Protein AF-A0A0Z8Y0H9-F1 (afdb_monomer_lite)

Sequence (652 aa):
MADGKAVEAKTYAQQTAEGFKTRLESLETYKDGESTRASQYFTASRAETAKQLSAERAAIATNYVAKSTYDENVRGTTLKLNEIKSTADTAKQNLATYQNTVDRKLEELTSSTQTLDGKINTASAKVDTVAGQIRTEIGTVEAKIPTEVGGRNYILKSQAEISSTGRWVSKPFNLSSDLLSNLSKIKTVTISCDVEGTNVSALNSRKRYGLACSVEINGVVKYWEVWQTQDTTKKRISQTFTVPEGKVITKFHSPTLWIQAAGDIKVSNPKIEFGRVPTDHTLAPEDLATVTALHSVRDTVDSHTRTIGAVGTAGSILDNVSKVTQTAAGLVQEVSGTNGLKTQVSQLAGSYAIQNLTSSGTVLNQLNLNKDGSVKIDGKLVQITGTTYIQDGVITSAKIAGLDAGKVTTGYLASARIKANSIDGSKIAFDEAFFNGLTANQAYLKKLFAKDAFITSVQAVAVSAKQIAGGIAKALNGGMDVNFDESKINFYTNVAAIRRIYTGHPTQFIKFETEGNYSRTIIGSNRNGGEVFNSATFAGIVVENTNNINTEDNVRIYGDNTLLRHAQGDVGWNINSVTQRIVPANINAESEIWSKHFVAPDKNSKPIRLDTAVAALWDIWNHIIYNNFEFNEALRTHIKARRDNWKFELNL

Foldseek 3Di:
DVPVVVVVVVVVVVVVVVVVVVVVVVVVVVVVCVVVVVVVVVVVVVVVVVVVVVVVVVVVVVVVVVVVVVVVVVVVVVVVVVVVVVVVVVVVVVVVVVVVVVVVVVVVVVVVVVVVVVVVVVVVVVVVVVVVVVVVVVVVVVVVDDPDDWPAFQWAPQQDKDKDQADKDKDWTDGHVVCVVCQQVAFKKKKKWKKAFDPWAADPNDQWWFKWKWWAKPNRIDIDTWIDRDGDHIDMTMDMDGRPPPITTPDIGTMMTIDRTHGTMMIGQIGMTGDDDDDDHDHHPVNPDDDDDDDDDPPPDVPPDDPDDDDDDPPDDPVVVVVCVQQQQWDWDWDADPQQWIWTWTDHDQKTKTFIAHNVRHTAWMWICDNVRDTDGGHPDDDDDDDDDDDPDDDPDDDDPDDPCVPDDDDDDDVVPQPPPNQDPVNDDPDPVVVVVVCVPVVVVCVVVVPVVVVVVVVPDDDPDPDDQADWDADPVRQWICGNPVRDTDGNDQWDWDWDDDPPAWIFIFTWHDDDFWTKTWGWTFRVNDPDCPDPRTFTWIWIDGPDPPDDTDIDGDDQWDDPAPDPAQQAWIQGPVVRDIDRSDPPDDDDDDDPWDWDADPVGDTDTVLVVQLVVLVVVLVCCVPPDPDDPVVNVVSVVSNVVSDDDPPD

Organism: Streptococcus suis (NCBI:txid1307)

Structure (mmCIF, N/CA/C/O backbone):
data_AF-A0A0Z8Y0H9-F1
#
_entry.id   AF-A0A0Z8Y0H9-F1
#
loop_
_atom_site.group_PDB
_atom_site.id
_atom_site.type_symbol
_atom_site.label_atom_id
_atom_site.label_alt_id
_atom_site.label_comp_id
_atom_site.label_asym_id
_atom_site.label_entity_id
_atom_site.label_seq_id
_atom_site.pdbx_PDB_ins_code
_atom_site.Cartn_x
_atom_site.Cartn_y
_atom_site.Cartn_z
_atom_site.occupancy
_atom_site.B_iso_or_equiv
_atom_site.auth_seq_id
_atom_site.auth_comp_id
_atom_site.auth_asym_id
_atom_site.auth_atom_id
_atom_site.pdbx_PDB_model_num
ATOM 1 N N . MET A 1 1 ? 123.386 19.764 -49.057 1.00 54.25 1 MET A N 1
ATOM 2 C CA . MET A 1 1 ? 122.481 19.631 -47.887 1.00 54.25 1 MET A CA 1
ATOM 3 C C . MET A 1 1 ? 121.361 20.680 -47.838 1.00 54.25 1 MET A C 1
ATOM 5 O O . MET A 1 1 ? 120.382 20.431 -47.150 1.00 54.25 1 MET A O 1
ATOM 9 N N . ALA A 1 2 ? 121.451 21.815 -48.550 1.00 55.22 2 ALA A N 1
ATOM 10 C CA . ALA A 1 2 ? 120.406 22.851 -48.543 1.00 55.22 2 ALA A CA 1
ATOM 11 C C . ALA A 1 2 ? 119.174 22.535 -49.427 1.00 55.22 2 ALA A C 1
ATOM 13 O O . ALA A 1 2 ? 118.075 22.973 -49.107 1.00 55.22 2 ALA A O 1
ATOM 14 N N . ASP A 1 3 ? 119.336 21.731 -50.484 1.00 58.84 3 ASP A N 1
ATOM 15 C CA . ASP A 1 3 ? 118.301 21.509 -51.512 1.00 58.84 3 ASP A CA 1
ATOM 16 C C . ASP A 1 3 ? 117.177 20.539 -51.070 1.00 58.84 3 ASP A C 1
ATOM 18 O O . ASP A 1 3 ? 115.995 20.786 -51.294 1.00 58.84 3 ASP A O 1
ATOM 22 N N . GLY A 1 4 ? 117.512 19.479 -50.319 1.00 66.31 4 GLY A N 1
ATOM 23 C CA . GLY A 1 4 ? 116.526 18.505 -49.814 1.00 66.31 4 GLY A CA 1
ATOM 24 C C . GLY A 1 4 ? 115.556 19.075 -48.769 1.00 66.31 4 GLY A C 1
ATOM 25 O O . GLY A 1 4 ? 114.365 18.780 -48.805 1.00 66.31 4 GLY A O 1
ATOM 26 N N . LYS A 1 5 ? 116.031 19.974 -47.893 1.00 70.06 5 LYS A N 1
ATOM 27 C CA . LYS A 1 5 ? 115.184 20.645 -46.888 1.00 70.06 5 LYS A CA 1
ATOM 28 C C . LYS A 1 5 ? 114.185 21.622 -47.515 1.00 70.06 5 LYS A C 1
ATOM 30 O O . LYS A 1 5 ? 113.091 21.797 -46.988 1.00 70.06 5 LYS A O 1
ATOM 35 N N . ALA A 1 6 ? 114.541 22.249 -48.638 1.00 70.12 6 ALA A N 1
ATOM 36 C CA . ALA A 1 6 ? 113.642 23.141 -49.368 1.00 70.12 6 ALA A CA 1
ATOM 37 C C . ALA A 1 6 ? 112.507 22.365 -50.063 1.00 70.12 6 ALA A C 1
ATOM 39 O O . ALA A 1 6 ? 111.360 22.813 -50.054 1.00 70.12 6 ALA A O 1
ATOM 40 N N . VAL A 1 7 ? 112.801 21.178 -50.606 1.00 76.75 7 VAL A N 1
ATOM 41 C CA . VAL A 1 7 ? 111.797 20.281 -51.206 1.00 76.75 7 VAL A CA 1
ATOM 42 C C . VAL A 1 7 ? 110.850 19.702 -50.148 1.00 76.75 7 VAL A C 1
ATOM 44 O O . VAL A 1 7 ? 109.637 19.694 -50.361 1.00 76.75 7 VAL A O 1
ATOM 47 N N . GLU A 1 8 ? 111.361 19.289 -48.985 1.00 79.12 8 GLU A N 1
ATOM 48 C CA . GLU A 1 8 ? 110.530 18.834 -47.858 1.00 79.12 8 GLU A CA 1
ATOM 49 C C . GLU A 1 8 ? 109.643 19.956 -47.304 1.00 79.12 8 GLU A C 1
ATOM 51 O O . GLU A 1 8 ? 108.444 19.752 -47.122 1.00 79.12 8 GLU A O 1
ATOM 56 N N . ALA A 1 9 ? 110.184 21.166 -47.114 1.00 79.88 9 ALA A N 1
ATOM 57 C CA . ALA A 1 9 ? 109.403 22.322 -46.672 1.00 79.88 9 ALA A CA 1
ATOM 58 C C . ALA A 1 9 ? 108.304 22.700 -47.681 1.00 79.88 9 ALA A C 1
ATOM 60 O O . ALA A 1 9 ? 107.175 22.989 -47.284 1.00 79.88 9 ALA A O 1
ATOM 61 N N . LYS A 1 10 ? 108.600 22.640 -48.988 1.00 83.19 10 LYS A N 1
ATOM 62 C CA . LYS A 1 10 ? 107.613 22.850 -50.058 1.00 83.19 10 LYS A CA 1
ATOM 63 C C . LYS A 1 10 ? 106.522 21.777 -50.038 1.00 83.19 10 LYS A C 1
ATOM 65 O O . LYS A 1 10 ? 105.349 22.113 -50.161 1.00 83.19 10 LYS A O 1
ATOM 70 N N . THR A 1 11 ? 106.894 20.516 -49.836 1.00 84.12 11 THR A N 1
ATOM 71 C CA . THR A 1 11 ? 105.952 19.388 -49.775 1.00 84.12 11 THR A CA 1
ATOM 72 C C . THR A 1 11 ? 105.052 19.475 -48.540 1.00 84.12 11 THR A C 1
ATOM 74 O O . THR A 1 11 ? 103.839 19.340 -48.663 1.00 84.12 11 THR A O 1
ATOM 77 N N . TYR A 1 12 ? 105.605 19.783 -47.362 1.00 85.38 12 TYR A N 1
ATOM 78 C CA . TYR A 1 12 ? 104.831 19.994 -46.134 1.00 85.38 12 TYR A CA 1
ATOM 79 C C . TYR A 1 12 ? 103.889 21.201 -46.251 1.00 85.38 12 TYR A C 1
ATOM 81 O O . TYR A 1 12 ? 102.727 21.126 -45.848 1.00 85.38 12 TYR A O 1
ATOM 89 N N . ALA A 1 13 ? 104.352 22.300 -46.858 1.00 84.69 13 ALA A N 1
ATOM 90 C CA . ALA A 1 13 ? 103.514 23.463 -47.138 1.00 84.69 13 ALA A CA 1
ATOM 91 C C . ALA A 1 13 ? 102.373 23.129 -48.115 1.00 84.69 13 ALA A C 1
ATOM 93 O O . ALA A 1 13 ? 101.245 23.554 -47.888 1.00 84.69 13 ALA A O 1
ATOM 94 N N . GLN A 1 14 ? 102.631 22.327 -49.154 1.00 87.75 14 GLN A N 1
ATOM 95 C CA . GLN A 1 14 ? 101.605 21.848 -50.089 1.00 87.75 14 GLN A CA 1
ATOM 96 C C . GLN A 1 14 ? 100.597 20.906 -49.416 1.00 87.75 14 GLN A C 1
ATOM 98 O O . GLN A 1 14 ? 99.398 21.086 -49.590 1.00 87.75 14 GLN A O 1
ATOM 103 N N . GLN A 1 15 ? 101.051 19.955 -48.595 1.00 88.06 15 GLN A N 1
ATOM 104 C CA . GLN A 1 15 ? 100.168 19.071 -47.821 1.00 88.06 15 GLN A CA 1
ATOM 105 C C . GLN A 1 15 ? 99.307 19.852 -46.820 1.00 88.06 15 GLN A C 1
ATOM 107 O O . GLN A 1 15 ? 98.117 19.582 -46.680 1.00 88.06 15 GLN A O 1
ATOM 112 N N . THR A 1 16 ? 99.886 20.855 -46.156 1.00 88.25 16 THR A N 1
ATOM 113 C CA . THR A 1 16 ? 99.157 21.746 -45.243 1.00 88.25 16 THR A CA 1
ATOM 114 C C . THR A 1 16 ? 98.138 22.599 -46.004 1.00 88.25 16 THR A C 1
ATOM 116 O O . THR A 1 16 ? 97.001 22.734 -45.557 1.00 88.25 16 THR A O 1
ATOM 119 N N . ALA A 1 17 ? 98.508 23.132 -47.174 1.00 86.62 17 ALA A N 1
ATOM 120 C CA . ALA A 1 17 ? 97.606 23.890 -48.038 1.00 86.62 17 ALA A CA 1
ATOM 121 C C . ALA A 1 17 ? 96.440 23.033 -48.554 1.00 86.62 17 ALA A C 1
ATOM 123 O O . ALA A 1 17 ? 95.300 23.490 -48.515 1.00 86.62 17 ALA A O 1
ATOM 124 N N . GLU A 1 18 ? 96.684 21.782 -48.952 1.00 90.06 18 GLU A N 1
ATOM 125 C CA . GLU A 1 18 ? 95.606 20.869 -49.350 1.00 90.06 18 GLU A CA 1
ATOM 126 C C . GLU A 1 18 ? 94.732 20.426 -48.172 1.00 90.06 18 GLU A C 1
ATOM 128 O O . GLU A 1 18 ? 93.512 20.307 -48.306 1.00 90.06 18 GLU A O 1
ATOM 133 N N . GLY A 1 19 ? 95.318 20.268 -46.982 1.00 90.75 19 GLY A N 1
ATOM 134 C CA . GLY A 1 19 ? 94.559 20.070 -45.748 1.00 90.75 19 GLY A CA 1
ATOM 135 C C . GLY A 1 19 ? 93.630 21.252 -45.446 1.00 90.75 19 GLY A C 1
ATOM 136 O O . GLY A 1 19 ? 92.467 21.049 -45.087 1.00 90.75 19 GLY A O 1
ATOM 137 N N . PHE A 1 20 ? 94.105 22.489 -45.640 1.00 92.81 20 PHE A N 1
ATOM 138 C CA . PHE A 1 20 ? 93.275 23.688 -45.505 1.00 92.81 20 PHE A CA 1
ATOM 139 C C . PHE A 1 20 ? 92.185 23.767 -46.570 1.00 92.81 20 PHE A C 1
ATOM 141 O O . PHE A 1 20 ? 91.045 24.061 -46.219 1.00 92.81 20 PHE A O 1
ATOM 148 N N . LYS A 1 21 ? 92.498 23.457 -47.831 1.00 92.81 21 LYS A N 1
ATOM 149 C CA . LYS A 1 21 ? 91.517 23.426 -48.920 1.00 92.81 21 LYS A CA 1
ATOM 150 C C . LYS A 1 21 ? 90.398 22.423 -48.640 1.00 92.81 21 LYS A C 1
ATOM 152 O O . LYS A 1 21 ? 89.236 22.804 -48.642 1.00 92.81 21 LYS A O 1
ATOM 157 N N . THR A 1 22 ? 90.747 21.191 -48.269 1.00 93.06 22 THR A N 1
ATOM 158 C CA . THR A 1 22 ? 89.775 20.137 -47.924 1.00 93.06 22 THR A CA 1
ATOM 159 C C . THR A 1 22 ? 88.858 20.571 -46.775 1.00 93.06 22 THR A C 1
ATOM 161 O O . THR A 1 22 ? 87.646 20.351 -46.789 1.00 93.06 22 THR A O 1
ATOM 164 N N . ARG A 1 23 ? 89.423 21.215 -45.745 1.00 93.31 23 ARG A N 1
ATOM 165 C CA . ARG A 1 23 ? 88.641 21.684 -44.595 1.00 93.31 23 ARG A CA 1
ATOM 166 C C . ARG A 1 23 ? 87.754 22.874 -44.955 1.00 93.31 23 ARG A C 1
ATOM 168 O O . ARG A 1 23 ? 86.629 22.938 -44.462 1.00 93.31 23 ARG A O 1
ATOM 175 N N . LEU A 1 24 ? 88.222 23.767 -45.823 1.00 93.50 24 LEU A N 1
ATOM 176 C CA . LEU A 1 24 ? 87.430 24.873 -46.352 1.00 93.50 24 LEU A CA 1
ATOM 177 C C . LEU A 1 24 ? 86.257 24.356 -47.198 1.00 93.50 24 LEU A C 1
ATOM 179 O O . LEU A 1 24 ? 85.126 24.735 -46.920 1.00 93.50 24 LEU A O 1
ATOM 183 N N . GLU A 1 25 ? 86.492 23.400 -48.101 1.00 93.56 25 GLU A N 1
ATOM 184 C CA . GLU A 1 25 ? 85.446 22.736 -48.897 1.00 93.56 25 GLU A CA 1
ATOM 185 C C . GLU A 1 25 ? 84.394 22.058 -47.997 1.00 93.56 25 GLU A C 1
ATOM 187 O O . GLU A 1 25 ? 83.190 22.155 -48.246 1.00 93.56 25 GLU A O 1
ATOM 192 N N . SER A 1 26 ? 84.817 21.428 -46.891 1.00 93.38 26 SER A N 1
ATOM 193 C CA . SER A 1 26 ? 83.896 20.840 -45.904 1.00 93.38 26 SER A CA 1
ATOM 194 C C . SER A 1 26 ? 83.041 21.891 -45.181 1.00 93.38 26 SER A C 1
ATOM 196 O O . SER A 1 26 ? 81.858 21.659 -44.924 1.00 93.38 26 SER A O 1
ATOM 198 N N . LEU A 1 27 ? 83.619 23.059 -44.876 1.00 91.06 27 LEU A N 1
ATOM 199 C CA . LEU A 1 27 ? 82.922 24.169 -44.225 1.00 91.06 27 LEU A CA 1
ATOM 200 C C . LEU A 1 27 ? 81.957 24.864 -45.184 1.00 91.06 27 LEU A C 1
ATOM 202 O O . LEU A 1 27 ? 80.850 25.203 -44.773 1.00 91.06 27 LEU A O 1
ATOM 206 N N . GLU A 1 28 ? 82.346 25.046 -46.444 1.00 91.38 28 GLU A N 1
ATOM 207 C CA . GLU A 1 28 ? 81.483 25.573 -47.502 1.00 91.38 28 GLU A CA 1
ATOM 208 C C . GLU A 1 28 ? 80.310 24.626 -47.752 1.00 91.38 28 GLU A C 1
ATOM 210 O O . GLU A 1 28 ? 79.166 25.056 -47.669 1.00 91.38 28 GLU A O 1
ATOM 215 N N . THR A 1 29 ? 80.562 23.318 -47.871 1.00 91.38 29 THR A N 1
ATOM 216 C CA . THR A 1 29 ? 79.503 22.299 -47.981 1.00 91.38 29 THR A CA 1
ATOM 217 C C . THR A 1 29 ? 78.548 22.336 -46.781 1.00 91.38 29 THR A C 1
ATOM 219 O O . THR A 1 29 ? 77.326 22.278 -46.937 1.00 91.38 29 THR A O 1
ATOM 222 N N . TYR A 1 30 ? 79.081 22.463 -45.559 1.00 90.62 30 TYR A N 1
ATOM 223 C CA . TYR A 1 30 ? 78.265 22.596 -44.352 1.00 90.62 30 TYR A CA 1
ATOM 224 C C . TYR A 1 30 ? 77.442 23.891 -44.363 1.00 90.62 30 TYR A C 1
ATOM 226 O O . TYR A 1 30 ? 76.263 23.854 -44.016 1.00 90.62 30 TYR A O 1
ATOM 234 N N . LYS A 1 31 ? 78.036 25.027 -44.741 1.00 92.19 31 LYS A N 1
ATOM 235 C CA . LYS A 1 31 ? 77.378 26.339 -44.814 1.00 92.19 31 LYS A CA 1
ATOM 236 C C . LYS A 1 31 ? 76.287 26.359 -45.885 1.00 92.19 31 LYS A C 1
ATOM 238 O O . LYS A 1 31 ? 75.188 26.832 -45.612 1.00 92.19 31 LYS A O 1
ATOM 243 N N . ASP A 1 32 ? 76.556 25.816 -47.064 1.00 91.50 32 ASP A N 1
ATOM 244 C CA . ASP A 1 32 ? 75.611 25.784 -48.182 1.00 91.50 32 ASP A CA 1
ATOM 245 C C . ASP A 1 32 ? 74.407 24.880 -47.868 1.00 91.50 32 ASP A C 1
ATOM 247 O O . ASP A 1 32 ? 73.273 25.184 -48.242 1.00 91.50 32 ASP A O 1
ATOM 251 N N . GLY A 1 33 ? 74.614 23.825 -47.071 1.00 93.06 33 GLY A N 1
ATOM 252 C CA . GLY A 1 33 ? 73.539 22.991 -46.526 1.00 93.06 33 GLY A CA 1
ATOM 253 C C . GLY A 1 33 ? 72.702 23.638 -45.409 1.00 93.06 33 GLY A C 1
ATOM 254 O O . GLY A 1 33 ? 71.657 23.091 -45.046 1.00 93.06 33 GLY A O 1
ATOM 255 N N . GLU A 1 34 ? 73.111 24.783 -44.849 1.00 92.75 34 GLU A N 1
ATOM 256 C CA . GLU A 1 34 ? 72.456 25.384 -43.676 1.00 92.75 34 GLU A CA 1
ATOM 257 C C . GLU A 1 34 ? 71.021 25.828 -43.959 1.00 92.75 34 GLU A C 1
ATOM 259 O O . GLU A 1 34 ? 70.132 25.568 -43.151 1.00 92.75 34 GLU A O 1
ATOM 264 N N . SER A 1 35 ? 70.759 26.412 -45.131 1.00 91.50 35 SER A N 1
ATOM 265 C CA . SER A 1 35 ? 69.400 26.826 -45.513 1.00 91.50 35 SER A CA 1
ATOM 266 C C . SER A 1 35 ? 68.435 25.635 -45.558 1.00 91.50 35 SER A C 1
ATOM 268 O O . SER A 1 35 ? 67.285 25.736 -45.124 1.00 91.50 35 SER A O 1
ATOM 270 N N . THR A 1 36 ? 68.916 24.477 -46.018 1.00 92.88 36 THR A N 1
ATOM 271 C CA . THR A 1 36 ? 68.141 23.231 -46.056 1.00 92.88 36 THR A CA 1
ATOM 272 C C . THR A 1 36 ? 67.863 22.706 -44.649 1.00 92.88 36 THR A C 1
ATOM 274 O O . THR A 1 36 ? 66.716 22.380 -44.344 1.00 92.88 36 THR A O 1
ATOM 277 N N . ARG A 1 37 ? 68.870 22.673 -43.761 1.00 94.00 37 ARG A N 1
ATOM 278 C CA . ARG A 1 37 ? 68.685 22.248 -42.359 1.00 94.00 37 ARG A CA 1
ATOM 279 C C . ARG A 1 37 ? 67.740 23.174 -41.600 1.00 94.00 37 ARG A C 1
ATOM 281 O O . ARG A 1 37 ? 66.827 22.697 -40.933 1.00 94.00 37 ARG A O 1
ATOM 288 N N . ALA A 1 38 ? 67.914 24.488 -41.737 1.00 92.12 38 ALA A N 1
ATOM 289 C CA . ALA A 1 38 ? 67.039 25.482 -41.125 1.00 92.12 38 ALA A CA 1
ATOM 290 C C . ALA A 1 38 ? 65.584 25.319 -41.602 1.00 92.12 38 ALA A C 1
ATOM 292 O O . ALA A 1 38 ? 64.661 25.325 -40.786 1.00 92.12 38 ALA A O 1
ATOM 293 N N . SER A 1 39 ? 65.375 25.082 -42.903 1.00 93.62 39 SER A N 1
ATOM 294 C CA . SER A 1 39 ? 64.051 24.796 -43.472 1.00 93.62 39 SER A CA 1
ATOM 295 C C . SER A 1 39 ? 63.440 23.498 -42.925 1.00 93.62 39 SER A C 1
ATOM 297 O O . SER A 1 39 ? 62.257 23.465 -42.573 1.00 93.62 39 SER A O 1
ATOM 299 N N . GLN A 1 40 ? 64.242 22.438 -42.774 1.00 92.81 40 GLN A N 1
ATOM 300 C CA . GLN A 1 40 ? 63.807 21.178 -42.162 1.00 92.81 40 GLN A CA 1
ATOM 301 C C . GLN A 1 40 ? 63.412 21.364 -40.692 1.00 92.81 40 GLN A C 1
ATOM 303 O O . GLN A 1 40 ? 62.341 20.901 -40.301 1.00 92.81 40 GLN A O 1
ATOM 308 N N . TYR A 1 41 ? 64.204 22.091 -39.895 1.00 92.75 41 TYR A N 1
ATOM 309 C CA . TYR A 1 41 ? 63.860 22.402 -38.504 1.00 92.75 41 TYR A CA 1
ATOM 310 C C . TYR A 1 41 ? 62.583 23.235 -38.397 1.00 92.75 41 TYR A C 1
ATOM 312 O O . TYR A 1 41 ? 61.720 22.927 -37.578 1.00 92.75 41 TYR A O 1
ATOM 320 N N . PHE A 1 42 ? 62.420 24.253 -39.246 1.00 93.56 42 PHE A N 1
ATOM 321 C CA . PHE A 1 42 ? 61.213 25.078 -39.251 1.00 93.56 42 PHE A CA 1
ATOM 322 C C . PHE A 1 42 ? 59.974 24.271 -39.660 1.00 93.56 42 PHE A C 1
ATOM 324 O O . PHE A 1 42 ? 58.912 24.398 -39.053 1.00 93.56 42 PHE A O 1
ATOM 331 N N . THR A 1 43 ? 60.114 23.388 -40.650 1.00 93.81 43 THR A N 1
ATOM 332 C CA . THR A 1 43 ? 59.039 22.489 -41.088 1.00 93.81 43 THR A CA 1
ATOM 333 C C . THR A 1 43 ? 58.671 21.488 -39.995 1.00 93.81 43 THR A C 1
ATOM 335 O O . THR A 1 43 ? 57.489 21.323 -39.700 1.00 93.81 43 THR A O 1
ATOM 338 N N . ALA A 1 44 ? 59.662 20.870 -39.345 1.00 92.12 44 ALA A N 1
ATOM 339 C CA . ALA A 1 44 ? 59.448 19.953 -38.228 1.00 92.12 44 ALA A CA 1
ATOM 340 C C . ALA A 1 44 ? 58.789 20.658 -37.032 1.00 92.12 44 ALA A C 1
ATOM 342 O O . ALA A 1 44 ? 57.829 20.137 -36.470 1.00 92.12 44 ALA A O 1
ATOM 343 N N . SER A 1 45 ? 59.237 21.872 -36.694 1.00 93.69 45 SER A N 1
ATOM 344 C CA . SER A 1 45 ? 58.632 22.696 -35.644 1.00 93.69 45 SER A CA 1
ATOM 345 C C . SER A 1 45 ? 57.175 23.032 -35.966 1.00 93.69 45 SER A C 1
ATOM 347 O O . SER A 1 45 ? 56.305 22.795 -35.134 1.00 93.69 45 SER A O 1
ATOM 349 N N . ARG A 1 46 ? 56.869 23.481 -37.193 1.00 94.88 46 ARG A N 1
ATOM 350 C CA . ARG A 1 46 ? 55.485 23.734 -37.629 1.00 94.88 46 ARG A CA 1
ATOM 351 C C . ARG A 1 46 ? 54.613 22.483 -37.574 1.00 94.88 46 ARG A C 1
ATOM 353 O O . ARG A 1 46 ? 53.460 22.577 -37.156 1.00 94.88 46 ARG A O 1
ATOM 360 N N . ALA A 1 47 ? 55.139 21.339 -38.006 1.00 94.25 47 ALA A N 1
ATOM 361 C CA . ALA A 1 47 ? 54.416 20.073 -37.981 1.00 94.25 47 ALA A CA 1
ATOM 362 C C . ALA A 1 47 ? 54.113 19.629 -36.541 1.00 94.25 47 ALA A C 1
ATOM 364 O O . ALA A 1 47 ? 52.977 19.261 -36.245 1.00 94.25 47 ALA A O 1
ATOM 365 N N . GLU A 1 48 ? 55.085 19.730 -35.632 1.00 94.12 48 GLU A N 1
ATOM 366 C CA . GLU A 1 48 ? 54.896 19.387 -34.222 1.00 94.12 48 GLU A CA 1
ATOM 367 C C . GLU A 1 48 ? 53.941 20.367 -33.521 1.00 94.12 48 GLU A C 1
ATOM 369 O O . GLU A 1 48 ? 53.028 19.930 -32.826 1.00 94.12 48 GLU A O 1
ATOM 374 N N . THR A 1 49 ? 54.044 21.677 -33.775 1.00 94.00 49 THR A N 1
ATOM 375 C CA . THR A 1 49 ? 53.075 22.665 -33.270 1.00 94.00 49 THR A CA 1
ATOM 376 C C . THR A 1 49 ? 51.662 22.387 -33.785 1.00 94.00 49 THR A C 1
ATOM 378 O O . THR A 1 49 ? 50.708 22.441 -33.012 1.00 94.00 49 THR A O 1
ATOM 381 N N . ALA A 1 50 ? 51.494 22.048 -35.068 1.00 93.75 50 ALA A N 1
ATOM 382 C CA . ALA A 1 50 ? 50.186 21.700 -35.624 1.00 93.75 50 ALA A CA 1
ATOM 383 C C . ALA A 1 50 ? 49.612 20.419 -34.994 1.00 93.75 50 ALA A C 1
ATOM 385 O O . ALA A 1 50 ? 48.411 20.349 -34.714 1.00 93.75 50 ALA A O 1
ATOM 386 N N . LYS A 1 51 ? 50.463 19.422 -34.726 1.00 95.88 51 LYS A N 1
ATOM 387 C CA . LYS A 1 51 ? 50.089 18.183 -34.034 1.00 95.88 51 LYS A CA 1
ATOM 388 C C . LYS A 1 51 ? 49.665 18.450 -32.588 1.00 95.88 51 LYS A C 1
ATOM 390 O O . LYS A 1 51 ? 48.605 17.978 -32.183 1.00 95.88 51 LYS A O 1
ATOM 395 N N . GLN A 1 52 ? 50.437 19.239 -31.839 1.00 95.75 52 GLN A N 1
ATOM 396 C CA . GLN A 1 52 ? 50.109 19.629 -30.463 1.00 95.75 52 GLN A CA 1
ATOM 397 C C . GLN A 1 52 ? 48.810 20.435 -30.403 1.00 95.75 52 GLN A C 1
ATOM 399 O O . GLN A 1 52 ? 47.926 20.103 -29.621 1.00 95.75 52 GLN A O 1
ATOM 404 N N . LEU A 1 53 ? 48.633 21.409 -31.300 1.00 94.88 53 LEU A N 1
ATOM 405 C CA . LEU A 1 53 ? 47.400 22.191 -31.391 1.00 94.88 53 LEU A CA 1
ATOM 406 C C . LEU A 1 53 ? 46.185 21.313 -31.727 1.00 94.88 53 LEU A C 1
ATOM 408 O O . LEU A 1 53 ? 45.095 21.530 -31.201 1.00 94.88 53 LEU A O 1
ATOM 412 N N . SER A 1 54 ? 46.356 20.315 -32.595 1.00 94.94 54 SER A N 1
ATOM 413 C CA . SER A 1 54 ? 45.289 19.362 -32.924 1.00 94.94 54 SER A CA 1
ATOM 414 C C . SER A 1 54 ? 44.931 18.481 -31.724 1.00 94.94 54 SER A C 1
ATOM 416 O O . SER A 1 54 ? 43.749 18.275 -31.450 1.00 94.94 54 SER A O 1
ATOM 418 N N . ALA A 1 55 ? 45.934 18.011 -30.975 1.00 94.94 55 ALA A N 1
ATOM 419 C CA . ALA A 1 55 ? 45.730 17.247 -29.746 1.00 94.94 55 ALA A CA 1
ATOM 420 C C . ALA A 1 55 ? 45.022 18.081 -28.665 1.00 94.94 55 ALA A C 1
ATOM 422 O O . ALA A 1 55 ? 44.081 17.603 -28.033 1.00 94.94 55 ALA A O 1
ATOM 423 N N . GLU A 1 56 ? 45.411 19.346 -28.497 1.00 95.19 56 GLU A N 1
ATOM 424 C CA . GLU A 1 56 ? 44.790 20.259 -27.539 1.00 95.19 56 GLU A CA 1
ATOM 425 C C . GLU A 1 56 ? 43.340 20.583 -27.923 1.00 95.19 56 GLU A C 1
ATOM 427 O O . GLU A 1 56 ? 42.445 20.508 -27.081 1.00 95.19 56 GLU A O 1
ATOM 432 N N . ARG A 1 57 ? 43.059 20.830 -29.211 1.00 95.44 57 ARG A N 1
ATOM 433 C CA . ARG A 1 57 ? 41.682 20.992 -29.714 1.00 95.44 57 ARG A CA 1
ATOM 434 C C . ARG A 1 57 ? 40.824 19.754 -29.448 1.00 95.44 57 ARG A C 1
ATOM 436 O O . ARG A 1 57 ? 39.679 19.901 -29.024 1.00 95.44 57 ARG A O 1
ATOM 443 N N . ALA A 1 58 ? 41.364 18.554 -29.660 1.00 92.81 58 ALA A N 1
ATOM 444 C CA . ALA A 1 58 ? 40.659 17.305 -29.375 1.00 92.81 58 ALA A CA 1
ATOM 445 C C . ALA A 1 58 ? 40.376 17.127 -27.871 1.00 92.81 58 ALA A C 1
ATOM 447 O O . ALA A 1 58 ? 39.268 16.737 -27.491 1.00 92.81 58 ALA A O 1
ATOM 448 N N . ALA A 1 59 ? 41.338 17.468 -27.007 1.00 93.75 59 ALA A N 1
ATOM 449 C CA . ALA A 1 59 ? 41.167 17.433 -25.556 1.00 93.75 59 ALA A CA 1
ATOM 450 C C . ALA A 1 59 ? 40.114 18.447 -25.074 1.00 93.75 59 ALA A C 1
ATOM 452 O O . ALA A 1 59 ? 39.222 18.091 -24.304 1.00 93.75 59 ALA A O 1
ATOM 453 N N . ILE A 1 60 ? 40.158 19.688 -25.574 1.00 93.38 60 ILE A N 1
ATOM 454 C CA . ILE A 1 60 ? 39.169 20.731 -25.263 1.00 93.38 60 ILE A CA 1
ATOM 455 C C . ILE A 1 60 ? 37.769 20.300 -25.710 1.00 93.38 60 ILE A C 1
ATOM 457 O O . ILE A 1 60 ? 36.824 20.413 -24.929 1.00 93.38 60 ILE A O 1
ATOM 461 N N . ALA A 1 61 ? 37.626 19.768 -26.928 1.00 93.25 61 ALA A N 1
ATOM 462 C CA . ALA A 1 61 ? 36.345 19.277 -27.430 1.00 93.25 61 ALA A CA 1
ATOM 463 C C . ALA A 1 61 ? 35.791 18.141 -26.554 1.00 93.25 61 ALA A C 1
ATOM 465 O O . ALA A 1 61 ? 34.623 18.171 -26.170 1.00 93.25 61 ALA A O 1
ATOM 466 N N . THR A 1 62 ? 36.643 17.188 -26.164 1.00 93.50 62 THR A N 1
ATOM 467 C CA . THR A 1 62 ? 36.271 16.080 -25.267 1.00 93.50 62 THR A CA 1
ATOM 468 C C . THR A 1 62 ? 35.795 16.599 -23.909 1.00 93.50 62 THR A C 1
ATOM 470 O O . THR A 1 62 ? 34.730 16.209 -23.431 1.00 93.50 62 THR A O 1
ATOM 473 N N . ASN A 1 63 ? 36.537 17.533 -23.309 1.00 93.00 63 ASN A N 1
ATOM 474 C CA . ASN A 1 63 ? 36.180 18.136 -22.025 1.00 93.00 63 ASN A CA 1
ATOM 475 C C . ASN A 1 63 ? 34.876 18.939 -22.103 1.00 93.00 63 ASN A C 1
ATOM 477 O O . ASN A 1 63 ? 34.065 18.891 -21.178 1.00 93.00 63 ASN A O 1
ATOM 481 N N . TYR A 1 64 ? 34.643 19.652 -23.207 1.00 93.75 64 TYR A N 1
ATOM 482 C CA . TYR A 1 64 ? 33.404 20.394 -23.426 1.00 93.75 64 TYR A CA 1
ATOM 483 C C . TYR A 1 64 ? 32.193 19.457 -23.528 1.00 93.75 64 TYR A C 1
ATOM 485 O O . TYR A 1 64 ? 31.185 19.684 -22.859 1.00 93.75 64 TYR A O 1
ATOM 493 N N . VAL A 1 65 ? 32.309 18.363 -24.290 1.00 93.56 65 VAL A N 1
ATOM 494 C CA . VAL A 1 65 ? 31.264 17.328 -24.386 1.00 93.56 65 VAL A CA 1
ATOM 495 C C . VAL A 1 65 ? 31.004 16.681 -23.023 1.00 93.56 65 VAL A C 1
ATOM 497 O O . VAL A 1 65 ? 29.845 16.515 -22.634 1.00 93.56 65 VAL A O 1
ATOM 500 N N . ALA A 1 66 ? 32.056 16.376 -22.256 1.00 93.38 66 ALA A N 1
ATOM 501 C CA . ALA A 1 66 ? 31.927 15.822 -20.910 1.00 93.38 66 ALA A CA 1
ATOM 502 C C . ALA A 1 66 ? 31.185 16.780 -19.962 1.00 93.38 66 ALA A C 1
ATOM 504 O O . ALA A 1 66 ? 30.254 16.362 -19.272 1.00 93.38 66 ALA A O 1
ATOM 505 N N . LYS A 1 67 ? 31.533 18.075 -19.973 1.00 93.94 67 LYS A N 1
ATOM 506 C CA . LYS A 1 67 ? 30.834 19.101 -19.187 1.00 93.94 67 LYS A CA 1
ATOM 507 C C . LYS A 1 67 ? 29.369 19.235 -19.609 1.00 93.94 67 LYS A C 1
ATOM 509 O O . LYS A 1 67 ? 28.499 19.247 -18.747 1.00 93.94 67 LYS A O 1
ATOM 514 N N . SER A 1 68 ? 29.088 19.290 -20.911 1.00 91.88 68 SER A N 1
ATOM 515 C CA . SER A 1 68 ? 27.714 19.368 -21.426 1.00 91.88 68 SER A CA 1
ATOM 516 C C . SER A 1 68 ? 26.877 18.162 -20.992 1.00 91.88 68 SER A C 1
ATOM 518 O O . SER A 1 68 ? 25.726 18.318 -20.594 1.00 91.88 68 SER A O 1
ATOM 520 N N . THR A 1 69 ? 27.463 16.964 -21.027 1.00 92.44 69 THR A N 1
ATOM 521 C CA . THR A 1 69 ? 26.811 15.729 -20.567 1.00 92.44 69 THR A CA 1
ATOM 522 C C . THR A 1 69 ? 26.533 15.780 -19.064 1.00 92.44 69 THR A C 1
ATOM 524 O O . THR A 1 69 ? 25.458 15.387 -18.616 1.00 92.44 69 THR A O 1
ATOM 527 N N . TYR A 1 70 ? 27.480 16.289 -18.271 1.00 94.25 70 TYR A N 1
ATOM 528 C CA . TYR A 1 70 ? 27.294 16.490 -16.836 1.00 94.25 70 TYR A CA 1
ATOM 529 C C . TYR A 1 70 ? 26.163 17.484 -16.535 1.00 94.25 70 TYR A C 1
ATOM 531 O O . TYR A 1 70 ? 25.285 17.170 -15.733 1.00 94.25 70 TYR A O 1
ATOM 539 N N . ASP A 1 71 ? 26.142 18.638 -17.205 1.00 91.88 71 ASP A N 1
ATOM 540 C CA . ASP A 1 71 ? 25.108 19.662 -17.021 1.00 91.88 71 ASP A CA 1
ATOM 541 C C . ASP A 1 71 ? 23.709 19.110 -17.371 1.00 91.88 71 ASP A C 1
ATOM 543 O O . ASP A 1 71 ? 22.758 19.300 -16.606 1.00 91.88 71 ASP A O 1
ATOM 547 N N . GLU A 1 72 ? 23.584 18.341 -18.460 1.00 93.94 72 GLU A N 1
ATOM 548 C CA . GLU A 1 72 ? 22.318 17.695 -18.838 1.00 93.94 72 GLU A CA 1
ATOM 549 C C . GLU A 1 72 ? 21.898 16.619 -17.822 1.00 93.94 72 GLU A C 1
ATOM 551 O O . GLU A 1 72 ? 20.734 16.561 -17.421 1.00 93.94 72 GLU A O 1
ATOM 556 N N . ASN A 1 73 ? 22.842 15.816 -17.319 1.00 94.12 73 ASN A N 1
ATOM 557 C CA . ASN A 1 73 ? 22.575 14.822 -16.275 1.00 94.12 73 ASN A CA 1
ATOM 558 C C . ASN A 1 73 ? 22.104 15.470 -14.964 1.00 94.12 73 ASN A C 1
ATOM 560 O O . ASN A 1 73 ? 21.178 14.967 -14.319 1.00 94.12 73 ASN A O 1
ATOM 564 N N . VAL A 1 74 ? 22.709 16.593 -14.564 1.00 93.00 74 VAL A N 1
ATOM 565 C CA . VAL A 1 74 ? 22.289 17.367 -13.386 1.00 93.00 74 VAL A CA 1
ATOM 566 C C . VAL A 1 74 ? 20.891 17.944 -13.598 1.00 93.00 74 VAL A C 1
ATOM 568 O O . VAL A 1 74 ? 20.049 17.854 -12.698 1.00 93.00 74 VAL A O 1
ATOM 571 N N . ARG A 1 75 ? 20.596 18.472 -14.793 1.00 94.12 75 ARG A N 1
ATOM 572 C CA . ARG A 1 75 ? 19.262 18.976 -15.146 1.00 94.12 75 ARG A CA 1
ATOM 573 C C . ARG A 1 75 ? 18.212 17.866 -15.095 1.00 94.12 75 ARG A C 1
ATOM 575 O O . ARG A 1 75 ? 17.190 18.027 -14.429 1.00 94.12 75 ARG A O 1
ATOM 582 N N . GLY A 1 76 ? 18.494 16.714 -15.702 1.00 95.38 76 GLY A N 1
ATOM 583 C CA . GLY A 1 76 ? 17.627 15.535 -15.661 1.00 95.38 76 GLY A CA 1
ATOM 584 C C . GLY A 1 76 ? 17.406 15.007 -14.239 1.00 95.38 76 GLY A C 1
ATOM 585 O O . GLY A 1 76 ? 16.286 14.660 -13.868 1.00 95.38 76 GLY A O 1
ATOM 586 N N . THR A 1 77 ? 18.448 15.010 -13.405 1.00 95.56 77 THR A N 1
ATOM 587 C CA . THR A 1 77 ? 18.352 14.643 -11.982 1.00 95.56 77 THR A CA 1
ATOM 588 C C . THR A 1 77 ? 17.475 15.623 -11.207 1.00 95.56 77 THR A C 1
ATOM 590 O O . THR A 1 77 ? 16.631 15.198 -10.422 1.00 95.56 77 THR A O 1
ATOM 593 N N . THR A 1 78 ? 17.623 16.924 -11.459 1.00 96.19 78 THR A N 1
ATOM 594 C CA . THR A 1 78 ? 16.824 17.979 -10.819 1.00 96.19 78 THR A CA 1
ATOM 595 C C . THR A 1 78 ? 15.341 17.846 -11.166 1.00 96.19 78 THR A C 1
ATOM 597 O O . THR A 1 78 ? 14.495 17.925 -10.278 1.00 96.19 78 THR A O 1
ATOM 600 N N . LEU A 1 79 ? 15.016 17.576 -12.435 1.00 95.06 79 LEU A N 1
ATOM 601 C CA . LEU A 1 79 ? 13.638 17.329 -12.873 1.00 95.06 79 LEU A CA 1
ATOM 602 C C . LEU A 1 79 ? 13.032 16.110 -12.163 1.00 95.06 79 LEU A C 1
ATOM 604 O O . LEU A 1 79 ? 11.968 16.230 -11.559 1.00 95.06 79 LEU A O 1
ATOM 608 N N . LYS A 1 80 ? 13.752 14.981 -12.126 1.00 96.88 80 LYS A N 1
ATOM 609 C CA . LYS A 1 80 ? 13.315 13.775 -11.399 1.00 96.88 80 LYS A CA 1
ATOM 610 C C . LYS A 1 80 ? 13.117 14.039 -9.904 1.00 96.88 80 LYS A C 1
ATOM 612 O O . LYS A 1 80 ? 12.150 13.562 -9.319 1.00 96.88 80 LYS A O 1
ATOM 617 N N . LEU A 1 81 ? 14.001 14.816 -9.275 1.00 97.25 81 LEU A N 1
ATOM 618 C CA . LEU A 1 81 ? 13.854 15.208 -7.869 1.00 97.25 81 LEU A CA 1
ATOM 619 C C . LEU A 1 81 ? 12.597 16.056 -7.637 1.00 97.25 81 LEU A C 1
ATOM 621 O O . LEU A 1 81 ? 11.899 15.845 -6.646 1.00 97.25 81 LEU A O 1
ATOM 625 N N . ASN A 1 82 ? 12.278 16.973 -8.551 1.00 94.25 82 ASN A N 1
ATOM 626 C CA . ASN A 1 82 ? 11.066 17.787 -8.475 1.00 94.25 82 ASN A CA 1
ATOM 627 C C . ASN A 1 82 ? 9.789 16.947 -8.650 1.00 94.25 82 ASN A C 1
ATOM 629 O O . ASN A 1 82 ? 8.825 17.148 -7.911 1.00 94.25 82 ASN A O 1
ATOM 633 N N . GLU A 1 83 ? 9.787 15.971 -9.561 1.00 95.75 83 GLU A N 1
ATOM 634 C CA . GLU A 1 83 ? 8.677 15.018 -9.728 1.00 95.75 83 GLU A CA 1
ATOM 635 C C . GLU A 1 83 ? 8.472 14.151 -8.478 1.00 95.75 83 GLU A C 1
ATOM 637 O O . GLU A 1 83 ? 7.347 13.998 -7.990 1.00 95.75 83 GLU A O 1
ATOM 642 N N . ILE A 1 84 ? 9.566 13.635 -7.906 1.00 96.38 84 ILE A N 1
ATOM 643 C CA . ILE A 1 84 ? 9.540 12.885 -6.643 1.00 96.38 84 ILE A CA 1
ATOM 644 C C . ILE A 1 84 ? 8.979 13.762 -5.524 1.00 96.38 84 ILE A C 1
ATOM 646 O O . ILE A 1 84 ? 8.125 13.309 -4.763 1.00 96.38 84 ILE A O 1
ATOM 650 N N . LYS A 1 85 ? 9.413 15.024 -5.435 1.00 97.06 85 LYS A N 1
ATOM 651 C CA . LYS A 1 85 ? 8.903 15.973 -4.444 1.00 97.06 85 LYS A CA 1
ATOM 652 C C . LYS A 1 85 ? 7.398 16.197 -4.608 1.00 97.06 85 LYS A C 1
ATOM 654 O O . LYS A 1 85 ? 6.673 16.108 -3.624 1.00 97.06 85 LYS A O 1
ATOM 659 N N . SER A 1 86 ? 6.921 16.435 -5.829 1.00 93.81 86 SER A N 1
ATOM 660 C CA . SER A 1 86 ? 5.490 16.617 -6.114 1.00 93.81 86 SER A CA 1
ATOM 661 C C . SER A 1 86 ? 4.664 15.385 -5.720 1.00 93.81 86 SER A C 1
ATOM 663 O O . SER A 1 86 ? 3.617 15.498 -5.073 1.00 93.81 86 SER A O 1
ATOM 665 N N . THR A 1 87 ? 5.180 14.193 -6.021 1.00 96.56 87 THR A N 1
ATOM 666 C CA . THR A 1 87 ? 4.561 12.922 -5.624 1.00 96.56 87 THR A CA 1
ATOM 667 C C . THR A 1 87 ? 4.533 12.765 -4.101 1.00 96.56 87 THR A C 1
ATOM 669 O O . THR A 1 87 ? 3.511 12.375 -3.536 1.00 96.56 87 THR A O 1
ATOM 672 N N . ALA A 1 88 ? 5.626 13.107 -3.413 1.00 94.38 88 ALA A N 1
ATOM 673 C CA . ALA A 1 88 ? 5.720 13.056 -1.957 1.00 94.38 88 ALA A CA 1
ATOM 674 C C . ALA A 1 88 ? 4.763 14.048 -1.275 1.00 94.38 88 ALA A C 1
ATOM 676 O O . ALA A 1 88 ? 4.102 13.688 -0.299 1.00 94.38 88 ALA A O 1
ATOM 677 N N . ASP A 1 89 ? 4.638 15.264 -1.809 1.00 95.56 89 ASP A N 1
ATOM 678 C CA . ASP A 1 89 ? 3.697 16.275 -1.318 1.00 95.56 89 ASP A CA 1
ATOM 679 C C . ASP A 1 89 ? 2.244 15.793 -1.473 1.00 95.56 89 ASP A C 1
ATOM 681 O O . ASP A 1 89 ? 1.453 15.885 -0.531 1.00 95.56 89 ASP A O 1
ATOM 685 N N . THR A 1 90 ? 1.913 15.179 -2.613 1.00 95.50 90 THR A N 1
ATOM 686 C CA . THR A 1 90 ? 0.594 14.569 -2.858 1.00 95.50 90 THR A CA 1
ATOM 687 C C . THR A 1 90 ? 0.319 13.421 -1.883 1.00 95.50 90 THR A C 1
ATOM 689 O O . THR A 1 90 ? -0.747 13.349 -1.270 1.00 95.50 90 THR A O 1
ATOM 692 N N . ALA A 1 91 ? 1.295 12.534 -1.670 1.00 95.31 91 ALA A N 1
ATOM 693 C CA . ALA A 1 91 ? 1.167 11.432 -0.720 1.00 95.31 91 ALA A CA 1
ATOM 694 C C . ALA A 1 91 ? 0.954 11.933 0.718 1.00 95.31 91 ALA A C 1
ATOM 696 O O . ALA A 1 91 ? 0.134 11.378 1.451 1.00 95.31 91 ALA A O 1
ATOM 697 N N . LYS A 1 92 ? 1.640 13.013 1.112 1.00 96.94 92 LYS A N 1
ATOM 698 C CA . LYS A 1 92 ? 1.470 13.659 2.418 1.00 96.94 92 LYS A CA 1
ATOM 699 C C . LYS A 1 92 ? 0.058 14.228 2.594 1.00 96.94 92 LYS A C 1
ATOM 701 O O . LYS A 1 92 ? -0.527 14.055 3.662 1.00 96.94 92 LYS A O 1
ATOM 706 N N . GLN A 1 93 ? -0.508 14.858 1.562 1.00 95.69 93 GLN A N 1
ATOM 707 C CA . GLN A 1 93 ? -1.893 15.351 1.587 1.00 95.69 93 GLN A CA 1
ATOM 708 C C . GLN A 1 93 ? -2.914 14.210 1.688 1.00 95.69 93 GLN A C 1
ATOM 710 O O . GLN A 1 93 ? -3.846 14.277 2.495 1.00 95.69 93 GLN A O 1
ATOM 715 N N . ASN A 1 94 ? -2.711 13.132 0.928 1.00 96.44 94 ASN A N 1
ATOM 716 C CA . ASN A 1 94 ? -3.565 11.948 1.002 1.00 96.44 94 ASN A CA 1
ATOM 717 C C . ASN A 1 94 ? -3.521 11.324 2.402 1.00 96.44 94 ASN A C 1
ATOM 719 O O . ASN A 1 94 ? -4.565 11.000 2.963 1.00 96.44 94 ASN A O 1
ATOM 723 N N . LEU A 1 95 ? -2.332 11.213 3.003 1.00 97.38 95 LEU A N 1
ATOM 724 C CA . LEU A 1 95 ? -2.173 10.682 4.357 1.00 97.38 95 LEU A CA 1
ATOM 725 C C . LEU A 1 95 ? -2.877 11.554 5.406 1.00 97.38 95 LEU A C 1
ATOM 727 O O . LEU A 1 95 ? -3.559 11.017 6.273 1.00 97.38 95 LEU A O 1
ATOM 731 N N . ALA A 1 96 ? -2.775 12.882 5.300 1.00 95.25 96 ALA A N 1
ATOM 732 C CA . ALA A 1 96 ? -3.500 13.799 6.180 1.00 95.25 96 ALA A CA 1
ATOM 733 C C . ALA A 1 96 ? -5.026 13.641 6.045 1.00 95.25 96 ALA A C 1
ATOM 735 O O . ALA A 1 96 ? -5.747 13.642 7.039 1.00 95.25 96 ALA A O 1
ATOM 736 N N . THR A 1 97 ? -5.519 13.431 4.823 1.00 96.81 97 THR A N 1
ATOM 737 C CA . THR A 1 97 ? -6.946 13.178 4.562 1.00 96.81 97 THR A CA 1
ATOM 738 C C . THR A 1 97 ? -7.411 11.858 5.185 1.00 96.81 97 THR A C 1
ATOM 740 O O . THR A 1 97 ? -8.480 11.802 5.803 1.00 96.81 97 THR A O 1
ATOM 743 N N . TYR A 1 98 ? -6.602 10.800 5.072 1.00 96.62 98 TYR A N 1
ATOM 744 C CA . TYR A 1 98 ? -6.878 9.521 5.727 1.00 96.62 98 TYR A CA 1
ATOM 745 C C . TYR A 1 98 ? -6.887 9.653 7.250 1.00 96.62 98 TYR A C 1
ATOM 747 O O . TYR A 1 98 ? -7.820 9.161 7.880 1.00 96.62 98 TYR A O 1
ATOM 755 N N . GLN A 1 99 ? -5.911 10.359 7.827 1.00 96.56 99 GLN A N 1
ATOM 756 C CA . GLN A 1 99 ? -5.840 10.605 9.267 1.00 96.56 99 GLN A CA 1
ATOM 757 C C . GLN A 1 99 ? -7.107 11.309 9.771 1.00 96.56 99 GLN A C 1
ATOM 759 O O . GLN A 1 99 ? -7.792 10.775 10.637 1.00 96.56 99 GLN A O 1
ATOM 764 N N . ASN A 1 100 ? -7.506 12.416 9.134 1.00 96.25 100 ASN A N 1
ATOM 765 C CA . ASN A 1 100 ? -8.728 13.146 9.491 1.00 96.25 100 ASN A CA 1
ATOM 766 C C . ASN A 1 100 ? -9.988 12.266 9.407 1.00 96.25 100 ASN A C 1
ATOM 768 O O . ASN A 1 100 ? -10.916 12.398 10.205 1.00 96.25 100 ASN A O 1
ATOM 772 N N . THR A 1 101 ? -10.041 11.358 8.428 1.00 97.44 101 THR A N 1
ATOM 773 C CA . THR A 1 101 ? -11.165 10.423 8.277 1.00 97.44 101 THR A CA 1
ATOM 774 C C . THR A 1 101 ? -11.210 9.410 9.417 1.00 97.44 101 THR A C 1
ATOM 776 O O . THR A 1 101 ? -12.292 9.130 9.935 1.00 97.44 101 THR A O 1
ATOM 779 N N . VAL A 1 102 ? -10.053 8.865 9.800 1.00 96.19 102 VAL A N 1
ATOM 780 C CA . VAL A 1 102 ? -9.922 7.924 10.918 1.00 96.19 102 VAL A CA 1
ATOM 781 C C . VAL A 1 102 ? -10.281 8.602 12.238 1.00 96.19 102 VAL A C 1
ATOM 783 O O . VAL A 1 102 ? -11.070 8.040 12.993 1.00 96.19 102 VAL A O 1
ATOM 786 N N . ASP A 1 103 ? -9.796 9.818 12.477 1.00 97.50 103 ASP A N 1
ATOM 787 C CA . ASP A 1 103 ? -10.062 10.563 13.712 1.00 97.50 103 ASP A CA 1
ATOM 788 C C . ASP A 1 103 ? -11.560 10.867 13.866 1.00 97.50 103 ASP A C 1
ATOM 790 O O . ASP A 1 103 ? -12.155 10.559 14.899 1.00 97.50 103 ASP A O 1
ATOM 794 N N . ARG A 1 104 ? -12.226 11.326 12.795 1.00 97.31 104 ARG A N 1
ATOM 795 C CA . ARG A 1 104 ? -13.688 11.513 12.792 1.00 97.31 104 ARG A CA 1
ATOM 796 C C . ARG A 1 104 ? -14.435 10.206 13.071 1.00 97.31 104 ARG A C 1
ATOM 798 O O . ARG A 1 104 ? -15.422 10.190 13.801 1.00 97.31 104 ARG A O 1
ATOM 805 N N . LYS A 1 105 ? -13.988 9.093 12.480 1.00 97.44 105 LYS A N 1
ATOM 806 C CA . LYS A 1 105 ? -14.594 7.774 12.721 1.00 97.44 105 LYS A CA 1
ATOM 807 C C . LYS A 1 105 ? -14.409 7.316 14.168 1.00 97.44 105 LYS A C 1
ATOM 809 O O . LYS A 1 105 ? -15.318 6.698 14.722 1.00 97.44 105 LYS A O 1
ATOM 814 N N . LEU A 1 106 ? -13.273 7.635 14.783 1.00 97.50 106 LEU A N 1
ATOM 815 C CA . LEU A 1 106 ? -13.000 7.348 16.186 1.00 97.50 106 LEU A CA 1
ATOM 816 C C . LEU A 1 106 ? -13.890 8.183 17.121 1.00 97.50 106 LEU A C 1
ATOM 818 O O . LEU A 1 106 ? -14.428 7.640 18.087 1.00 97.50 106 LEU A O 1
ATOM 822 N N . GLU A 1 107 ? -14.111 9.463 16.817 1.00 97.00 107 GLU A N 1
ATOM 823 C CA . GLU A 1 107 ? -15.050 10.327 17.549 1.00 97.00 107 GLU A CA 1
ATOM 824 C C . GLU A 1 107 ? -16.501 9.824 17.451 1.00 97.00 107 GLU A C 1
ATOM 826 O O . GLU A 1 107 ? -17.204 9.741 18.465 1.00 97.00 107 GLU A O 1
ATOM 831 N N . GLU A 1 108 ? -16.943 9.421 16.252 1.00 97.31 108 GLU A N 1
ATOM 832 C CA . GLU A 1 108 ? -18.267 8.819 16.023 1.00 97.31 108 GLU A CA 1
ATOM 833 C C . GLU A 1 108 ? -18.461 7.538 16.847 1.00 97.31 108 GLU A C 1
ATOM 835 O O . GLU A 1 108 ? -19.507 7.345 17.482 1.00 97.31 108 GLU A O 1
ATOM 840 N N . LEU A 1 109 ? -17.449 6.664 16.864 1.00 97.69 109 LEU A N 1
ATOM 841 C CA . LEU A 1 109 ? -17.486 5.420 17.630 1.00 97.69 109 LEU A CA 1
ATOM 842 C C . LEU A 1 109 ? -17.515 5.701 19.136 1.00 97.69 109 LEU A C 1
ATOM 844 O O . LEU A 1 109 ? -18.325 5.119 19.851 1.00 97.69 109 LEU A O 1
ATOM 848 N N . THR A 1 110 ? -16.689 6.639 19.603 1.00 97.31 110 THR A N 1
ATOM 849 C CA . THR A 1 110 ? -16.635 7.050 21.014 1.00 97.31 110 THR A CA 1
ATOM 850 C C . THR A 1 110 ? -17.990 7.580 21.487 1.00 97.31 110 THR A C 1
ATOM 852 O O . THR A 1 110 ? -18.494 7.158 22.528 1.00 97.31 110 THR A O 1
ATOM 855 N N . SER A 1 111 ? -18.629 8.436 20.685 1.00 96.75 111 SER A N 1
ATOM 856 C CA . SER A 1 111 ? -19.959 8.992 20.977 1.00 96.75 111 SER A CA 1
ATOM 857 C C . SER A 1 111 ? -21.048 7.912 21.003 1.00 96.75 111 SER A C 1
ATOM 859 O O . SER A 1 111 ? -21.943 7.921 21.856 1.00 96.75 111 SER A O 1
ATOM 861 N N . SER A 1 112 ? -20.961 6.944 20.086 1.00 97.25 112 SER A N 1
ATOM 862 C CA . SER A 1 112 ? -21.882 5.804 20.035 1.00 97.25 112 SER A CA 1
ATOM 863 C C . SER A 1 112 ? -21.754 4.922 21.279 1.00 97.25 112 SER A C 1
ATOM 865 O O . SER A 1 112 ? -22.772 4.558 21.867 1.00 97.25 112 SER A O 1
ATOM 867 N N . THR A 1 113 ? -20.527 4.641 21.726 1.00 96.88 113 THR A N 1
ATOM 868 C CA . THR A 1 113 ? -20.254 3.878 22.955 1.00 96.88 113 THR A CA 1
ATOM 869 C C . THR A 1 113 ? -20.814 4.581 24.189 1.00 96.88 113 THR A C 1
ATOM 871 O O . THR A 1 113 ? -21.562 3.963 24.939 1.00 96.88 113 THR A O 1
ATOM 874 N N . GLN A 1 114 ? -20.567 5.885 24.356 1.00 95.38 114 GLN A N 1
ATOM 875 C CA . GLN A 1 114 ? -21.126 6.660 25.477 1.00 95.38 114 GLN A CA 1
ATOM 876 C C . GLN A 1 114 ? -22.661 6.632 25.498 1.00 95.38 114 GLN A C 1
ATOM 878 O O . GLN A 1 114 ? -23.286 6.507 26.553 1.00 95.38 114 GLN A O 1
ATOM 883 N N . THR A 1 115 ? -23.284 6.710 24.319 1.00 96.62 115 THR A N 1
ATOM 884 C CA . THR A 1 115 ? -24.743 6.609 24.189 1.00 96.62 115 THR A CA 1
ATOM 885 C C . THR A 1 115 ? -25.247 5.221 24.591 1.00 96.62 115 THR A C 1
ATOM 887 O O . THR A 1 115 ? -26.282 5.111 25.255 1.00 96.62 115 THR A O 1
ATOM 890 N N . LEU A 1 116 ? -24.542 4.157 24.193 1.00 96.88 116 LEU A N 1
ATOM 891 C CA . LEU A 1 116 ? -24.869 2.791 24.598 1.00 96.88 116 LEU A CA 1
ATOM 892 C C . LEU A 1 116 ? -24.733 2.606 26.109 1.00 96.88 116 LEU A C 1
ATOM 894 O O . LEU A 1 116 ? -25.668 2.093 26.717 1.00 96.88 116 LEU A O 1
ATOM 898 N N . ASP A 1 117 ? -23.644 3.078 26.713 1.00 96.56 117 ASP A N 1
ATOM 899 C CA . ASP A 1 117 ? -23.433 3.005 28.162 1.00 96.56 117 ASP A CA 1
ATOM 900 C C . ASP A 1 117 ? -24.569 3.702 28.921 1.00 96.56 117 ASP A C 1
ATOM 902 O O . ASP A 1 117 ? -25.143 3.137 29.852 1.00 96.56 117 ASP A O 1
ATOM 906 N N . GLY A 1 118 ? -24.988 4.891 28.473 1.00 96.12 118 GLY A N 1
ATOM 907 C CA . GLY A 1 118 ? -26.140 5.593 29.047 1.00 96.12 118 GLY A CA 1
ATOM 908 C C . GLY A 1 118 ? -27.446 4.792 28.954 1.00 96.12 118 GLY A C 1
ATOM 909 O O . GLY A 1 118 ? -28.209 4.712 29.925 1.00 96.12 118 GLY A O 1
ATOM 910 N N . LYS A 1 119 ? -27.702 4.148 27.806 1.00 97.25 119 LYS A N 1
ATOM 911 C CA . LYS A 1 119 ? -28.870 3.270 27.620 1.00 97.25 119 LYS A CA 1
ATOM 912 C C . LYS A 1 119 ? -28.798 2.022 28.502 1.00 97.25 119 LYS A C 1
ATOM 914 O O . LYS A 1 119 ? -29.815 1.660 29.090 1.00 97.25 119 LYS A O 1
ATOM 919 N N . ILE A 1 120 ? -27.627 1.396 28.618 1.00 97.44 120 ILE A N 1
ATOM 920 C CA . ILE A 1 120 ? -27.392 0.211 29.456 1.00 97.44 120 ILE A CA 1
ATOM 921 C C . ILE A 1 120 ? -27.612 0.556 30.927 1.00 97.44 120 ILE A C 1
ATOM 923 O O . ILE A 1 120 ? -28.380 -0.129 31.597 1.00 97.44 120 ILE A O 1
ATOM 927 N N . ASN A 1 121 ? -27.042 1.661 31.409 1.00 96.75 121 ASN A N 1
ATOM 928 C CA . ASN A 1 121 ? -27.232 2.121 32.785 1.00 96.75 121 ASN A CA 1
ATOM 929 C C . ASN A 1 121 ? -28.709 2.409 33.085 1.00 96.75 121 ASN A C 1
ATOM 931 O O . ASN A 1 121 ? -29.231 2.005 34.123 1.00 96.75 121 ASN A O 1
ATOM 935 N N . THR A 1 122 ? -29.417 3.037 32.141 1.00 96.19 122 THR A N 1
ATOM 936 C CA . THR A 1 122 ? -30.864 3.278 32.259 1.00 96.19 122 THR A CA 1
ATOM 937 C C . THR A 1 122 ? -31.658 1.970 32.308 1.00 96.19 122 THR A C 1
ATOM 939 O O . THR A 1 122 ? -32.590 1.837 33.102 1.00 96.19 122 THR A O 1
ATOM 942 N N . ALA A 1 123 ? -31.316 0.999 31.458 1.00 96.44 123 ALA A N 1
ATOM 943 C CA . ALA A 1 123 ? -31.963 -0.308 31.443 1.00 96.44 123 ALA A CA 1
ATOM 944 C C . ALA A 1 123 ? -31.699 -1.080 32.744 1.00 96.44 123 ALA A C 1
ATOM 946 O O . ALA A 1 123 ? -32.645 -1.609 33.324 1.00 96.44 123 ALA A O 1
ATOM 947 N N . SER A 1 124 ? -30.458 -1.070 33.240 1.00 97.00 124 SER A N 1
ATOM 948 C CA . SER A 1 124 ? -30.078 -1.679 34.520 1.00 97.00 124 SER A CA 1
ATOM 949 C C . SER A 1 124 ? -30.895 -1.092 35.670 1.00 97.00 124 SER A C 1
ATOM 951 O O . SER A 1 124 ? -31.534 -1.835 36.407 1.00 97.00 124 SER A O 1
ATOM 953 N N . ALA A 1 125 ? -30.991 0.239 35.756 1.00 94.44 125 ALA A N 1
ATOM 954 C CA . ALA A 1 125 ? -31.781 0.907 36.790 1.00 94.44 125 ALA A CA 1
ATOM 955 C C . ALA A 1 125 ? -33.276 0.538 36.730 1.00 94.44 125 ALA A C 1
ATOM 957 O O . ALA A 1 125 ? -33.923 0.359 37.766 1.00 94.44 125 ALA A O 1
ATOM 958 N N . LYS A 1 126 ? -33.844 0.389 35.522 1.00 96.44 126 LYS A N 1
ATOM 959 C CA . LYS A 1 126 ? -35.227 -0.088 35.347 1.00 96.44 126 LYS A CA 1
ATOM 960 C C . LYS A 1 126 ? -35.395 -1.533 35.809 1.00 96.44 126 LYS A C 1
ATOM 962 O O . LYS A 1 126 ? -36.383 -1.825 36.475 1.00 96.44 126 LYS A O 1
ATOM 967 N N . VAL A 1 127 ? -34.450 -2.416 35.485 1.00 96.50 127 VAL A N 1
ATOM 968 C CA . VAL A 1 127 ? -34.459 -3.814 35.945 1.00 96.50 127 VAL A CA 1
ATOM 969 C C . VAL A 1 127 ? -34.400 -3.879 37.470 1.00 96.50 127 VAL A C 1
ATOM 971 O O . VAL A 1 127 ? -35.227 -4.563 38.067 1.00 96.50 127 VAL A O 1
ATOM 974 N N . ASP A 1 128 ? -33.509 -3.118 38.107 1.00 95.81 128 ASP A N 1
ATOM 975 C CA . ASP A 1 128 ? -33.405 -3.063 39.570 1.00 95.81 128 ASP A CA 1
ATOM 976 C C . ASP A 1 128 ? -34.694 -2.548 40.219 1.00 95.81 128 ASP A C 1
ATOM 978 O O . ASP A 1 128 ? -35.155 -3.097 41.223 1.00 95.81 128 ASP A O 1
ATOM 982 N N . THR A 1 129 ? -35.312 -1.531 39.610 1.00 95.62 129 THR A N 1
ATOM 983 C CA . THR A 1 129 ? -36.602 -0.980 40.050 1.00 95.62 129 THR A CA 1
ATOM 984 C C . THR A 1 129 ? -37.701 -2.039 39.984 1.00 95.62 129 THR A C 1
ATOM 986 O O . THR A 1 129 ? -38.390 -2.266 40.978 1.00 95.62 129 THR A O 1
ATOM 989 N N . VAL A 1 130 ? -37.838 -2.727 38.847 1.00 95.69 130 VAL A N 1
ATOM 990 C CA . VAL A 1 130 ? -38.831 -3.796 38.661 1.00 95.69 130 VAL A CA 1
ATOM 991 C C . VAL A 1 130 ? -38.570 -4.955 39.623 1.00 95.69 130 VAL A C 1
ATOM 993 O O . VAL A 1 130 ? -39.497 -5.445 40.260 1.00 95.69 130 VAL A O 1
ATOM 996 N N . ALA A 1 131 ? -37.312 -5.362 39.804 1.00 93.06 131 ALA A N 1
ATOM 997 C CA . ALA A 1 131 ? -36.947 -6.392 40.771 1.00 93.06 131 ALA A CA 1
ATOM 998 C C . ALA A 1 131 ? -37.307 -5.979 42.210 1.00 93.06 131 ALA A C 1
ATOM 1000 O O . ALA A 1 131 ? -37.754 -6.809 43.002 1.00 93.06 131 ALA A O 1
ATOM 1001 N N . GLY A 1 132 ? -37.142 -4.696 42.550 1.00 94.88 132 GLY A N 1
ATOM 1002 C CA . GLY A 1 132 ? -37.606 -4.117 43.809 1.00 94.88 132 GLY A CA 1
ATOM 1003 C C . GLY A 1 132 ? -39.123 -4.208 43.973 1.00 94.88 132 GLY A C 1
ATOM 1004 O O . GLY A 1 132 ? -39.586 -4.701 44.999 1.00 94.88 132 GLY A O 1
ATOM 1005 N N . GLN A 1 133 ? -39.883 -3.809 42.950 1.00 95.62 133 GLN A N 1
ATOM 1006 C CA . GLN A 1 133 ? -41.348 -3.889 42.941 1.00 95.62 133 GLN A CA 1
ATOM 1007 C C . GLN A 1 133 ? -41.843 -5.328 43.123 1.00 95.62 133 GLN A C 1
ATOM 1009 O O . GLN A 1 133 ? -42.664 -5.577 44.002 1.00 95.62 133 GLN A O 1
ATOM 1014 N N . ILE A 1 134 ? -41.281 -6.285 42.375 1.00 94.56 134 ILE A N 1
ATOM 1015 C CA . ILE A 1 134 ? -41.617 -7.712 42.490 1.00 94.56 134 ILE A CA 1
ATOM 1016 C C . ILE A 1 134 ? -41.378 -8.217 43.918 1.00 94.56 134 ILE A C 1
ATOM 1018 O O . ILE A 1 134 ? -42.243 -8.884 44.482 1.00 94.56 134 ILE A O 1
ATOM 1022 N N . ARG A 1 135 ? -40.237 -7.879 44.540 1.00 94.25 135 ARG A N 1
ATOM 1023 C CA . ARG A 1 135 ? -39.958 -8.261 45.937 1.00 94.25 135 ARG A CA 1
ATOM 1024 C C . ARG A 1 135 ? -41.019 -7.723 46.900 1.00 94.25 135 ARG A C 1
ATOM 1026 O O . ARG A 1 135 ? -41.469 -8.455 47.779 1.00 94.25 135 ARG A O 1
ATOM 1033 N N . THR A 1 136 ? -41.436 -6.469 46.734 1.00 93.25 136 THR A N 1
ATOM 1034 C CA . THR A 1 136 ? -42.482 -5.851 47.562 1.00 93.25 136 THR A CA 1
ATOM 1035 C C . THR A 1 136 ? -43.849 -6.509 47.359 1.00 93.25 136 THR A C 1
ATOM 1037 O O . THR A 1 136 ? -44.558 -6.777 48.333 1.00 93.25 136 THR A O 1
ATOM 1040 N N . GLU A 1 137 ? -44.228 -6.791 46.114 1.00 93.50 137 GLU A N 1
ATOM 1041 C CA . GLU A 1 137 ? -45.491 -7.461 45.797 1.00 93.50 137 GLU A CA 1
ATOM 1042 C C . GLU A 1 137 ? -45.537 -8.882 46.363 1.00 93.50 137 GLU A C 1
ATOM 1044 O O . GLU A 1 137 ? -46.524 -9.239 47.006 1.00 93.50 137 GLU A O 1
ATOM 1049 N N . ILE A 1 138 ? -44.457 -9.660 46.217 1.00 92.19 138 ILE A N 1
ATOM 1050 C CA . ILE A 1 138 ? -44.341 -11.004 46.805 1.00 92.19 138 ILE A CA 1
ATOM 1051 C C . ILE A 1 138 ? -44.530 -10.942 48.321 1.00 92.19 138 ILE A C 1
ATOM 1053 O O . ILE A 1 138 ? -45.381 -11.658 48.840 1.00 92.19 138 ILE A O 1
ATOM 1057 N N . GLY A 1 139 ? -43.832 -10.043 49.023 1.00 89.88 139 GLY A N 1
ATOM 1058 C CA . GLY A 1 139 ? -43.997 -9.903 50.476 1.00 89.88 139 GLY A CA 1
ATOM 1059 C C . GLY A 1 139 ? -45.429 -9.529 50.886 1.00 89.88 139 GLY A C 1
ATOM 1060 O O . GLY A 1 139 ? -45.947 -10.001 51.898 1.00 89.88 139 GLY A O 1
ATOM 1061 N N . THR A 1 140 ? -46.120 -8.733 50.063 1.00 90.19 140 THR A N 1
ATOM 1062 C CA . THR A 1 140 ? -47.536 -8.390 50.278 1.00 90.19 140 THR A CA 1
ATOM 1063 C C . THR A 1 140 ? -48.455 -9.599 50.083 1.00 90.19 140 THR A C 1
ATOM 1065 O O . THR A 1 140 ? -49.459 -9.733 50.785 1.00 90.19 140 THR A O 1
ATOM 1068 N N . VAL A 1 141 ? -48.144 -10.474 49.124 1.00 88.69 141 VAL A N 1
ATOM 1069 C CA . VAL A 1 141 ? -48.885 -11.717 48.882 1.00 88.69 141 VAL A CA 1
ATOM 1070 C C . VAL A 1 141 ? -48.624 -12.730 49.992 1.00 88.69 141 VAL A C 1
ATOM 1072 O O . VAL A 1 141 ? -49.588 -13.277 50.519 1.00 88.69 141 VAL A O 1
ATOM 1075 N N . GLU A 1 142 ? -47.369 -12.933 50.400 1.00 85.75 142 GLU A N 1
ATOM 1076 C CA . GLU A 1 142 ? -46.998 -13.808 51.521 1.00 85.75 142 GLU A CA 1
ATOM 1077 C C . GLU A 1 142 ? -47.764 -13.434 52.794 1.00 85.75 142 GLU A C 1
ATOM 1079 O O . GLU A 1 142 ? -48.346 -14.302 53.442 1.00 85.75 142 GLU A O 1
ATOM 1084 N N . ALA A 1 143 ? -47.879 -12.137 53.096 1.00 76.06 143 ALA A N 1
ATOM 1085 C CA . ALA A 1 143 ? -48.646 -11.644 54.240 1.00 76.06 143 ALA A CA 1
ATOM 1086 C C . ALA A 1 143 ? -50.157 -11.960 54.176 1.00 76.06 143 ALA A C 1
ATOM 1088 O O . ALA A 1 143 ? -50.838 -11.920 55.201 1.00 76.06 143 ALA A O 1
ATOM 1089 N N . LYS A 1 144 ? -50.707 -12.257 52.990 1.00 82.38 144 LYS A N 1
ATOM 1090 C CA . LYS A 1 144 ? -52.119 -12.631 52.798 1.00 82.38 144 LYS A CA 1
ATOM 1091 C C . LYS A 1 144 ? -52.366 -14.139 52.897 1.00 82.38 144 LYS A C 1
ATOM 1093 O O . LYS A 1 144 ? -53.529 -14.542 52.930 1.00 82.38 144 LYS A O 1
ATOM 1098 N N . ILE A 1 145 ? -51.323 -14.969 52.937 1.00 78.44 145 ILE A N 1
ATOM 1099 C CA . ILE A 1 145 ? -51.455 -16.424 53.073 1.00 78.44 145 ILE A CA 1
ATOM 1100 C C . ILE A 1 145 ? -51.763 -16.752 54.548 1.00 78.44 145 ILE A C 1
ATOM 1102 O O . ILE A 1 145 ? -50.974 -16.391 55.421 1.00 78.44 145 ILE A O 1
ATOM 1106 N N . PRO A 1 146 ? -52.888 -17.422 54.875 1.00 68.19 146 PRO A N 1
ATOM 1107 C CA . PRO A 1 146 ? -53.200 -17.791 56.255 1.00 68.19 146 PRO A CA 1
ATOM 1108 C C . PRO A 1 146 ? -52.134 -18.725 56.848 1.00 68.19 146 PRO A C 1
ATOM 1110 O O . PRO A 1 146 ? -51.898 -19.811 56.326 1.00 68.19 146 PRO A O 1
ATOM 1113 N N . THR A 1 147 ? -51.520 -18.323 57.962 1.00 66.12 147 THR A N 1
ATOM 1114 C CA . THR A 1 147 ? -50.460 -19.080 58.658 1.00 66.12 147 THR A CA 1
ATOM 1115 C C . THR A 1 147 ? -50.989 -20.072 59.699 1.00 66.12 147 THR A C 1
ATOM 1117 O O . THR A 1 147 ? -50.226 -20.869 60.239 1.00 66.12 147 THR A O 1
ATOM 1120 N N . GLU A 1 148 ? -52.296 -20.058 59.969 1.00 60.12 148 GLU A N 1
ATOM 1121 C CA . GLU A 1 148 ? -52.960 -20.924 60.946 1.00 60.12 148 GLU A CA 1
ATOM 1122 C C . GLU A 1 148 ? -54.115 -21.694 60.287 1.00 60.12 148 GLU A C 1
ATOM 1124 O O . GLU A 1 148 ? -55.257 -21.230 60.239 1.00 60.12 148 GLU A O 1
ATOM 1129 N N . VAL A 1 149 ? -53.820 -22.897 59.787 1.00 59.12 149 VAL A N 1
ATOM 1130 C CA . VAL A 1 149 ? -54.831 -23.903 59.425 1.00 59.12 149 VAL A CA 1
ATOM 1131 C C . VAL A 1 149 ? -54.823 -24.968 60.520 1.00 59.12 149 VAL A C 1
ATOM 1133 O O . VAL A 1 149 ? -53.946 -25.830 60.551 1.00 59.12 149 VAL A O 1
ATOM 1136 N N . GLY A 1 150 ? -55.763 -24.907 61.464 1.00 64.25 150 GLY A N 1
ATOM 1137 C CA . GLY A 1 150 ? -55.895 -25.937 62.492 1.00 64.25 150 GLY A CA 1
ATOM 1138 C C . GLY A 1 150 ? -56.820 -27.051 62.021 1.00 64.25 150 GLY A C 1
ATOM 1139 O O . GLY A 1 150 ? -58.029 -26.923 62.110 1.00 64.25 150 GLY A O 1
ATOM 1140 N N . GLY A 1 151 ? -56.255 -28.164 61.548 1.00 73.94 151 GLY A N 1
ATOM 1141 C CA . GLY A 1 151 ? -57.023 -29.362 61.171 1.00 73.94 151 GLY A CA 1
ATOM 1142 C C . GLY A 1 151 ? -57.305 -30.332 62.330 1.00 73.94 151 GLY A C 1
ATOM 1143 O O . GLY A 1 151 ? -58.010 -31.330 62.147 1.00 73.94 151 GLY A O 1
ATOM 1144 N N . ARG A 1 152 ? -56.745 -30.075 63.522 1.00 86.50 152 ARG A N 1
ATOM 1145 C CA . ARG A 1 152 ? -56.883 -30.945 64.699 1.00 86.50 152 ARG A CA 1
ATOM 1146 C C . ARG A 1 152 ? -58.267 -30.811 65.323 1.00 86.50 152 ARG A C 1
ATOM 1148 O O . ARG A 1 152 ? -58.683 -29.711 65.674 1.00 86.50 152 ARG A O 1
ATOM 1155 N N . ASN A 1 153 ? -58.930 -31.944 65.540 1.00 91.69 153 ASN A N 1
ATOM 1156 C CA . ASN A 1 153 ? -60.107 -32.011 66.394 1.00 91.69 153 ASN A CA 1
ATOM 1157 C C . ASN A 1 153 ? -59.696 -32.114 67.869 1.00 91.69 153 ASN A C 1
ATOM 1159 O O . ASN A 1 153 ? -58.892 -32.971 68.228 1.00 91.69 153 ASN A O 1
ATOM 1163 N N . TYR A 1 154 ? -60.262 -31.267 68.723 1.00 91.94 154 TYR A N 1
ATOM 1164 C CA . TYR A 1 154 ? -60.050 -31.304 70.174 1.00 91.94 154 TYR A CA 1
ATOM 1165 C C . TYR A 1 154 ? -61.182 -31.993 70.949 1.00 91.94 154 TYR A C 1
ATOM 1167 O O . TYR A 1 154 ? -61.136 -32.053 72.179 1.00 91.94 154 TYR A O 1
ATOM 1175 N N . ILE A 1 155 ? -62.202 -32.505 70.256 1.00 93.12 155 ILE A N 1
ATOM 1176 C CA . ILE A 1 155 ? -63.280 -33.292 70.856 1.00 93.12 155 ILE A CA 1
ATOM 1177 C C . ILE A 1 155 ? -62.891 -34.769 70.842 1.00 93.12 155 ILE A C 1
ATOM 1179 O O . ILE A 1 155 ? -62.735 -35.367 69.775 1.00 93.12 155 ILE A O 1
ATOM 1183 N N . LEU A 1 156 ? -62.795 -35.352 72.036 1.00 91.62 156 LEU A N 1
ATOM 1184 C CA . LEU A 1 156 ? -62.500 -36.767 72.233 1.00 91.62 156 LEU A CA 1
ATOM 1185 C C . LEU A 1 156 ? -63.727 -37.624 71.919 1.00 91.62 156 LEU A C 1
ATOM 1187 O O . LEU A 1 156 ? -64.862 -37.249 72.231 1.00 91.62 156 LEU A O 1
ATOM 1191 N N . LYS A 1 157 ? -63.496 -38.804 71.345 1.00 90.12 157 LYS A N 1
ATOM 1192 C CA . LYS A 1 157 ? -64.517 -39.772 70.918 1.00 90.12 157 LYS A CA 1
ATOM 1193 C C . LYS A 1 157 ? -65.604 -39.125 70.056 1.00 90.12 157 LYS A C 1
ATOM 1195 O O . LYS A 1 157 ? -66.794 -39.416 70.194 1.00 90.12 157 LYS A O 1
ATOM 1200 N N . SER A 1 158 ? -65.186 -38.214 69.181 1.00 92.19 158 SER A N 1
ATOM 1201 C CA . SER A 1 158 ? -66.075 -37.372 68.376 1.00 92.19 158 SER A CA 1
ATOM 1202 C C . SER A 1 158 ? -66.744 -38.086 67.201 1.00 92.19 158 SER A C 1
ATOM 1204 O O . SER A 1 158 ? -67.673 -37.536 66.620 1.00 92.19 158 SER A O 1
ATOM 1206 N N . GLN A 1 159 ? -66.336 -39.306 66.846 1.00 91.38 159 GLN A N 1
ATOM 1207 C CA . GLN A 1 159 ? -67.073 -40.131 65.886 1.00 91.38 159 GLN A CA 1
ATOM 1208 C C . GLN A 1 159 ? -68.337 -40.688 66.550 1.00 91.38 159 GLN A C 1
ATOM 1210 O O . GLN A 1 159 ? -68.364 -41.779 67.119 1.00 91.38 159 GLN A O 1
ATOM 1215 N N . ALA A 1 160 ? -69.389 -39.881 66.531 1.00 89.25 160 ALA A N 1
ATOM 1216 C CA . ALA A 1 160 ? -70.649 -40.162 67.192 1.00 89.25 160 ALA A CA 1
ATOM 1217 C C . ALA A 1 160 ? -71.801 -39.469 66.466 1.00 89.25 160 ALA A C 1
ATOM 1219 O O . ALA A 1 160 ? -71.638 -38.360 65.961 1.00 89.25 160 ALA A O 1
ATOM 1220 N N . GLU A 1 161 ? -72.974 -40.097 66.501 1.00 94.38 161 GLU A N 1
ATOM 1221 C CA . GLU A 1 161 ? -74.236 -39.568 65.985 1.00 94.38 161 GLU A CA 1
ATOM 1222 C C . GLU A 1 161 ? -75.296 -39.605 67.092 1.00 94.38 161 GLU A C 1
ATOM 1224 O O . GLU A 1 161 ? -75.323 -40.522 67.918 1.00 94.38 161 GLU A O 1
ATOM 1229 N N . ILE A 1 162 ? -76.154 -38.589 67.114 1.00 94.81 162 ILE A N 1
ATOM 1230 C CA . ILE A 1 162 ? -77.448 -38.623 67.789 1.00 94.81 162 ILE A CA 1
ATOM 1231 C C . ILE A 1 162 ? -78.545 -38.508 66.737 1.00 94.81 162 ILE A C 1
ATOM 1233 O O . ILE A 1 162 ? -78.397 -37.765 65.767 1.00 94.81 162 ILE A O 1
ATOM 1237 N N . SER A 1 163 ? -79.651 -39.214 66.946 1.00 92.12 163 SER A N 1
ATOM 1238 C CA . SER A 1 163 ? -80.822 -39.149 66.080 1.00 92.12 163 SER A CA 1
ATOM 1239 C C . SER A 1 163 ? -82.104 -39.060 66.902 1.00 92.12 163 SER A C 1
ATOM 1241 O O . SER A 1 163 ? -82.161 -39.494 68.055 1.00 92.12 163 SER A O 1
ATOM 1243 N N . SER A 1 164 ? -83.128 -38.431 66.335 1.00 88.69 164 SER A N 1
ATOM 1244 C CA . SER A 1 164 ? -84.443 -38.286 66.958 1.00 88.69 164 SER A CA 1
ATOM 1245 C C . SER A 1 164 ? -85.511 -38.167 65.881 1.00 88.69 164 SER A C 1
ATOM 1247 O O . SER A 1 164 ? -85.235 -37.606 64.826 1.00 88.69 164 SER A O 1
ATOM 1249 N N . THR A 1 165 ? -86.716 -38.658 66.171 1.00 82.94 165 THR A N 1
ATOM 1250 C CA . THR A 1 165 ? -87.915 -38.510 65.325 1.00 82.94 165 THR A CA 1
ATOM 1251 C C . THR A 1 165 ? -88.993 -37.633 65.982 1.00 82.94 165 THR A C 1
ATOM 1253 O O . THR A 1 165 ? -90.089 -37.469 65.454 1.00 82.94 165 THR A O 1
ATOM 1256 N N . GLY A 1 166 ? -88.716 -37.055 67.161 1.00 78.44 166 GLY A N 1
ATOM 1257 C CA . GLY A 1 166 ? -89.729 -36.294 67.912 1.00 78.44 166 GLY A CA 1
ATOM 1258 C C . GLY A 1 166 ? -89.454 -36.043 69.397 1.00 78.44 166 GLY A C 1
ATOM 1259 O O . GLY A 1 166 ? -90.381 -35.738 70.143 1.00 78.44 166 GLY A O 1
ATOM 1260 N N . ARG A 1 167 ? -88.209 -36.192 69.869 1.00 85.19 167 ARG A N 1
ATOM 1261 C CA . ARG A 1 167 ? -87.808 -35.940 71.268 1.00 85.19 167 ARG A CA 1
ATOM 1262 C C . ARG A 1 167 ? -86.564 -35.060 71.345 1.00 85.19 167 ARG A C 1
ATOM 1264 O O . ARG A 1 167 ? -85.748 -35.050 70.425 1.00 85.19 167 ARG A O 1
ATOM 1271 N N . TRP A 1 168 ? -86.395 -34.361 72.466 1.00 91.00 168 TRP A N 1
ATOM 1272 C CA . TRP A 1 168 ? -85.134 -33.682 72.757 1.00 91.00 168 TRP A CA 1
ATOM 1273 C C . TRP A 1 168 ? -84.053 -34.720 73.060 1.00 91.00 168 TRP A C 1
ATOM 1275 O O . TRP A 1 168 ? -84.212 -35.523 73.978 1.00 91.00 168 TRP A O 1
ATOM 1285 N N . VAL A 1 169 ? -82.965 -34.699 72.292 1.00 92.88 169 VAL A N 1
ATOM 1286 C CA . VAL A 1 169 ? -81.828 -35.618 72.450 1.00 92.88 169 VAL A CA 1
ATOM 1287 C C . VAL A 1 169 ? -80.546 -34.803 72.528 1.00 92.88 169 VAL A C 1
ATOM 1289 O O . VAL A 1 169 ? -80.382 -33.826 71.795 1.00 92.88 169 VAL A O 1
ATOM 1292 N N . SER A 1 170 ? -79.633 -35.187 73.417 1.00 93.50 170 SER A N 1
ATOM 1293 C CA . SER A 1 170 ? -78.313 -34.573 73.499 1.00 93.50 170 SER A CA 1
ATOM 1294 C C . SER A 1 170 ? -77.222 -35.565 73.866 1.00 93.50 170 SER A C 1
ATOM 1296 O O . SER A 1 170 ? -77.482 -36.601 74.479 1.00 93.50 170 SER A O 1
ATOM 1298 N N . LYS A 1 171 ? -75.987 -35.249 73.470 1.00 94.69 171 LYS A N 1
ATOM 1299 C CA . LYS A 1 171 ? -74.797 -36.034 73.815 1.00 94.69 171 LYS A CA 1
ATOM 1300 C C . LYS A 1 171 ? -73.627 -35.098 74.119 1.00 94.69 171 LYS A C 1
ATOM 1302 O O . LYS A 1 171 ? -73.169 -34.422 73.195 1.00 94.69 171 LYS A O 1
ATOM 1307 N N . PRO A 1 172 ? -73.166 -35.013 75.381 1.00 93.69 172 PRO A N 1
ATOM 1308 C CA . PRO A 1 172 ? -71.972 -34.256 75.732 1.00 93.69 172 PRO A CA 1
ATOM 1309 C C . PRO A 1 172 ? -70.704 -35.039 75.378 1.00 93.69 172 PRO A C 1
ATOM 1311 O O . PRO A 1 172 ? -70.692 -36.272 75.391 1.00 93.69 172 PRO A O 1
ATOM 1314 N N . PHE A 1 173 ? -69.630 -34.310 75.098 1.00 94.06 173 PHE A N 1
ATOM 1315 C CA . PHE A 1 173 ? -68.317 -34.856 74.772 1.00 94.06 173 PHE A CA 1
ATOM 1316 C C . PHE A 1 173 ? -67.234 -34.287 75.689 1.00 94.06 173 PHE A C 1
ATOM 1318 O O . PHE A 1 173 ? -67.353 -33.180 76.221 1.00 94.06 173 PHE A O 1
ATOM 1325 N N . ASN A 1 174 ? -66.156 -35.056 75.848 1.00 93.00 174 ASN A N 1
ATOM 1326 C CA . ASN A 1 174 ? -64.962 -34.612 76.554 1.00 93.00 174 ASN A CA 1
ATOM 1327 C C . ASN A 1 174 ? -64.013 -33.890 75.597 1.00 93.00 174 ASN A C 1
ATOM 1329 O O . ASN A 1 174 ? -63.992 -34.150 74.394 1.00 93.00 174 ASN A O 1
ATOM 1333 N N . LEU A 1 175 ? -63.218 -32.988 76.158 1.00 92.00 175 LEU A N 1
ATOM 1334 C CA . LEU A 1 175 ? -62.208 -32.228 75.435 1.00 92.00 175 LEU A CA 1
ATOM 1335 C C . LEU A 1 175 ? -60.818 -32.809 75.695 1.00 92.00 175 LEU A C 1
ATOM 1337 O O . LEU A 1 175 ? -60.562 -33.349 76.771 1.00 92.00 175 LEU A O 1
ATOM 1341 N N . SER A 1 176 ? -59.922 -32.669 74.720 1.00 89.56 176 SER A N 1
ATOM 1342 C CA . SER A 1 176 ? -58.501 -32.989 74.875 1.00 89.56 176 SER A CA 1
ATOM 1343 C C . SER A 1 176 ? -57.878 -32.188 76.027 1.00 89.56 176 SER A C 1
ATOM 1345 O O . SER A 1 176 ? -58.142 -30.993 76.184 1.00 89.56 176 SER A O 1
ATOM 1347 N N . SER A 1 177 ? -57.002 -32.824 76.812 1.00 87.31 177 SER A N 1
ATOM 1348 C CA . SER A 1 177 ? -56.241 -32.141 77.865 1.00 87.31 177 SER A CA 1
ATOM 1349 C C . SER A 1 177 ? -55.347 -31.030 77.313 1.00 87.31 177 SER A C 1
ATOM 1351 O O . SER A 1 177 ? -55.146 -30.034 77.999 1.00 87.31 177 SER A O 1
ATOM 1353 N N . ASP A 1 178 ? -54.867 -31.162 76.071 1.00 86.69 178 ASP A N 1
ATOM 1354 C CA . ASP A 1 178 ? -54.048 -30.144 75.407 1.00 86.69 178 ASP A CA 1
ATOM 1355 C C . ASP A 1 178 ? -54.834 -28.853 75.133 1.00 86.69 178 ASP A C 1
ATOM 1357 O O . ASP A 1 178 ? -54.301 -27.752 75.285 1.00 86.69 178 ASP A O 1
ATOM 1361 N N . LEU A 1 179 ? -56.127 -28.967 74.804 1.00 88.25 179 LEU A N 1
ATOM 1362 C CA . L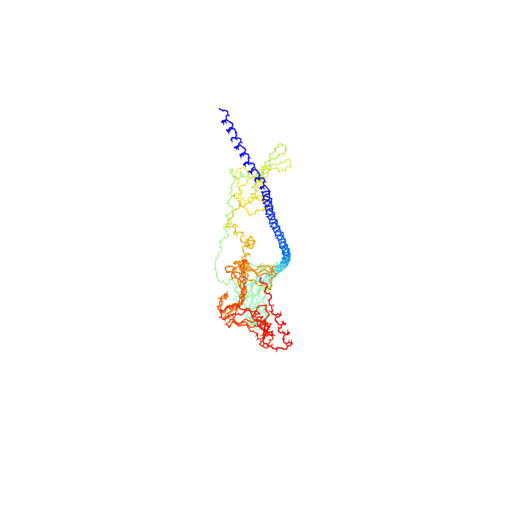EU A 1 179 ? -57.012 -27.804 74.705 1.00 88.25 179 LEU A CA 1
ATOM 1363 C C . LEU A 1 179 ? -57.114 -27.100 76.063 1.00 88.25 179 LEU A C 1
ATOM 1365 O O . LEU A 1 179 ? -56.957 -25.883 76.161 1.00 88.25 179 LEU A O 1
ATOM 1369 N N . LEU A 1 180 ? -57.362 -27.882 77.116 1.00 88.56 180 LEU A N 1
ATOM 1370 C CA . LEU A 1 180 ? -57.619 -27.381 78.465 1.00 88.56 180 LEU A CA 1
ATOM 1371 C C . LEU A 1 180 ? -56.372 -26.767 79.123 1.00 88.56 180 LEU A C 1
ATOM 1373 O O . LEU A 1 180 ? -56.500 -25.817 79.891 1.00 88.56 180 LEU A O 1
ATOM 1377 N N . SER A 1 181 ? -55.166 -27.245 78.802 1.00 87.75 181 SER A N 1
ATOM 1378 C CA . SER A 1 181 ? -53.912 -26.656 79.293 1.00 87.75 181 SER A CA 1
ATOM 1379 C C . SER A 1 181 ? -53.509 -25.373 78.565 1.00 87.75 181 SER A C 1
ATOM 1381 O O . SER A 1 181 ? -52.658 -24.632 79.052 1.00 87.75 181 SER A O 1
ATOM 1383 N N . ASN A 1 182 ? -54.096 -25.095 77.398 1.00 86.00 182 ASN A N 1
ATOM 1384 C CA . ASN A 1 182 ? -53.703 -23.977 76.539 1.00 86.00 182 ASN A CA 1
ATOM 1385 C C . ASN A 1 182 ? -54.826 -22.953 76.317 1.00 86.00 182 ASN A C 1
ATOM 1387 O O . ASN A 1 182 ? -54.740 -22.152 75.388 1.00 86.00 182 ASN A O 1
ATOM 1391 N N . LEU A 1 183 ? -55.845 -22.917 77.184 1.00 87.38 183 LEU A N 1
ATOM 1392 C CA . LEU A 1 183 ? -57.005 -22.024 77.045 1.00 87.38 183 LEU A CA 1
ATOM 1393 C C . LEU A 1 183 ? -56.632 -20.541 76.868 1.00 87.38 183 LEU A C 1
ATOM 1395 O O . LEU A 1 183 ? -57.259 -19.835 76.078 1.00 87.38 183 LEU A O 1
ATOM 1399 N N . SER A 1 184 ? -55.570 -20.073 77.532 1.00 82.75 184 SER A N 1
ATOM 1400 C CA . SER A 1 184 ? -55.086 -18.688 77.421 1.00 82.75 184 SER A CA 1
ATOM 1401 C C . SER A 1 184 ? -54.468 -18.337 76.063 1.00 82.75 184 SER A C 1
ATOM 1403 O O . SER A 1 184 ? -54.379 -17.159 75.706 1.00 82.75 184 SER A O 1
ATOM 1405 N N . LYS A 1 185 ? -54.062 -19.346 75.287 1.00 83.81 185 LYS A N 1
ATOM 1406 C CA . LYS A 1 185 ? -53.445 -19.188 73.963 1.00 83.81 185 LYS A CA 1
ATOM 1407 C C . LYS A 1 185 ? -54.467 -19.221 72.830 1.00 83.81 185 LYS A C 1
ATOM 1409 O O . LYS A 1 185 ? -54.148 -18.819 71.717 1.00 83.81 185 LYS A O 1
ATOM 1414 N N . ILE A 1 186 ? -55.691 -19.665 73.105 1.00 85.38 186 ILE A N 1
ATOM 1415 C CA . ILE A 1 186 ? -56.748 -19.774 72.103 1.00 85.38 186 ILE A CA 1
ATOM 1416 C C . ILE A 1 186 ? -57.194 -18.373 71.683 1.00 85.38 186 ILE A C 1
ATOM 1418 O O . ILE A 1 186 ? -57.664 -17.588 72.506 1.00 85.38 186 ILE A O 1
ATOM 1422 N N . LYS A 1 187 ? -57.059 -18.065 70.390 1.00 86.12 187 LYS A N 1
ATOM 1423 C CA . LYS A 1 187 ? -57.498 -16.786 69.807 1.00 86.12 187 LYS A CA 1
ATOM 1424 C C . LYS A 1 187 ? -58.705 -16.943 68.903 1.00 86.12 187 LYS A C 1
ATOM 1426 O O . LYS A 1 187 ? -59.648 -16.166 69.017 1.00 86.12 187 LYS A O 1
ATOM 1431 N N . THR A 1 188 ? -58.700 -17.965 68.052 1.00 87.31 188 THR A N 1
ATOM 1432 C CA . THR A 1 188 ? -59.797 -18.235 67.123 1.00 87.31 188 THR A CA 1
ATOM 1433 C C . THR A 1 188 ? -60.141 -19.715 67.124 1.00 87.31 188 THR A C 1
ATOM 1435 O O . THR A 1 188 ? -59.252 -20.556 66.995 1.00 87.31 188 THR A O 1
ATOM 1438 N N . VAL A 1 189 ? -61.427 -20.025 67.263 1.00 88.94 189 VAL A N 1
ATOM 1439 C CA . VAL A 1 189 ? -61.958 -21.389 67.294 1.00 88.94 189 VAL A CA 1
ATOM 1440 C C . VAL A 1 189 ? -63.065 -21.514 66.271 1.00 88.94 189 VAL A C 1
ATOM 1442 O O . VAL A 1 189 ? -63.974 -20.692 66.241 1.00 88.94 189 VAL A O 1
ATOM 1445 N N . THR A 1 190 ? -63.031 -22.579 65.488 1.00 90.69 190 THR A N 1
ATOM 1446 C CA . THR A 1 190 ? -64.156 -23.000 64.666 1.00 90.69 190 THR A CA 1
ATOM 1447 C C . THR A 1 190 ? -64.777 -24.243 65.285 1.00 90.69 190 THR A C 1
ATOM 1449 O O . THR A 1 190 ? -64.084 -25.201 65.627 1.00 90.69 190 THR A O 1
ATOM 1452 N N . ILE A 1 191 ? -66.096 -24.214 65.471 1.00 93.50 191 ILE A N 1
ATOM 1453 C CA . ILE A 1 191 ? -66.869 -25.389 65.877 1.00 93.50 191 ILE A CA 1
ATOM 1454 C C . ILE A 1 191 ? -67.687 -25.854 64.683 1.00 93.50 191 ILE A C 1
ATOM 1456 O O . ILE A 1 191 ? -68.231 -25.030 63.943 1.00 93.50 191 ILE A O 1
ATOM 1460 N N . SER A 1 192 ? -67.784 -27.161 64.485 1.00 94.62 192 SER A N 1
ATOM 1461 C CA . SER A 1 192 ? -68.519 -27.724 63.358 1.00 94.62 192 SER A CA 1
ATOM 1462 C C . SER A 1 192 ? -69.135 -29.078 63.687 1.00 94.62 192 SER A C 1
ATOM 1464 O O . SER A 1 192 ? -68.649 -29.805 64.550 1.00 94.62 192 SER A O 1
ATOM 1466 N N . CYS A 1 193 ? -70.229 -29.421 63.016 1.00 95.56 193 CYS A N 1
ATOM 1467 C CA . CYS A 1 193 ? -70.863 -30.737 63.097 1.00 95.56 193 CYS A CA 1
ATOM 1468 C C . CYS A 1 193 ? -71.614 -31.038 61.801 1.00 95.56 193 CYS A C 1
ATOM 1470 O O . CYS A 1 193 ? -71.930 -30.124 61.037 1.00 95.56 193 CYS A O 1
ATOM 1472 N N . ASP A 1 194 ? -71.904 -32.311 61.565 1.00 96.38 194 ASP A N 1
ATOM 1473 C CA . ASP A 1 194 ? -72.747 -32.732 60.455 1.00 96.38 194 ASP A CA 1
ATOM 1474 C C . ASP A 1 194 ? -74.207 -32.739 60.904 1.00 96.38 194 ASP A C 1
ATOM 1476 O O . ASP A 1 194 ? -74.526 -33.190 62.006 1.00 96.38 194 ASP A O 1
ATOM 1480 N N . VAL A 1 195 ? -75.089 -32.241 60.046 1.00 96.25 195 VAL A N 1
ATOM 1481 C CA . VAL A 1 195 ? -76.526 -32.138 60.292 1.00 96.25 195 VAL A CA 1
ATOM 1482 C C . VAL A 1 195 ? -77.314 -32.669 59.101 1.00 96.25 195 VAL A C 1
ATOM 1484 O O . VAL A 1 195 ? -76.969 -32.406 57.949 1.00 96.25 195 VAL A O 1
ATOM 1487 N N . GLU A 1 196 ? -78.387 -33.396 59.385 1.00 96.12 196 GLU A N 1
ATOM 1488 C CA . GLU A 1 196 ? -79.349 -33.926 58.415 1.00 96.12 196 GLU A CA 1
ATOM 1489 C C . GLU A 1 196 ? -80.735 -33.898 59.067 1.00 96.12 196 GLU A C 1
ATOM 1491 O O . GLU A 1 196 ? -80.870 -34.271 60.232 1.00 96.12 196 GLU A O 1
ATOM 1496 N N . GLY A 1 197 ? -81.759 -33.422 58.362 1.00 93.50 197 GLY A N 1
ATOM 1497 C CA . GLY A 1 197 ? -83.090 -33.275 58.948 1.00 93.50 197 GLY A CA 1
ATOM 1498 C C . GLY A 1 197 ? -84.193 -33.186 57.905 1.00 93.50 197 GLY A C 1
ATOM 1499 O O . GLY A 1 197 ? -84.077 -32.398 56.970 1.00 93.50 197 GLY A O 1
ATOM 1500 N N . THR A 1 198 ? -85.270 -33.951 58.094 1.00 92.75 198 THR A N 1
ATOM 1501 C CA . THR A 1 198 ? -86.478 -33.916 57.248 1.00 92.75 198 THR A CA 1
ATOM 1502 C C . THR A 1 198 ? -87.721 -33.732 58.118 1.00 92.75 198 THR A C 1
ATOM 1504 O O . THR A 1 198 ? -87.797 -34.297 59.211 1.00 92.75 198 THR A O 1
ATOM 1507 N N . ASN A 1 199 ? -88.704 -32.959 57.645 1.00 91.94 199 ASN A N 1
ATOM 1508 C CA . ASN A 1 199 ? -89.934 -32.641 58.379 1.00 91.94 199 ASN A CA 1
ATOM 1509 C C . ASN A 1 199 ? -89.674 -31.934 59.724 1.00 91.94 199 ASN A C 1
ATOM 1511 O O . ASN A 1 199 ? -90.358 -32.173 60.724 1.00 91.94 199 ASN A O 1
ATOM 1515 N N . VAL A 1 200 ? -88.671 -31.052 59.761 1.00 90.50 200 VAL A N 1
ATOM 1516 C CA . VAL A 1 200 ? -88.258 -30.333 60.963 1.00 90.50 200 VAL A CA 1
ATOM 1517 C C . VAL A 1 200 ? -89.359 -29.362 61.387 1.00 90.50 200 VAL A C 1
ATOM 1519 O O . VAL A 1 200 ? -89.715 -28.418 60.675 1.00 90.50 200 VAL A O 1
ATOM 1522 N N . SER A 1 201 ? -89.857 -29.539 62.606 1.00 89.75 201 SER A N 1
ATOM 1523 C CA . SER A 1 201 ? -90.907 -28.732 63.232 1.00 89.75 201 SER A CA 1
ATOM 1524 C C . SER A 1 201 ? -90.552 -28.381 64.681 1.00 89.75 201 SER A C 1
ATOM 1526 O O . SER A 1 201 ? -89.605 -28.914 65.267 1.00 89.75 201 SER A O 1
ATOM 1528 N N . ALA A 1 202 ? -91.252 -27.396 65.249 1.00 89.31 202 ALA A N 1
ATOM 1529 C CA . ALA A 1 202 ? -90.954 -26.916 66.592 1.00 89.31 202 ALA A CA 1
ATOM 1530 C C . ALA A 1 202 ? -91.371 -27.943 67.659 1.00 89.31 202 ALA A C 1
ATOM 1532 O O . ALA A 1 202 ? -92.495 -28.434 67.654 1.00 89.31 202 ALA A O 1
ATOM 1533 N N . LEU A 1 203 ? -90.479 -28.213 68.610 1.00 87.50 203 LEU A N 1
ATOM 1534 C CA . LEU A 1 203 ? -90.699 -29.071 69.769 1.00 87.50 203 LEU A CA 1
ATOM 1535 C C . LEU A 1 203 ? -90.311 -28.303 71.037 1.00 87.50 203 LEU A C 1
ATOM 1537 O O . LEU A 1 203 ? -89.161 -27.888 71.186 1.00 87.50 203 LEU A O 1
ATOM 1541 N N . ASN A 1 204 ? -91.261 -28.108 71.958 1.00 85.56 204 ASN A N 1
ATOM 1542 C CA . ASN A 1 204 ? -91.099 -27.276 73.164 1.00 85.56 204 ASN A CA 1
ATOM 1543 C C . ASN A 1 204 ? -90.575 -25.861 72.844 1.00 85.56 204 ASN A C 1
ATOM 1545 O O . ASN A 1 204 ? -89.575 -25.406 73.403 1.00 85.56 204 ASN A O 1
ATOM 1549 N N . SER A 1 205 ? -91.221 -25.188 71.885 1.00 87.00 205 SER A N 1
ATOM 1550 C CA . SER A 1 205 ? -90.880 -23.831 71.419 1.00 87.00 205 SER A CA 1
ATOM 1551 C C . SER A 1 205 ? -89.473 -23.673 70.821 1.00 87.00 205 SER A C 1
ATOM 1553 O O . SER A 1 205 ? -89.010 -22.551 70.622 1.00 87.00 205 SER A O 1
ATOM 1555 N N . ARG A 1 206 ? -88.781 -24.776 70.500 1.00 88.75 206 ARG A N 1
ATOM 1556 C CA . ARG A 1 206 ? -87.489 -24.767 69.800 1.00 88.75 206 ARG A CA 1
ATOM 1557 C C . ARG A 1 206 ? -87.565 -25.558 68.505 1.00 88.75 206 ARG A C 1
ATOM 1559 O O . ARG A 1 206 ? -88.273 -26.551 68.413 1.00 88.75 206 ARG A O 1
ATOM 1566 N N . LYS A 1 207 ? -86.837 -25.092 67.496 1.00 93.00 207 LYS A N 1
ATOM 1567 C CA . LYS A 1 207 ? -86.746 -25.709 66.171 1.00 93.00 207 LYS A CA 1
ATOM 1568 C C . LYS A 1 207 ? -85.284 -25.707 65.725 1.00 93.00 207 LYS A C 1
ATOM 1570 O O . LYS A 1 207 ? -84.935 -25.028 64.768 1.00 93.00 207 LYS A O 1
ATOM 1575 N N . ARG A 1 208 ? -84.397 -26.34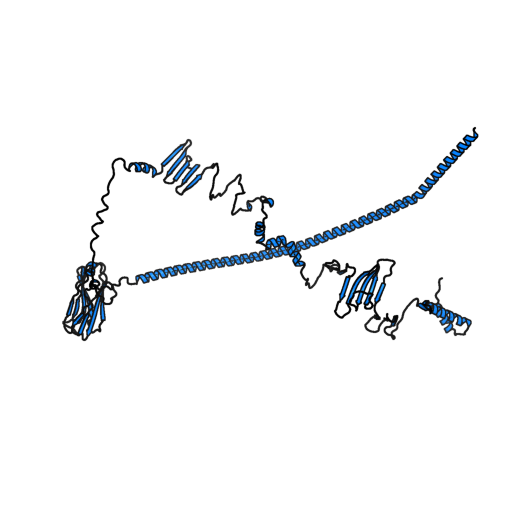1 66.498 1.00 94.00 208 ARG A N 1
ATOM 1576 C CA . ARG A 1 208 ? -82.948 -26.290 66.237 1.00 94.00 208 ARG A CA 1
ATOM 1577 C C . ARG A 1 208 ? -82.230 -27.595 66.547 1.00 94.00 208 ARG A C 1
ATOM 1579 O O . ARG A 1 208 ? -82.589 -28.286 67.496 1.00 94.00 208 ARG A O 1
ATOM 1586 N N . TYR A 1 209 ? -81.197 -27.897 65.776 1.00 95.69 209 TYR A N 1
ATOM 1587 C CA . TYR A 1 209 ? -80.322 -29.049 65.969 1.00 95.69 209 TYR A CA 1
ATOM 1588 C C . TYR A 1 209 ? -78.902 -28.718 65.497 1.00 95.69 209 TYR A C 1
ATOM 1590 O O . TYR A 1 209 ? -78.731 -27.939 64.563 1.00 95.69 209 TYR A O 1
ATOM 1598 N N . GLY A 1 210 ? -77.880 -29.210 66.193 1.00 96.19 210 GLY A N 1
ATOM 1599 C CA . GLY A 1 210 ? -76.493 -28.813 65.946 1.00 96.19 210 GLY A CA 1
ATOM 1600 C C . GLY A 1 210 ? -75.584 -29.016 67.155 1.00 96.19 210 GLY A C 1
ATOM 1601 O O . GLY A 1 210 ? -75.818 -29.905 67.977 1.00 96.19 210 GLY A O 1
ATOM 1602 N N . LEU A 1 211 ? -74.547 -28.188 67.263 1.00 95.94 211 LEU A N 1
ATOM 1603 C CA . LEU A 1 211 ? -73.505 -28.273 68.286 1.00 95.94 211 LEU A CA 1
ATOM 1604 C C . LEU A 1 211 ? -73.491 -26.996 69.127 1.00 95.94 211 LEU A C 1
ATOM 1606 O O . LEU A 1 211 ? -73.469 -25.891 68.590 1.00 95.94 211 LEU A O 1
ATOM 1610 N N . ALA A 1 212 ? -73.444 -27.155 70.446 1.00 94.00 212 ALA A N 1
ATOM 1611 C CA . ALA A 1 212 ? -73.271 -26.053 71.382 1.00 94.00 212 ALA A CA 1
ATOM 1612 C C . ALA A 1 212 ? -72.167 -26.368 72.390 1.00 94.00 212 ALA A C 1
ATOM 1614 O O . ALA A 1 212 ? -72.116 -27.462 72.956 1.00 94.00 212 ALA A O 1
ATOM 1615 N N . CYS A 1 213 ? -71.308 -25.393 72.654 1.00 91.44 213 CYS A N 1
ATOM 1616 C CA . CYS A 1 213 ? -70.359 -25.405 73.755 1.00 91.44 213 CYS A CA 1
ATOM 1617 C C . CYS A 1 213 ? -70.383 -24.046 74.456 1.00 91.44 213 CYS A C 1
ATOM 1619 O O . CYS A 1 213 ? -70.507 -23.002 73.821 1.00 91.44 213 CYS A O 1
ATOM 1621 N N . SER A 1 214 ? -70.295 -24.035 75.782 1.00 91.62 214 SER A N 1
ATOM 1622 C CA . SER A 1 214 ? -70.093 -22.790 76.516 1.00 91.62 214 SER A CA 1
ATOM 1623 C C . SER A 1 214 ? -68.617 -22.608 76.840 1.00 91.62 214 SER A C 1
ATOM 1625 O O . SER A 1 214 ? -67.909 -23.556 77.182 1.00 91.62 214 SER A O 1
ATOM 1627 N N . VAL A 1 215 ? -68.146 -21.373 76.737 1.00 91.31 215 VAL A N 1
ATOM 1628 C CA . VAL A 1 215 ? -66.798 -20.977 77.139 1.00 91.31 215 VAL A CA 1
ATOM 1629 C C . VAL A 1 215 ? -66.886 -19.801 78.088 1.00 91.31 215 VAL A C 1
ATOM 1631 O O . VAL A 1 215 ? -67.738 -18.931 77.940 1.00 91.31 215 VAL A O 1
ATOM 1634 N N . GLU A 1 216 ? -66.006 -19.754 79.069 1.00 91.94 216 GLU A N 1
ATOM 1635 C CA . GLU A 1 216 ? -65.878 -18.627 79.973 1.00 91.94 216 GLU A CA 1
ATOM 1636 C C . GLU A 1 216 ? -64.701 -17.775 79.509 1.00 91.94 216 GLU A C 1
ATOM 1638 O O . GLU A 1 216 ? -63.580 -18.268 79.403 1.00 91.94 216 GLU A O 1
ATOM 1643 N N . ILE A 1 217 ? -64.961 -16.511 79.185 1.00 90.50 217 ILE A N 1
ATOM 1644 C CA . ILE A 1 217 ? -63.937 -15.551 78.765 1.00 90.50 217 ILE A CA 1
ATOM 1645 C C . ILE A 1 217 ? -63.854 -14.480 79.846 1.00 90.50 217 ILE A C 1
ATOM 1647 O O . ILE A 1 217 ? -64.803 -13.714 80.024 1.00 90.50 217 ILE A O 1
ATOM 1651 N N . ASN A 1 218 ? -62.730 -14.436 80.568 1.00 86.56 218 ASN A N 1
ATOM 1652 C CA . ASN A 1 218 ? -62.524 -13.582 81.745 1.00 86.56 218 ASN A CA 1
ATOM 1653 C C . ASN A 1 218 ? -63.714 -13.613 82.735 1.00 86.56 218 ASN A C 1
ATOM 1655 O O . ASN A 1 218 ? -64.234 -12.561 83.107 1.00 86.56 218 ASN A O 1
ATOM 1659 N N . GLY A 1 219 ? -64.195 -14.798 83.125 1.00 82.81 219 GLY A N 1
ATOM 1660 C CA . GLY A 1 219 ? -65.297 -14.922 84.093 1.00 82.81 219 GLY A CA 1
ATOM 1661 C C . GLY A 1 219 ? -66.712 -14.854 83.506 1.00 82.81 219 GLY A C 1
ATOM 1662 O O . GLY A 1 219 ? -67.678 -15.112 84.219 1.00 82.81 219 GLY A O 1
ATOM 1663 N N . VAL A 1 220 ? -66.873 -14.522 82.217 1.00 88.44 220 VAL A N 1
ATOM 1664 C CA . VAL A 1 220 ? -68.194 -14.392 81.576 1.00 88.44 220 VAL A CA 1
ATOM 1665 C C . VAL A 1 220 ? -68.470 -15.572 80.653 1.00 88.44 220 VAL A C 1
ATOM 1667 O O . VAL A 1 220 ? -67.748 -15.784 79.678 1.00 88.44 220 VAL A O 1
ATOM 1670 N N . VAL A 1 221 ? -69.566 -16.290 80.909 1.00 91.00 221 VAL A N 1
ATOM 1671 C CA . VAL A 1 221 ? -70.018 -17.400 80.061 1.00 91.00 221 VAL A CA 1
ATOM 1672 C C . VAL A 1 221 ? -70.546 -16.877 78.722 1.00 91.00 221 VAL A C 1
ATOM 1674 O O . VAL A 1 221 ? -71.434 -16.024 78.656 1.00 91.00 221 VAL A O 1
ATOM 1677 N N . LYS A 1 222 ? -69.999 -17.415 77.635 1.00 91.31 222 LYS A N 1
ATOM 1678 C CA . LYS A 1 222 ? -70.421 -17.224 76.250 1.00 91.31 222 LYS A CA 1
ATOM 1679 C C . LYS A 1 222 ? -70.852 -18.566 75.675 1.00 91.31 222 LYS A C 1
ATOM 1681 O O . LYS A 1 222 ? -70.189 -19.575 75.888 1.00 91.31 222 LYS A O 1
ATOM 1686 N N . TYR A 1 223 ? -71.957 -18.563 74.941 1.00 90.62 223 TYR A N 1
ATOM 1687 C CA . TYR A 1 223 ? -72.463 -19.741 74.245 1.00 90.62 223 TYR A CA 1
ATOM 1688 C C . TYR A 1 223 ? -71.965 -19.704 72.805 1.00 90.62 223 TYR A C 1
ATOM 1690 O O . TYR A 1 223 ? -72.338 -18.824 72.032 1.00 90.62 223 TYR A O 1
ATOM 1698 N N . TRP A 1 224 ? -71.072 -20.626 72.474 1.00 93.25 224 TRP A N 1
ATOM 1699 C CA . TRP A 1 224 ? -70.598 -20.862 71.122 1.00 93.25 224 TRP A CA 1
ATOM 1700 C C . TRP A 1 224 ? -71.432 -21.986 70.531 1.00 93.25 224 TRP A C 1
ATOM 1702 O O . TRP A 1 224 ? -71.334 -23.145 70.930 1.00 93.25 224 TRP A O 1
ATOM 1712 N N . GLU A 1 225 ? -72.323 -21.623 69.620 1.00 94.31 225 GLU A N 1
ATOM 1713 C CA . GLU A 1 225 ? -73.320 -22.541 69.091 1.00 94.31 225 GLU A CA 1
ATOM 1714 C C . GLU A 1 225 ? -73.379 -22.441 67.574 1.00 94.31 225 GLU A C 1
ATOM 1716 O O . GLU A 1 225 ? -73.239 -21.358 67.014 1.00 94.31 225 GLU A O 1
ATOM 1721 N N . VAL A 1 226 ? -73.623 -23.570 66.923 1.00 94.94 226 VAL A N 1
ATOM 1722 C CA . VAL A 1 226 ? -73.915 -23.649 65.497 1.00 94.94 226 VAL A CA 1
ATOM 1723 C C . VAL A 1 226 ? -75.163 -24.507 65.327 1.00 94.94 226 VAL A C 1
ATOM 1725 O O . VAL A 1 226 ? -75.221 -25.651 65.781 1.00 94.94 226 VAL A O 1
ATOM 1728 N N . TRP A 1 227 ? -76.193 -23.925 64.716 1.00 95.69 227 TRP A N 1
ATOM 1729 C CA . TRP A 1 227 ? -77.530 -24.505 64.647 1.00 95.69 227 TRP A CA 1
ATOM 1730 C C . TRP A 1 227 ? -78.020 -24.596 63.211 1.00 95.69 227 TRP A C 1
ATOM 1732 O O . TRP A 1 227 ? -77.833 -23.671 62.424 1.00 95.69 227 TRP A O 1
ATOM 1742 N N . GLN A 1 228 ? -78.746 -25.667 62.916 1.00 95.12 228 GLN A N 1
ATOM 1743 C CA . GLN A 1 228 ? -79.653 -25.745 61.787 1.00 95.12 228 GLN A CA 1
ATOM 1744 C C . GLN A 1 228 ? -81.101 -25.739 62.282 1.00 95.12 228 GLN A C 1
ATOM 1746 O O . GLN A 1 228 ? -81.413 -26.312 63.326 1.00 95.12 228 GLN A O 1
ATOM 1751 N N . THR A 1 229 ? -81.983 -25.057 61.553 1.00 94.06 229 THR A N 1
ATOM 1752 C CA . THR A 1 229 ? -83.378 -24.816 61.977 1.00 94.06 229 THR A CA 1
ATOM 1753 C C . THR A 1 229 ? -84.428 -25.208 60.941 1.00 94.06 229 THR A C 1
ATOM 1755 O O . THR A 1 229 ? -85.629 -25.155 61.212 1.00 94.06 229 THR A O 1
ATOM 1758 N N . GLN A 1 230 ? -83.991 -25.623 59.755 1.00 93.19 230 GLN A N 1
ATOM 1759 C CA . GLN A 1 230 ? -84.843 -26.067 58.654 1.00 93.19 230 GLN A CA 1
ATOM 1760 C C . GLN A 1 230 ? -84.443 -27.464 58.196 1.00 93.19 230 GLN A C 1
ATOM 1762 O O . GLN A 1 230 ? -83.415 -27.981 58.634 1.00 93.19 230 GLN A O 1
ATOM 1767 N N . ASP A 1 231 ? -85.228 -28.046 57.300 1.00 93.12 231 ASP A N 1
ATOM 1768 C CA . ASP A 1 231 ? -84.876 -29.285 56.616 1.00 93.12 231 ASP A CA 1
ATOM 1769 C C . ASP A 1 231 ? -83.546 -29.112 55.868 1.00 93.12 231 ASP A C 1
ATOM 1771 O O . ASP A 1 231 ? -83.242 -28.050 55.316 1.00 93.12 231 ASP A O 1
ATOM 1775 N N . THR A 1 232 ? -82.706 -30.141 55.896 1.00 93.25 232 THR A N 1
ATOM 1776 C CA . THR A 1 232 ? -81.430 -30.152 55.185 1.00 93.25 232 THR A CA 1
ATOM 1777 C C . THR A 1 232 ? -81.046 -31.568 54.823 1.00 93.25 232 THR A C 1
ATOM 1779 O O . THR A 1 232 ? -81.101 -32.476 55.653 1.00 93.25 232 THR A O 1
ATOM 1782 N N . THR A 1 233 ? -80.549 -31.736 53.604 1.00 94.31 233 THR A N 1
ATOM 1783 C CA . THR A 1 233 ? -79.710 -32.887 53.281 1.00 94.31 233 THR A CA 1
ATOM 1784 C C . THR A 1 233 ? -78.437 -32.831 54.124 1.00 94.31 233 THR A C 1
ATOM 1786 O O . THR A 1 233 ? -78.021 -31.743 54.549 1.00 94.31 233 THR A O 1
ATOM 1789 N N . LYS A 1 234 ? -77.814 -33.992 54.351 1.00 93.31 234 LYS A N 1
ATOM 1790 C CA . LYS A 1 234 ? -76.582 -34.115 55.135 1.00 93.31 234 LYS A CA 1
ATOM 1791 C C . LYS A 1 234 ? -75.530 -33.094 54.685 1.00 93.31 234 LYS A C 1
ATOM 1793 O O . LYS A 1 234 ? -75.089 -33.120 53.539 1.00 93.31 234 LYS A O 1
ATOM 1798 N N . LYS A 1 235 ? -75.130 -32.200 55.588 1.00 94.12 235 LYS A N 1
ATOM 1799 C CA . LYS A 1 235 ? -74.064 -31.212 55.366 1.00 94.12 235 LYS A CA 1
ATOM 1800 C C . LYS A 1 235 ? -73.344 -30.890 56.667 1.00 94.12 235 LYS A C 1
ATOM 1802 O O . LYS A 1 235 ? -73.923 -31.028 57.743 1.00 94.12 235 LYS A O 1
ATOM 1807 N N . ARG A 1 236 ? -72.118 -30.384 56.567 1.00 93.75 236 ARG A N 1
ATOM 1808 C CA . ARG A 1 236 ? -71.377 -29.854 57.710 1.00 93.75 236 ARG A CA 1
ATOM 1809 C C . ARG A 1 236 ? -71.716 -28.382 57.914 1.00 93.75 236 ARG A C 1
ATOM 1811 O O . ARG A 1 236 ? -71.587 -27.583 56.990 1.00 93.75 236 ARG A O 1
ATOM 1818 N N . ILE A 1 237 ? -72.166 -28.019 59.109 1.00 95.38 237 ILE A N 1
ATOM 1819 C CA . ILE A 1 237 ? -72.345 -26.622 59.518 1.00 95.38 237 ILE A CA 1
ATOM 1820 C C . ILE A 1 237 ? -71.197 -26.220 60.435 1.00 95.38 237 ILE A C 1
ATOM 1822 O O . ILE A 1 237 ? -70.732 -27.026 61.243 1.00 95.38 237 ILE A O 1
ATOM 1826 N N . SER A 1 238 ? -70.740 -24.976 60.320 1.00 93.88 238 SER A N 1
ATOM 1827 C CA . SER A 1 238 ? -69.632 -24.450 61.113 1.00 93.88 238 SER A CA 1
ATOM 1828 C C . SER A 1 238 ? -69.855 -23.000 61.510 1.00 93.88 238 SER A C 1
ATOM 1830 O O . SER A 1 238 ? -70.460 -22.237 60.758 1.00 93.88 238 SER A O 1
ATOM 1832 N N . GLN A 1 239 ? -69.303 -22.607 62.652 1.00 93.56 239 GLN A N 1
ATOM 1833 C CA . GLN A 1 239 ? -69.230 -21.211 63.061 1.00 93.56 239 GLN A CA 1
ATOM 1834 C C . GLN A 1 239 ? -67.887 -20.928 63.731 1.00 93.56 239 GLN A C 1
ATOM 1836 O O . GLN A 1 239 ? -67.402 -21.721 64.541 1.00 93.56 239 GLN A O 1
ATOM 1841 N N . THR A 1 240 ? -67.297 -19.788 63.380 1.00 90.88 240 THR A N 1
ATOM 1842 C CA . THR A 1 240 ? -66.020 -19.329 63.924 1.00 90.88 240 THR A CA 1
ATOM 1843 C C . THR A 1 240 ? -66.250 -18.272 64.992 1.00 90.88 240 THR A C 1
ATOM 1845 O O . THR A 1 240 ? -67.032 -17.336 64.816 1.00 90.88 240 THR A O 1
ATOM 1848 N N . PHE A 1 241 ? -65.526 -18.407 66.094 1.00 90.44 241 PHE A N 1
ATOM 1849 C CA . PHE A 1 241 ? -65.555 -17.518 67.238 1.00 90.44 241 PHE A CA 1
ATOM 1850 C C . PHE A 1 241 ? -64.148 -17.005 67.517 1.00 90.44 241 PHE A C 1
ATOM 1852 O O . PHE A 1 241 ? -63.180 -17.766 67.537 1.00 90.44 241 PHE A O 1
ATOM 1859 N N . THR A 1 242 ? -64.048 -15.706 67.774 1.00 89.75 242 THR A N 1
ATOM 1860 C CA . THR A 1 242 ? -62.788 -15.049 68.119 1.00 89.75 242 THR A CA 1
ATOM 1861 C C . THR A 1 242 ? -62.852 -14.596 69.569 1.00 89.75 242 THR A C 1
ATOM 1863 O O . THR A 1 242 ? -63.825 -13.965 69.993 1.00 89.75 242 THR A O 1
ATOM 1866 N N . VAL A 1 243 ? -61.815 -14.913 70.340 1.00 87.06 243 VAL A N 1
ATOM 1867 C CA . VAL A 1 243 ? -61.638 -14.384 71.692 1.00 87.06 243 VAL A CA 1
ATOM 1868 C C . VAL A 1 243 ? -61.264 -12.903 71.563 1.00 87.06 243 VAL A C 1
ATOM 1870 O O . VAL A 1 243 ? -60.316 -12.593 70.841 1.00 87.06 243 VAL A O 1
ATOM 1873 N N . PRO A 1 244 ? -61.986 -11.975 72.221 1.00 86.75 244 PRO A N 1
ATOM 1874 C CA . PRO A 1 244 ? -61.663 -10.555 72.150 1.00 86.75 244 PRO A CA 1
ATOM 1875 C C . PRO A 1 244 ? -60.215 -10.277 72.560 1.00 86.75 244 PRO A C 1
ATOM 1877 O O . PRO A 1 244 ? -59.686 -10.913 73.475 1.00 86.75 244 PRO A O 1
ATOM 1880 N N . GLU A 1 245 ? -59.594 -9.306 71.900 1.00 83.75 245 GLU A N 1
ATOM 1881 C CA . GLU A 1 245 ? -58.207 -8.923 72.146 1.00 83.75 245 GLU A CA 1
ATOM 1882 C C . GLU A 1 245 ? -57.966 -8.587 73.631 1.00 83.75 245 GLU A C 1
ATOM 1884 O O . GLU A 1 245 ? -58.810 -7.987 74.300 1.00 83.75 245 GLU A O 1
ATOM 1889 N N . GLY A 1 246 ? -56.846 -9.066 74.181 1.00 82.38 246 GLY A N 1
ATOM 1890 C CA . GLY A 1 246 ? -56.507 -8.939 75.605 1.00 82.38 246 GLY A CA 1
ATOM 1891 C C . GLY A 1 246 ? -57.291 -9.841 76.573 1.00 82.38 246 GLY A C 1
ATOM 1892 O O . GLY A 1 246 ? -56.993 -9.841 77.766 1.00 82.38 246 GLY A O 1
ATOM 1893 N N . LYS A 1 247 ? -58.267 -10.630 76.103 1.00 87.62 247 LYS A N 1
ATOM 1894 C CA . LYS A 1 247 ? -59.012 -11.591 76.936 1.00 87.62 247 LYS A CA 1
ATOM 1895 C C . LYS A 1 247 ? -58.529 -13.021 76.720 1.00 87.62 247 LYS A C 1
ATOM 1897 O O . LYS A 1 247 ? -57.914 -13.345 75.702 1.00 87.62 247 LYS A O 1
ATOM 1902 N N . VAL A 1 248 ? -58.815 -13.878 77.695 1.00 88.75 248 VAL A N 1
ATOM 1903 C CA . VAL A 1 248 ? -58.455 -15.296 77.669 1.00 88.75 248 VAL A CA 1
ATOM 1904 C C . VAL A 1 248 ? -59.656 -16.158 78.020 1.00 88.75 248 VAL A C 1
ATOM 1906 O O . VAL A 1 248 ? -60.539 -15.744 78.776 1.00 88.75 248 VAL A O 1
ATOM 1909 N N . ILE A 1 249 ? -59.688 -17.369 77.471 1.00 90.06 249 ILE A N 1
ATOM 1910 C CA . ILE A 1 249 ? -60.636 -18.384 77.919 1.00 90.06 249 ILE A CA 1
ATOM 1911 C C . ILE A 1 249 ? -60.145 -18.884 79.282 1.00 90.06 249 ILE A C 1
ATOM 1913 O O . ILE A 1 249 ? -59.009 -19.336 79.406 1.00 90.06 249 ILE A O 1
ATOM 1917 N N . THR A 1 250 ? -60.985 -18.775 80.307 1.00 89.31 250 THR A N 1
ATOM 1918 C CA . THR A 1 250 ? -60.720 -19.285 81.660 1.00 89.31 250 THR A CA 1
ATOM 1919 C C . THR A 1 250 ? -61.286 -20.687 81.849 1.00 89.31 250 THR A C 1
ATOM 1921 O O . THR A 1 250 ? -60.758 -21.463 82.642 1.00 89.31 250 THR A O 1
ATOM 1924 N N . LYS A 1 251 ? -62.331 -21.044 81.092 1.00 90.06 251 LYS A N 1
ATOM 1925 C CA . LYS A 1 251 ? -62.964 -22.364 81.148 1.00 90.06 251 LYS A CA 1
ATOM 1926 C C . LYS A 1 251 ? -63.597 -22.741 79.815 1.00 90.06 251 LYS A C 1
ATOM 1928 O O . LYS A 1 251 ? -64.230 -21.912 79.169 1.00 90.06 251 LYS A O 1
ATOM 1933 N N . PHE A 1 252 ? -63.475 -24.006 79.429 1.00 90.75 252 PHE A N 1
ATOM 1934 C CA . PHE A 1 252 ? -64.149 -24.572 78.260 1.00 90.75 252 PHE A CA 1
ATOM 1935 C C . PHE A 1 252 ? -65.053 -25.708 78.734 1.00 90.75 252 PHE A C 1
ATOM 1937 O O . PHE A 1 252 ? -64.576 -26.687 79.307 1.00 90.75 252 PHE A O 1
ATOM 1944 N N . HIS A 1 253 ? -66.364 -25.555 78.569 1.00 90.56 253 HIS A N 1
ATOM 1945 C CA . HIS A 1 253 ? -67.331 -26.560 78.999 1.00 90.56 253 HIS A CA 1
ATOM 1946 C C . HIS A 1 253 ? -67.521 -27.640 77.934 1.00 90.56 253 HIS A C 1
ATOM 1948 O O . HIS A 1 253 ? -67.200 -27.447 76.761 1.00 90.56 253 HIS A O 1
ATOM 1954 N N . SER A 1 254 ? -68.083 -28.776 78.349 1.00 90.19 254 SER A N 1
ATOM 1955 C CA . SER A 1 254 ? -68.316 -29.929 77.483 1.00 90.19 254 SER A CA 1
ATOM 1956 C C . SER A 1 254 ? -69.134 -29.559 76.236 1.00 90.19 254 SER A C 1
ATOM 1958 O O . SER A 1 254 ? -70.308 -29.185 76.363 1.00 90.19 254 SER A O 1
ATOM 1960 N N . PRO A 1 255 ? -68.561 -29.679 75.024 1.00 93.44 255 PRO A N 1
ATOM 1961 C CA . PRO A 1 255 ? -69.322 -29.526 73.794 1.00 93.44 255 PRO A CA 1
ATOM 1962 C C . PRO A 1 255 ? -70.395 -30.601 73.717 1.00 93.44 255 PRO A C 1
ATOM 1964 O O . PRO A 1 255 ? -70.164 -31.757 74.064 1.00 93.44 255 PRO A O 1
ATOM 1967 N N . THR A 1 256 ? -71.583 -30.214 73.277 1.00 95.25 256 THR A N 1
ATOM 1968 C CA . THR A 1 256 ? -72.760 -31.074 73.309 1.00 95.25 256 THR A CA 1
ATOM 1969 C C . THR A 1 256 ? -73.493 -30.993 71.981 1.00 95.25 256 THR A C 1
ATOM 1971 O O . THR A 1 256 ? -73.835 -29.904 71.516 1.00 95.25 256 THR A O 1
ATOM 1974 N N . LEU A 1 257 ? -73.749 -32.153 71.378 1.00 96.75 257 LEU A N 1
ATOM 1975 C CA . LEU A 1 257 ? -74.686 -32.254 70.266 1.00 96.75 257 LEU A CA 1
ATOM 1976 C C . LEU A 1 257 ? -76.113 -32.176 70.793 1.00 96.75 257 LEU A C 1
ATOM 1978 O O . LEU A 1 257 ? -76.419 -32.770 71.827 1.00 96.75 257 LEU A O 1
ATOM 1982 N N . TRP A 1 258 ? -76.985 -31.494 70.062 1.00 94.88 258 TRP A N 1
ATOM 1983 C CA . TRP A 1 258 ? -78.370 -31.266 70.451 1.00 94.88 258 TRP A CA 1
ATOM 1984 C C . TRP A 1 258 ? -79.319 -31.467 69.274 1.00 94.88 258 TRP A C 1
ATOM 1986 O O . TRP A 1 258 ? -79.090 -30.938 68.189 1.00 94.88 258 TRP A O 1
ATOM 1996 N N . ILE A 1 259 ? -80.441 -32.136 69.534 1.00 95.38 259 ILE A N 1
ATOM 1997 C CA . ILE A 1 259 ? -81.648 -32.113 68.707 1.00 95.38 259 ILE A CA 1
ATOM 1998 C C . ILE A 1 259 ? -82.775 -31.565 69.582 1.00 95.38 259 ILE A C 1
ATOM 2000 O O . ILE A 1 259 ? -83.188 -32.205 70.546 1.00 95.38 259 ILE A O 1
ATOM 2004 N N . GLN A 1 260 ? -83.235 -30.353 69.280 1.00 93.12 260 GLN A N 1
ATOM 2005 C CA . GLN A 1 260 ? -84.295 -29.621 69.987 1.00 93.12 260 GLN A CA 1
ATOM 2006 C C . GLN A 1 260 ? -85.404 -29.238 68.997 1.00 93.12 260 GLN A C 1
ATOM 2008 O O . GLN A 1 260 ? -85.823 -28.083 68.927 1.00 93.12 260 GLN A O 1
ATOM 2013 N N . ALA A 1 261 ? -85.807 -30.198 68.170 1.00 91.88 261 ALA A N 1
ATOM 2014 C CA . ALA A 1 261 ? -86.856 -30.089 67.164 1.00 91.88 261 ALA A CA 1
ATOM 2015 C C . ALA A 1 261 ? -87.517 -31.465 66.979 1.00 91.88 261 ALA A C 1
ATOM 2017 O O . ALA A 1 261 ? -86.938 -32.482 67.366 1.00 91.88 261 ALA A O 1
ATOM 2018 N N . ALA A 1 262 ? -88.723 -31.488 66.417 1.00 89.62 262 ALA A N 1
ATOM 2019 C CA . ALA A 1 262 ? -89.377 -32.711 65.954 1.00 89.62 262 ALA A CA 1
ATOM 2020 C C . ALA A 1 262 ? -89.122 -32.900 64.451 1.00 89.62 262 ALA A C 1
ATOM 2022 O O . ALA A 1 262 ? -88.864 -31.917 63.761 1.00 89.62 262 ALA A O 1
ATOM 2023 N N . GLY A 1 263 ? -89.187 -34.137 63.959 1.00 89.00 263 GLY A N 1
ATOM 2024 C CA . GLY A 1 263 ? -88.782 -34.519 62.600 1.00 89.00 263 GLY A CA 1
ATOM 2025 C C . GLY A 1 263 ? -87.664 -35.560 62.625 1.00 89.00 263 GLY A C 1
ATOM 2026 O O . GLY A 1 263 ? -87.087 -35.804 63.684 1.00 89.00 263 GLY A O 1
ATOM 2027 N N . ASP A 1 264 ? -87.362 -36.161 61.476 1.00 93.25 264 ASP A N 1
ATOM 2028 C CA . ASP A 1 264 ? -86.303 -37.165 61.331 1.00 93.25 264 ASP A CA 1
ATOM 2029 C C . ASP A 1 264 ? -84.951 -36.457 61.230 1.00 93.25 264 ASP A C 1
ATOM 2031 O O . ASP A 1 264 ? -84.560 -35.994 60.157 1.00 93.25 264 ASP A O 1
ATOM 2035 N N . ILE A 1 265 ? -84.263 -36.314 62.366 1.00 96.19 265 ILE A N 1
ATOM 2036 C CA . ILE A 1 265 ? -83.062 -35.482 62.502 1.00 96.19 265 ILE A CA 1
ATOM 2037 C C . ILE A 1 265 ? -81.880 -36.317 62.980 1.00 96.19 265 ILE A C 1
ATOM 2039 O O . ILE A 1 265 ? -82.001 -37.099 63.924 1.00 96.19 265 ILE A O 1
ATOM 2043 N N . LYS A 1 266 ? -80.714 -36.075 62.379 1.00 95.88 266 LYS A N 1
ATOM 2044 C CA . LYS A 1 266 ? -79.412 -36.594 62.797 1.00 95.88 266 LYS A CA 1
ATOM 2045 C C . LYS A 1 266 ? -78.418 -35.455 62.975 1.00 95.88 266 LYS A C 1
ATOM 2047 O O . LYS A 1 266 ? -78.359 -34.524 62.171 1.00 95.88 266 LYS A O 1
ATOM 2052 N N . VAL A 1 267 ? -77.614 -35.553 64.028 1.00 96.25 267 VAL A N 1
ATOM 2053 C CA . VAL A 1 267 ? -76.452 -34.687 64.240 1.00 96.25 267 VAL A CA 1
ATOM 2054 C C . VAL A 1 267 ? -75.263 -35.562 64.587 1.00 96.25 267 VAL A C 1
ATOM 2056 O O . VAL A 1 267 ? -75.356 -36.390 65.494 1.00 96.25 267 VAL A O 1
ATOM 2059 N N . SER A 1 268 ? -74.146 -35.385 63.891 1.00 95.44 268 SER A N 1
ATOM 2060 C CA . SER A 1 268 ? -72.971 -36.236 64.066 1.00 95.44 268 SER A CA 1
ATOM 2061 C C . SER A 1 268 ? -71.653 -35.481 63.944 1.00 95.44 268 SER A C 1
ATOM 2063 O O . SER A 1 268 ? -71.604 -34.318 63.546 1.00 95.44 268 SER A O 1
ATOM 2065 N N . ASN A 1 269 ? -70.561 -36.167 64.282 1.00 94.62 269 ASN A N 1
ATOM 2066 C CA . ASN A 1 269 ? -69.187 -35.760 63.976 1.00 94.62 269 ASN A CA 1
ATOM 2067 C C . ASN A 1 269 ? -68.825 -34.327 64.425 1.00 94.62 269 ASN A C 1
ATOM 2069 O O . ASN A 1 269 ? -68.398 -33.500 63.602 1.00 94.62 269 ASN A O 1
ATOM 2073 N N . PRO A 1 270 ? -69.004 -33.984 65.716 1.00 94.81 270 PRO A N 1
ATOM 2074 C CA . PRO A 1 270 ? -68.629 -32.680 66.227 1.00 94.81 270 PRO A CA 1
ATOM 2075 C C . PRO A 1 270 ? -67.111 -32.494 66.166 1.00 94.81 270 PRO A C 1
ATOM 2077 O O . PRO A 1 270 ? -66.330 -33.407 66.438 1.00 94.81 270 PRO A O 1
ATOM 2080 N N . LYS A 1 271 ? -66.688 -31.280 65.835 1.00 92.88 271 LYS A N 1
ATOM 2081 C CA . LYS A 1 271 ? -65.290 -30.867 65.844 1.00 92.88 271 LYS A CA 1
ATOM 2082 C C . LYS A 1 271 ? -65.155 -29.498 66.483 1.00 92.88 271 LYS A C 1
ATOM 2084 O O . LYS A 1 271 ? -65.964 -28.608 66.230 1.00 92.88 271 LYS A O 1
ATOM 2089 N N . ILE A 1 272 ? -64.120 -29.356 67.298 1.00 91.56 272 ILE A N 1
ATOM 2090 C CA . ILE A 1 272 ? -63.567 -28.066 67.705 1.00 91.56 272 ILE A CA 1
ATOM 2091 C C . ILE A 1 272 ? -62.160 -28.023 67.143 1.00 91.56 272 ILE A C 1
ATOM 2093 O O . ILE A 1 272 ? -61.376 -28.933 67.407 1.00 91.56 272 ILE A O 1
ATOM 2097 N N . GLU A 1 273 ? -61.860 -26.979 66.387 1.00 90.00 273 GLU A N 1
ATOM 2098 C CA . GLU A 1 273 ? -60.557 -26.769 65.772 1.00 90.00 273 GLU A CA 1
ATOM 2099 C C . GLU A 1 273 ? -60.134 -25.305 65.881 1.00 90.00 273 GLU A C 1
ATOM 2101 O O . GLU A 1 273 ? -60.963 -24.406 66.046 1.00 90.00 273 GLU A O 1
ATOM 2106 N N . PHE A 1 274 ? -58.830 -25.060 65.835 1.00 86.19 274 PHE A N 1
ATOM 2107 C CA . PHE A 1 274 ? -58.299 -23.703 65.875 1.00 86.19 274 PHE A CA 1
ATOM 2108 C C . PHE A 1 274 ? -58.200 -23.107 64.477 1.00 86.19 274 PHE A C 1
ATOM 2110 O O . PHE A 1 274 ? -57.900 -23.794 63.507 1.00 86.19 274 PHE A O 1
ATOM 2117 N N . GLY A 1 275 ? -58.410 -21.798 64.389 1.00 81.44 275 GLY A N 1
ATOM 2118 C CA . GLY A 1 275 ? -58.331 -21.063 63.133 1.00 81.44 275 GLY A CA 1
ATOM 2119 C C . GLY A 1 275 ? -59.695 -20.742 62.529 1.00 81.44 275 GLY A C 1
ATOM 2120 O O . GLY A 1 275 ? -60.755 -21.069 63.070 1.00 81.44 275 GLY A O 1
ATOM 2121 N N . ARG A 1 276 ? -59.648 -20.000 61.420 1.00 80.25 276 ARG A N 1
ATOM 2122 C CA . ARG A 1 276 ? -60.822 -19.388 60.773 1.00 80.25 276 ARG A CA 1
ATOM 2123 C C . ARG A 1 276 ? -61.427 -20.222 59.652 1.00 80.25 276 ARG A C 1
ATOM 2125 O O . ARG A 1 276 ? -62.539 -19.932 59.227 1.00 80.25 276 ARG A O 1
ATOM 2132 N N . VAL A 1 277 ? -60.682 -21.199 59.145 1.00 83.00 277 VAL A N 1
ATOM 2133 C CA . VAL A 1 277 ? -61.105 -22.023 58.015 1.00 83.00 277 VAL A CA 1
ATOM 2134 C C . VAL A 1 277 ? -61.618 -23.352 58.568 1.00 83.00 277 VAL A C 1
ATOM 2136 O O . VAL A 1 277 ? -60.818 -24.080 59.155 1.00 83.00 277 VAL A O 1
ATOM 2139 N N . PRO A 1 278 ? -62.919 -23.669 58.429 1.00 84.75 278 PRO A N 1
ATOM 2140 C CA . PRO A 1 278 ? -63.442 -24.966 58.836 1.00 84.75 278 PRO A CA 1
ATOM 2141 C C . PRO A 1 278 ? -62.822 -26.075 57.984 1.00 84.75 278 PRO A C 1
ATOM 2143 O O . PRO A 1 278 ? -62.706 -25.926 56.767 1.00 84.75 278 PRO A O 1
ATOM 2146 N N . THR A 1 279 ? -62.466 -27.196 58.606 1.00 87.44 279 THR A N 1
ATOM 2147 C CA . THR A 1 279 ? -62.006 -28.395 57.893 1.00 87.44 279 THR A CA 1
ATOM 2148 C C . THR A 1 279 ? -62.928 -29.589 58.157 1.00 87.44 279 THR A C 1
ATOM 2150 O O . THR A 1 279 ? -63.775 -29.569 59.061 1.00 87.44 279 THR A O 1
ATOM 2153 N N . ASP A 1 280 ? -62.794 -30.636 57.340 1.00 88.38 280 ASP A N 1
ATOM 2154 C CA . ASP A 1 280 ? -63.581 -31.864 57.478 1.00 88.38 280 ASP A CA 1
ATOM 2155 C C . ASP A 1 280 ? -63.354 -32.537 58.843 1.00 88.38 280 ASP A C 1
ATOM 2157 O O . ASP A 1 280 ? -62.371 -32.285 59.555 1.00 88.38 280 ASP A O 1
ATOM 2161 N N . HIS A 1 281 ? -64.294 -33.392 59.253 1.00 90.31 281 HIS A N 1
ATOM 2162 C CA . HIS A 1 281 ? -64.180 -34.099 60.528 1.00 90.31 281 HIS A CA 1
ATOM 2163 C C . HIS A 1 281 ? -62.951 -35.019 60.552 1.00 90.31 281 HIS A C 1
ATOM 2165 O O . HIS A 1 281 ? -62.708 -35.793 59.631 1.00 90.31 281 HIS A O 1
ATOM 2171 N N . THR A 1 282 ? -62.194 -34.939 61.645 1.00 88.44 282 THR A N 1
ATOM 2172 C CA . THR A 1 282 ? -61.082 -35.833 61.982 1.00 88.44 282 THR A CA 1
ATOM 2173 C C . THR A 1 282 ? -61.240 -36.288 63.432 1.00 88.44 282 THR A C 1
ATOM 2175 O O . THR A 1 282 ? -61.879 -35.602 64.237 1.00 88.44 282 THR A O 1
ATOM 2178 N N . LEU A 1 283 ? -60.677 -37.443 63.792 1.00 87.81 283 LEU A N 1
ATOM 2179 C CA . LEU A 1 283 ? -60.580 -37.862 65.194 1.00 87.81 283 LEU A CA 1
ATOM 2180 C C . LEU A 1 283 ? -59.569 -36.986 65.946 1.00 87.81 283 LEU A C 1
ATOM 2182 O O . LEU A 1 283 ? -58.652 -36.424 65.339 1.00 87.81 283 LEU A O 1
ATOM 2186 N N . ALA A 1 284 ? -59.723 -36.869 67.267 1.00 86.19 284 ALA A N 1
ATOM 2187 C CA . ALA A 1 284 ? -58.674 -36.265 68.076 1.00 86.19 284 ALA A CA 1
ATOM 2188 C C . ALA A 1 284 ? -57.428 -37.172 68.043 1.00 86.19 284 ALA A C 1
ATOM 2190 O O . ALA A 1 284 ? -57.588 -38.395 68.075 1.00 86.19 284 ALA A O 1
ATOM 2191 N N . PRO A 1 285 ? -56.196 -36.626 67.986 1.00 81.75 285 PRO A N 1
ATOM 2192 C CA . PRO A 1 285 ? -54.974 -37.431 68.029 1.00 81.75 285 PRO A CA 1
ATOM 2193 C C . PRO A 1 285 ? -54.918 -38.402 69.214 1.00 81.75 285 PRO A C 1
ATOM 2195 O O . PRO A 1 285 ? -54.340 -39.474 69.112 1.00 81.75 285 PRO A O 1
ATOM 2198 N N . GLU A 1 286 ? -55.559 -38.049 70.323 1.00 81.62 286 GLU A N 1
ATOM 2199 C CA . GLU A 1 286 ? -55.685 -38.867 71.526 1.00 81.62 286 GLU A CA 1
ATOM 2200 C C . GLU A 1 286 ? -56.588 -40.097 71.353 1.00 81.62 286 GLU A C 1
ATOM 2202 O O . GLU A 1 286 ? -56.462 -41.058 72.109 1.00 81.62 286 GLU A O 1
ATOM 2207 N N . ASP A 1 287 ? -57.491 -40.081 70.370 1.00 79.50 287 ASP A N 1
ATOM 2208 C CA . ASP A 1 287 ? -58.342 -41.221 70.019 1.00 79.50 287 ASP A CA 1
ATOM 2209 C C . ASP A 1 287 ? -57.663 -42.165 69.000 1.00 79.50 287 ASP A C 1
ATOM 2211 O O . ASP A 1 287 ? -58.222 -43.210 68.661 1.00 79.50 287 ASP A O 1
ATOM 2215 N N . LEU A 1 288 ? -56.452 -41.832 68.527 1.00 72.94 288 LEU A N 1
ATOM 2216 C CA . LEU A 1 288 ? -55.581 -42.717 67.747 1.00 72.94 288 LEU A CA 1
ATOM 2217 C C . LEU A 1 288 ? -54.692 -43.520 68.729 1.00 72.94 288 LEU A C 1
ATOM 2219 O O . LEU A 1 288 ? -53.740 -42.990 69.292 1.00 72.94 288 LEU A O 1
ATOM 2223 N N . ALA A 1 289 ? -54.998 -44.795 68.991 1.00 51.84 289 ALA A N 1
ATOM 2224 C CA . ALA A 1 289 ? -54.184 -45.680 69.855 1.00 51.84 289 ALA A CA 1
ATOM 2225 C C . ALA A 1 289 ? -52.761 -45.901 69.250 1.00 51.84 289 ALA A C 1
ATOM 2227 O O . ALA A 1 289 ? -52.662 -45.961 68.029 1.00 51.84 289 ALA A O 1
ATOM 2228 N N . THR A 1 290 ? -51.603 -46.014 69.941 1.00 47.06 290 THR A N 1
ATOM 2229 C CA . THR A 1 290 ? -51.219 -46.591 71.258 1.00 47.06 290 THR A CA 1
ATOM 2230 C C . THR A 1 290 ? -49.802 -46.134 71.735 1.00 47.06 290 THR A C 1
ATOM 2232 O O . THR A 1 290 ? -48.871 -46.145 70.942 1.00 47.06 290 THR A O 1
ATOM 2235 N N . VAL A 1 291 ? -49.666 -45.829 73.045 1.00 44.12 291 VAL A N 1
ATOM 2236 C CA . VAL A 1 291 ? -48.606 -46.133 74.070 1.00 44.12 291 VAL A CA 1
ATOM 2237 C C . VAL A 1 291 ? -47.081 -46.052 73.745 1.00 44.12 291 VAL A C 1
ATOM 2239 O O . VAL A 1 291 ? -46.580 -46.805 72.918 1.00 44.12 291 VAL A O 1
ATOM 2242 N N . THR A 1 292 ? -46.300 -45.306 74.562 1.00 44.62 292 THR A N 1
ATOM 2243 C CA . THR A 1 292 ? -45.289 -45.781 75.575 1.00 44.62 292 THR A CA 1
ATOM 2244 C C . THR A 1 292 ? -44.047 -44.861 75.736 1.00 44.62 292 THR A C 1
ATOM 2246 O O . THR A 1 292 ? -43.297 -44.676 74.790 1.00 44.62 292 THR A O 1
ATOM 2249 N N . ALA A 1 293 ? -43.790 -44.422 76.986 1.00 43.91 293 ALA A N 1
ATOM 2250 C CA . ALA A 1 293 ? -42.508 -43.996 77.603 1.00 43.91 293 ALA A CA 1
ATOM 2251 C C . ALA A 1 293 ? -41.832 -42.651 77.213 1.00 43.91 293 ALA A C 1
ATOM 2253 O O . ALA A 1 293 ? -41.379 -42.472 76.093 1.00 43.91 293 ALA A O 1
ATOM 2254 N N . LEU A 1 294 ? -41.614 -41.745 78.190 1.00 38.81 294 LEU A N 1
ATOM 2255 C CA . LEU A 1 294 ? -40.368 -41.657 78.993 1.00 38.81 294 LEU A CA 1
ATOM 2256 C C . LEU A 1 294 ? -40.263 -40.291 79.735 1.00 38.81 294 LEU A C 1
ATOM 2258 O O . LEU A 1 294 ? -39.822 -39.284 79.188 1.00 38.81 294 LEU A O 1
ATOM 2262 N N . HIS A 1 295 ? -40.625 -40.267 81.019 1.00 43.94 295 HIS A N 1
ATOM 2263 C CA . HIS A 1 295 ? -40.107 -39.298 81.996 1.00 43.94 295 HIS A CA 1
ATOM 2264 C C . HIS A 1 295 ? -38.859 -39.917 82.652 1.00 43.94 295 HIS A C 1
ATOM 2266 O O . HIS A 1 295 ? -38.974 -41.064 83.084 1.00 43.94 295 HIS A O 1
ATOM 2272 N N . SER A 1 296 ? -37.723 -39.191 82.723 1.00 47.09 296 SER A N 1
ATOM 2273 C CA . SER A 1 296 ? -36.660 -39.238 83.777 1.00 47.09 296 SER A CA 1
ATOM 2274 C C . SER A 1 296 ? -35.280 -38.720 83.288 1.00 47.09 296 SER A C 1
ATOM 2276 O O . SER A 1 296 ? -34.363 -39.515 83.125 1.00 47.09 296 SER A O 1
ATOM 2278 N N . VAL A 1 297 ? -35.089 -37.409 83.049 1.00 48.84 297 VAL A N 1
ATOM 2279 C CA . VAL A 1 297 ? -33.730 -36.814 82.830 1.00 48.84 297 VAL A CA 1
ATOM 2280 C C . VAL A 1 297 ? -33.548 -35.424 83.487 1.00 48.84 297 VAL A C 1
ATOM 2282 O O . VAL A 1 297 ? -32.450 -34.878 83.501 1.00 48.84 297 VAL A O 1
ATOM 2285 N N . ARG A 1 298 ? -34.589 -34.812 84.071 1.00 46.06 298 ARG A N 1
ATOM 2286 C CA . ARG A 1 298 ? -34.543 -33.376 84.419 1.00 46.06 298 ARG A CA 1
ATOM 2287 C C . ARG A 1 298 ? -33.792 -33.014 85.718 1.00 46.06 298 ARG A C 1
ATOM 2289 O O . ARG A 1 298 ? -33.427 -31.857 85.854 1.00 46.06 298 ARG A O 1
ATOM 2296 N N . ASP A 1 299 ? -33.443 -33.961 86.592 1.00 48.31 299 ASP A N 1
ATOM 2297 C CA . ASP A 1 299 ? -32.988 -33.624 87.959 1.00 48.31 299 ASP A CA 1
ATOM 2298 C C . ASP A 1 299 ? -31.480 -33.823 88.255 1.00 48.31 299 ASP A C 1
ATOM 2300 O O . ASP A 1 299 ? -31.084 -33.782 89.416 1.00 48.31 299 ASP A O 1
ATOM 2304 N N . THR A 1 300 ? -30.593 -34.026 87.264 1.00 48.00 300 THR A N 1
ATOM 2305 C CA . THR A 1 300 ? -29.178 -34.406 87.553 1.00 48.00 300 THR A CA 1
ATOM 2306 C C . THR A 1 300 ? -28.080 -33.443 87.062 1.00 48.00 300 THR A C 1
ATOM 2308 O O . THR A 1 300 ? -26.958 -33.528 87.555 1.00 48.00 300 THR A O 1
ATOM 2311 N N . VAL A 1 301 ? -28.339 -32.482 86.166 1.00 50.66 301 VAL A N 1
ATOM 2312 C CA . VAL A 1 301 ? -27.239 -31.674 85.572 1.00 50.66 301 VAL A CA 1
ATOM 2313 C C . VAL A 1 301 ? -26.964 -30.343 86.294 1.00 50.66 301 VAL A C 1
ATOM 2315 O O . VAL A 1 301 ? -25.825 -29.879 86.282 1.00 50.66 301 VAL A O 1
ATOM 2318 N N . ASP A 1 302 ? -27.918 -29.793 87.052 1.00 53.12 302 ASP A N 1
ATOM 2319 C CA . ASP A 1 302 ? -27.717 -28.534 87.799 1.00 53.12 302 ASP A CA 1
ATOM 2320 C C . ASP A 1 302 ? -26.764 -28.673 89.009 1.00 53.12 302 ASP A C 1
ATOM 2322 O O . ASP A 1 302 ? -26.271 -27.680 89.547 1.00 53.12 302 ASP A O 1
ATOM 2326 N N . SER A 1 303 ? -26.437 -29.904 89.424 1.00 41.59 303 SER A N 1
ATOM 2327 C CA . SER A 1 303 ? -25.634 -30.178 90.625 1.00 41.59 303 SER A CA 1
ATOM 2328 C C . SER A 1 303 ? -24.109 -30.250 90.396 1.00 41.59 303 SER A C 1
ATOM 2330 O O . SER A 1 303 ? -23.381 -30.382 91.379 1.00 41.59 303 SER A O 1
ATOM 2332 N N . HIS A 1 304 ? -23.587 -30.169 89.160 1.00 49.69 304 HIS A N 1
ATOM 2333 C CA . HIS A 1 304 ? -22.186 -30.547 88.860 1.00 49.69 304 HIS A CA 1
ATOM 2334 C C . HIS A 1 304 ? -21.207 -29.442 88.403 1.00 49.69 304 HIS A C 1
ATOM 2336 O O . HIS A 1 304 ? -20.101 -29.774 87.986 1.00 49.69 304 HIS A O 1
ATOM 2342 N N . THR A 1 305 ? -21.503 -28.138 88.512 1.00 46.06 305 THR A N 1
ATOM 2343 C CA . THR A 1 305 ? -20.520 -27.099 88.077 1.00 46.06 305 THR A CA 1
ATOM 2344 C C . THR A 1 305 ? -20.259 -25.965 89.075 1.00 46.06 305 THR A C 1
ATOM 2346 O O . THR A 1 305 ? -19.725 -24.924 88.702 1.00 46.06 305 THR A O 1
ATOM 2349 N N . ARG A 1 306 ? -20.571 -26.152 90.368 1.00 47.78 306 ARG A N 1
ATOM 2350 C CA . ARG A 1 306 ? -20.305 -25.149 91.428 1.00 47.78 306 ARG A CA 1
ATOM 2351 C C . ARG A 1 306 ? -19.248 -25.523 92.477 1.00 47.78 306 ARG A C 1
ATOM 2353 O O . ARG A 1 306 ? -19.100 -24.785 93.446 1.00 47.78 306 ARG A O 1
ATOM 2360 N N . THR A 1 307 ? -18.458 -26.578 92.271 1.00 42.38 307 THR A N 1
ATOM 2361 C CA . THR A 1 307 ? -17.501 -27.065 93.288 1.00 42.38 307 THR A CA 1
ATOM 2362 C C . THR A 1 307 ? -16.080 -27.244 92.742 1.00 42.38 307 THR A C 1
ATOM 2364 O O . THR A 1 307 ? -15.546 -28.342 92.803 1.00 42.38 307 THR A O 1
ATOM 2367 N N . ILE A 1 308 ? -15.450 -26.178 92.222 1.00 45.91 308 ILE A N 1
ATOM 2368 C CA . ILE A 1 308 ? -13.974 -26.051 92.160 1.00 45.91 308 ILE A CA 1
ATOM 2369 C C . ILE A 1 308 ? -13.573 -24.574 92.401 1.00 45.91 308 ILE A C 1
ATOM 2371 O O . ILE A 1 308 ? -13.255 -23.833 91.476 1.00 45.91 308 ILE A O 1
ATOM 2375 N N . GLY A 1 309 ? -13.628 -24.122 93.661 1.00 39.41 309 GLY A N 1
ATOM 2376 C CA . GLY A 1 309 ? -12.634 -23.166 94.196 1.00 39.41 309 GLY A CA 1
ATOM 2377 C C . GLY A 1 309 ? -11.363 -23.945 94.581 1.00 39.41 309 GLY A C 1
ATOM 2378 O O . GLY A 1 309 ? -11.384 -25.168 94.555 1.00 39.41 309 GLY A O 1
ATOM 2379 N N . ALA A 1 310 ? -10.219 -23.405 94.986 1.00 44.00 310 ALA A N 1
ATOM 2380 C CA . ALA A 1 310 ? -9.714 -22.067 95.269 1.00 44.00 310 ALA A CA 1
ATOM 2381 C C . ALA A 1 310 ? -8.189 -22.239 95.486 1.00 44.00 310 ALA A C 1
ATOM 2383 O O . ALA A 1 310 ? -7.812 -23.234 96.098 1.00 44.00 310 ALA A O 1
ATOM 2384 N N . VAL A 1 311 ? -7.313 -21.310 95.069 1.00 39.88 311 VAL A N 1
ATOM 2385 C CA . VAL A 1 311 ? -5.920 -21.252 95.582 1.00 39.88 311 VAL A CA 1
ATOM 2386 C C . VAL A 1 311 ? -5.418 -19.806 95.687 1.00 39.88 311 VAL A C 1
ATOM 2388 O O . VAL A 1 311 ? -5.151 -19.149 94.684 1.00 39.88 311 VAL A O 1
ATOM 2391 N N . GLY A 1 312 ? -5.242 -19.366 96.936 1.00 50.59 312 GLY A N 1
ATOM 2392 C CA . GLY A 1 312 ? -4.555 -18.159 97.395 1.00 50.59 312 GLY A CA 1
ATOM 2393 C C . GLY A 1 312 ? -3.739 -18.489 98.652 1.00 50.59 312 GLY A C 1
ATOM 2394 O O . GLY A 1 312 ? -4.157 -18.217 99.773 1.00 50.59 312 GLY A O 1
ATOM 2395 N N . THR A 1 313 ? -2.576 -19.115 98.471 1.00 47.16 313 THR A N 1
ATOM 2396 C CA . THR A 1 313 ? -1.550 -19.295 99.514 1.00 47.16 313 THR A CA 1
ATOM 2397 C C . THR A 1 313 ? -0.180 -19.041 98.878 1.00 47.16 313 THR A C 1
ATOM 2399 O O . THR A 1 313 ? -0.005 -19.287 97.684 1.00 47.16 313 THR A O 1
ATOM 2402 N N . ALA A 1 314 ? 0.733 -18.444 99.648 1.00 46.00 314 ALA A N 1
ATOM 2403 C CA . ALA A 1 314 ? 1.969 -17.800 99.194 1.00 46.00 314 ALA A CA 1
ATOM 2404 C C . ALA A 1 314 ? 2.774 -18.617 98.158 1.00 46.00 314 ALA A C 1
ATOM 2406 O O . ALA A 1 314 ? 3.055 -19.793 98.377 1.00 46.00 314 ALA A O 1
ATOM 2407 N N . GLY A 1 315 ? 3.150 -17.964 97.046 1.00 58.19 315 GLY A N 1
ATOM 2408 C CA . GLY A 1 315 ? 3.852 -18.568 95.900 1.00 58.19 315 GLY A CA 1
ATOM 2409 C C . GLY A 1 315 ? 3.040 -18.693 94.597 1.00 58.19 315 GLY A C 1
ATOM 2410 O O . GLY A 1 315 ? 3.506 -19.333 93.660 1.00 58.19 315 GLY A O 1
ATOM 2411 N N . SER A 1 316 ? 1.845 -18.093 94.497 1.00 47.78 316 SER A N 1
ATOM 2412 C CA . SER A 1 316 ? 0.945 -18.216 93.335 1.00 47.78 316 SER A CA 1
ATOM 2413 C C . SER A 1 316 ? 0.575 -16.869 92.692 1.00 47.78 316 SER A C 1
ATOM 2415 O O . SER A 1 316 ? 0.098 -15.965 93.374 1.00 47.78 316 SER A O 1
ATOM 2417 N N . ILE A 1 317 ? 0.793 -16.819 91.365 1.00 52.47 317 ILE A N 1
ATOM 2418 C CA . ILE A 1 317 ? 0.222 -16.048 90.228 1.00 52.47 317 ILE A CA 1
ATOM 2419 C C . ILE A 1 317 ? -0.041 -14.532 90.351 1.00 52.47 317 ILE A C 1
ATOM 2421 O O . ILE A 1 317 ? 0.006 -13.851 89.325 1.00 52.47 317 ILE A O 1
ATOM 2425 N N . LEU A 1 318 ? -0.205 -13.953 91.540 1.00 47.56 318 LEU A N 1
ATOM 2426 C CA . LEU A 1 318 ? -0.302 -12.496 91.696 1.00 47.56 318 LEU A CA 1
ATOM 2427 C C . LEU A 1 318 ? 1.037 -11.779 91.411 1.00 47.56 318 LEU A C 1
ATOM 2429 O O . LEU A 1 318 ? 1.030 -10.646 90.930 1.00 47.56 318 LEU A O 1
ATOM 2433 N N . ASP A 1 319 ? 2.179 -12.460 91.567 1.00 46.16 319 ASP A N 1
ATOM 2434 C CA . ASP A 1 319 ? 3.510 -11.874 91.318 1.00 46.16 319 ASP A CA 1
ATOM 2435 C C . ASP A 1 319 ? 3.889 -11.770 89.828 1.00 46.16 319 ASP A C 1
ATOM 2437 O O . ASP A 1 319 ? 4.724 -10.942 89.460 1.00 46.16 319 ASP A O 1
ATOM 2441 N N . ASN A 1 320 ? 3.227 -12.520 88.935 1.00 48.03 320 ASN A N 1
ATOM 2442 C CA . ASN A 1 320 ? 3.396 -12.333 87.486 1.00 48.03 320 ASN A CA 1
ATOM 2443 C C . ASN A 1 320 ? 2.497 -11.223 86.915 1.00 48.03 320 ASN A C 1
ATOM 2445 O O . ASN A 1 320 ? 2.745 -10.755 85.806 1.00 48.03 320 ASN A O 1
ATOM 2449 N N . VAL A 1 321 ? 1.505 -10.740 87.674 1.00 49.72 321 VAL A N 1
ATOM 2450 C CA . VAL A 1 321 ? 0.663 -9.601 87.268 1.00 49.72 321 VAL A CA 1
ATOM 2451 C C . VAL A 1 321 ? 1.325 -8.264 87.628 1.00 49.72 321 VAL A C 1
ATOM 2453 O O . VAL A 1 321 ? 1.168 -7.291 86.893 1.00 49.72 321 VAL A O 1
ATOM 2456 N N . SER A 1 322 ? 2.186 -8.203 88.651 1.00 45.62 322 SER A N 1
ATOM 2457 C CA . SER A 1 322 ? 2.889 -6.951 88.985 1.00 45.62 322 SER A CA 1
ATOM 2458 C C . SER A 1 322 ? 4.025 -6.579 88.015 1.00 45.62 322 SER A C 1
ATOM 2460 O O . SER A 1 322 ? 4.411 -5.412 87.969 1.00 45.62 322 SER A O 1
ATOM 2462 N N . LYS A 1 323 ? 4.534 -7.517 87.196 1.00 45.00 323 LYS A N 1
ATOM 2463 C CA . LYS A 1 323 ? 5.470 -7.212 86.091 1.00 45.00 323 LYS A CA 1
ATOM 2464 C C . LYS A 1 323 ? 4.774 -6.791 84.790 1.00 45.00 323 LYS A C 1
ATOM 2466 O O . LYS A 1 323 ? 5.429 -6.203 83.940 1.00 45.00 323 LYS A O 1
ATOM 2471 N N . VAL A 1 324 ? 3.468 -7.037 84.647 1.00 52.09 324 VAL A N 1
ATOM 2472 C CA . VAL A 1 324 ? 2.687 -6.704 83.437 1.00 52.09 324 VAL A CA 1
ATOM 2473 C C . VAL A 1 324 ? 1.972 -5.349 83.557 1.00 52.09 324 VAL A C 1
ATOM 2475 O O . VAL A 1 324 ? 1.735 -4.683 82.550 1.00 52.09 324 VAL A O 1
ATOM 2478 N N . THR A 1 325 ? 1.715 -4.854 84.770 1.00 48.12 325 THR A N 1
ATOM 2479 C CA . THR A 1 325 ? 1.008 -3.571 84.962 1.00 48.12 325 THR A CA 1
ATOM 2480 C C . THR A 1 325 ? 1.865 -2.324 84.668 1.00 48.12 325 THR A C 1
ATOM 2482 O O . THR A 1 325 ? 1.304 -1.271 84.384 1.00 48.12 325 THR A O 1
ATOM 2485 N N . GLN A 1 326 ? 3.203 -2.423 84.609 1.00 52.50 326 GLN A N 1
ATOM 2486 C CA . GLN A 1 326 ? 4.068 -1.347 84.069 1.00 52.50 326 GLN A CA 1
ATOM 2487 C C . GLN A 1 326 ? 4.296 -1.437 82.544 1.00 52.50 326 GLN A C 1
ATOM 2489 O O . GLN A 1 326 ? 4.928 -0.561 81.967 1.00 52.50 326 GLN A O 1
ATOM 2494 N N . THR A 1 327 ? 3.774 -2.467 81.868 1.00 51.62 327 THR A N 1
ATOM 2495 C CA . THR A 1 327 ? 3.976 -2.694 80.421 1.00 51.62 327 THR A CA 1
ATOM 2496 C C . THR A 1 327 ? 2.756 -2.299 79.576 1.00 51.62 327 THR A C 1
ATOM 2498 O O . THR A 1 327 ? 2.864 -2.160 78.359 1.00 51.62 327 THR A O 1
ATOM 2501 N N . ALA A 1 328 ? 1.587 -2.091 80.195 1.00 44.09 328 ALA A N 1
ATOM 2502 C CA . ALA A 1 328 ? 0.331 -1.809 79.489 1.00 44.09 328 ALA A CA 1
ATOM 2503 C C . ALA A 1 328 ? 0.092 -0.317 79.154 1.00 44.09 328 ALA A C 1
ATOM 2505 O O . ALA A 1 328 ? -0.799 -0.006 78.366 1.00 44.09 328 ALA A O 1
ATOM 2506 N N . ALA A 1 329 ? 0.914 0.598 79.675 1.00 51.16 329 ALA A N 1
ATOM 2507 C CA . ALA A 1 329 ? 1.037 1.980 79.206 1.00 51.16 329 ALA A CA 1
ATOM 2508 C C . ALA A 1 329 ? 2.531 2.227 78.957 1.00 51.16 329 ALA A C 1
ATOM 2510 O O . ALA A 1 329 ? 3.308 2.202 79.904 1.00 51.16 329 ALA A O 1
ATOM 2511 N N . GLY A 1 330 ? 2.931 2.327 77.685 1.00 56.28 330 GLY A N 1
ATOM 2512 C CA . GLY A 1 330 ? 4.312 2.137 77.222 1.00 56.28 330 GLY A CA 1
ATOM 2513 C C . GLY A 1 330 ? 5.402 2.805 78.061 1.00 56.28 330 GLY A C 1
ATOM 2514 O O . GLY A 1 330 ? 5.269 3.949 78.493 1.00 56.28 330 GLY A O 1
ATOM 2515 N N . LEU A 1 331 ? 6.518 2.093 78.234 1.00 58.97 331 LEU A N 1
ATOM 2516 C CA . LEU A 1 331 ? 7.723 2.649 78.834 1.00 58.97 331 LEU A CA 1
ATOM 2517 C C . LEU A 1 331 ? 8.313 3.655 77.832 1.00 58.97 331 LEU A C 1
ATOM 2519 O O . LEU A 1 331 ? 8.806 3.265 76.771 1.00 58.97 331 LEU A O 1
ATOM 2523 N N . VAL A 1 332 ? 8.219 4.950 78.138 1.00 58.69 332 VAL A N 1
ATOM 2524 C CA . VAL A 1 332 ? 8.965 5.994 77.429 1.00 58.69 332 VAL A CA 1
ATOM 2525 C C . VAL A 1 332 ? 10.212 6.293 78.249 1.00 58.69 332 VAL A C 1
ATOM 2527 O O . VAL A 1 332 ? 10.127 6.907 79.311 1.00 58.69 332 VAL A O 1
ATOM 2530 N N . GLN A 1 333 ? 11.371 5.836 77.780 1.00 70.50 333 GLN A N 1
ATOM 2531 C CA . GLN A 1 333 ? 12.652 6.204 78.373 1.00 70.50 333 GLN A CA 1
ATOM 2532 C C . GLN A 1 333 ? 13.173 7.445 77.645 1.00 70.50 333 GLN A C 1
ATOM 2534 O O . GLN A 1 333 ? 13.520 7.390 76.465 1.00 70.50 333 GLN A O 1
ATOM 2539 N N . GLU A 1 334 ? 13.188 8.582 78.340 1.00 71.81 334 GLU A N 1
ATOM 2540 C CA . GLU A 1 334 ? 13.714 9.849 77.831 1.00 71.81 334 GLU A CA 1
ATOM 2541 C C . GLU A 1 334 ? 15.103 10.107 78.426 1.00 71.81 334 GLU A C 1
ATOM 2543 O O . GLU A 1 334 ? 15.270 10.158 79.644 1.00 71.81 334 GLU A O 1
ATOM 2548 N N . VAL A 1 335 ? 16.103 10.290 77.562 1.00 77.25 335 VAL A N 1
ATOM 2549 C CA . VAL A 1 335 ? 17.453 10.714 77.951 1.00 77.25 335 VAL A CA 1
ATOM 2550 C C . VAL A 1 335 ? 17.709 12.086 77.338 1.00 77.25 335 VAL A C 1
ATOM 2552 O O . VAL A 1 335 ? 17.810 12.230 76.116 1.00 77.25 335 VAL A O 1
ATOM 2555 N N . SER A 1 336 ? 17.781 13.106 78.191 1.00 77.44 336 SER A N 1
ATOM 2556 C CA . SER A 1 336 ? 18.070 14.482 77.778 1.00 77.44 336 SER A CA 1
ATOM 2557 C C . SER A 1 336 ? 19.578 14.692 77.627 1.00 77.44 336 SER A C 1
ATOM 2559 O O . SER A 1 336 ? 20.343 14.389 78.540 1.00 77.44 336 SER A O 1
ATOM 2561 N N . GLY A 1 337 ? 20.002 15.216 76.477 1.00 69.56 337 GLY A N 1
ATOM 2562 C CA . GLY A 1 337 ? 21.372 15.648 76.206 1.00 69.56 337 GLY A CA 1
ATOM 2563 C C . GLY A 1 337 ? 21.543 17.166 76.336 1.00 69.56 337 GLY A C 1
ATOM 2564 O O . GLY A 1 337 ? 20.576 17.926 76.428 1.00 69.56 337 GLY A O 1
ATOM 2565 N N . THR A 1 338 ? 22.790 17.636 76.321 1.00 69.44 338 THR A N 1
ATOM 2566 C CA . THR A 1 338 ? 23.116 19.072 76.339 1.00 69.44 338 THR A CA 1
ATOM 2567 C C . THR A 1 338 ? 22.551 19.773 75.090 1.00 69.44 338 THR A C 1
ATOM 2569 O O . THR A 1 338 ? 22.529 19.190 74.008 1.00 69.44 338 THR A O 1
ATOM 2572 N N . ASN A 1 339 ? 22.100 21.027 75.231 1.00 71.12 339 ASN A N 1
ATOM 2573 C CA . ASN A 1 339 ? 21.419 21.847 74.205 1.00 71.12 339 ASN A CA 1
ATOM 2574 C C . ASN A 1 339 ? 19.951 21.479 73.906 1.00 71.12 339 ASN A C 1
ATOM 2576 O O . ASN A 1 339 ? 19.408 21.885 72.879 1.00 71.12 339 ASN A O 1
ATOM 2580 N N . GLY A 1 340 ? 19.283 20.743 74.801 1.00 73.00 340 GLY A N 1
ATOM 2581 C CA . GLY A 1 340 ? 17.847 20.454 74.691 1.00 73.00 340 GLY A CA 1
ATOM 2582 C C . GLY A 1 340 ? 17.492 19.368 73.672 1.00 73.00 340 GLY A C 1
ATOM 2583 O O . GLY A 1 340 ? 16.314 19.173 73.387 1.00 73.00 340 GLY A O 1
ATOM 2584 N N . LEU A 1 341 ? 18.488 18.653 73.141 1.00 83.44 341 LEU A N 1
ATOM 2585 C CA . LEU A 1 341 ? 18.281 17.443 72.347 1.00 83.44 341 LEU A CA 1
ATOM 2586 C C . LEU A 1 341 ? 17.849 16.295 73.254 1.00 83.44 341 LEU A C 1
ATOM 2588 O O . LEU A 1 341 ? 18.405 16.106 74.336 1.00 83.44 341 LEU A O 1
ATOM 2592 N N . LYS A 1 342 ? 16.887 15.498 72.799 1.00 85.75 342 LYS A N 1
ATOM 2593 C CA . LYS A 1 342 ? 16.361 14.370 73.572 1.00 85.75 342 LYS A CA 1
ATOM 2594 C C . LYS A 1 342 ? 16.424 13.098 72.748 1.00 85.75 342 LYS A C 1
ATOM 2596 O O . LYS A 1 342 ? 16.096 13.117 71.567 1.00 85.75 342 LYS A O 1
ATOM 2601 N N . THR A 1 343 ? 16.834 11.997 73.366 1.00 89.56 343 THR A N 1
ATOM 2602 C CA . THR A 1 343 ? 16.605 10.662 72.806 1.00 89.56 343 THR A CA 1
ATOM 2603 C C . THR A 1 343 ? 15.410 10.072 73.523 1.00 89.56 343 THR A C 1
ATOM 2605 O O . THR A 1 343 ? 15.425 9.951 74.748 1.00 89.56 343 THR A O 1
ATOM 2608 N N . GLN A 1 344 ? 14.378 9.733 72.765 1.00 88.31 344 GLN A N 1
ATOM 2609 C CA . GLN A 1 344 ? 13.179 9.102 73.279 1.00 88.31 344 GLN A CA 1
ATOM 2610 C C . GLN A 1 344 ? 13.102 7.680 72.732 1.00 88.31 344 GLN A C 1
ATOM 2612 O O . GLN A 1 344 ? 13.093 7.475 71.517 1.00 88.31 344 GLN A O 1
ATOM 2617 N N . VAL A 1 345 ? 13.057 6.705 73.638 1.00 89.81 345 VAL A N 1
ATOM 2618 C CA . VAL A 1 345 ? 12.765 5.308 73.314 1.00 89.81 345 VAL A CA 1
ATOM 2619 C C . VAL A 1 345 ? 11.347 5.013 73.770 1.00 89.81 345 VAL A C 1
ATOM 2621 O O . VAL A 1 345 ? 11.028 5.208 74.941 1.00 89.81 345 VAL A O 1
ATOM 2624 N N . SER A 1 346 ? 10.500 4.549 72.855 1.00 84.38 346 SER A N 1
ATOM 2625 C CA . SER A 1 346 ? 9.132 4.132 73.154 1.00 84.38 346 SER A CA 1
ATOM 2626 C C . SER A 1 346 ? 8.965 2.653 72.839 1.00 84.38 346 SER A C 1
ATOM 2628 O O . SER A 1 346 ? 9.160 2.225 71.697 1.00 84.38 346 SER A O 1
ATOM 2630 N N . GLN A 1 347 ? 8.595 1.876 73.856 1.00 81.62 347 GLN A N 1
ATOM 2631 C CA . GLN A 1 347 ? 8.260 0.465 73.713 1.00 81.62 347 GLN A CA 1
ATOM 2632 C C . GLN A 1 347 ? 6.782 0.256 74.053 1.00 81.62 347 GLN A C 1
ATOM 2634 O O . GLN A 1 347 ? 6.345 0.471 75.184 1.00 81.62 347 GLN A O 1
ATOM 2639 N N . LEU A 1 348 ? 6.010 -0.167 73.054 1.00 80.94 348 LEU A N 1
ATOM 2640 C CA . LEU A 1 348 ? 4.599 -0.531 73.182 1.00 80.94 348 LEU A CA 1
ATOM 2641 C C . LEU A 1 348 ? 4.417 -1.991 72.750 1.00 80.94 348 LEU A C 1
ATOM 2643 O O . LEU A 1 348 ? 5.293 -2.589 72.124 1.00 80.94 348 LEU A O 1
ATOM 2647 N N . ALA A 1 349 ? 3.261 -2.579 73.058 1.00 79.00 349 ALA A N 1
ATOM 2648 C CA . ALA A 1 349 ? 2.945 -3.938 72.629 1.00 79.00 349 ALA A CA 1
ATOM 2649 C C . ALA A 1 349 ? 2.962 -4.055 71.089 1.00 79.00 349 ALA A C 1
ATOM 2651 O O . ALA A 1 349 ? 2.041 -3.595 70.407 1.00 79.00 349 ALA A O 1
ATOM 2652 N N . GLY A 1 350 ? 4.009 -4.694 70.558 1.00 83.12 350 GLY A N 1
ATOM 2653 C CA . GLY A 1 350 ? 4.216 -4.912 69.125 1.00 83.12 350 GLY A CA 1
ATOM 2654 C C . GLY A 1 350 ? 4.932 -3.781 68.380 1.00 83.12 350 GLY A C 1
ATOM 2655 O O . GLY A 1 350 ? 5.026 -3.867 67.163 1.00 83.12 350 GLY A O 1
ATOM 2656 N N . SER A 1 351 ? 5.440 -2.742 69.054 1.00 88.62 351 SER A N 1
ATOM 2657 C CA . SER A 1 351 ? 6.205 -1.678 68.387 1.00 88.62 351 SER A CA 1
ATOM 2658 C C . SER A 1 351 ? 7.360 -1.140 69.225 1.00 88.62 351 SER A C 1
ATOM 2660 O O . SER A 1 351 ? 7.299 -1.103 70.455 1.00 88.62 351 SER A O 1
ATOM 2662 N N . TYR A 1 352 ? 8.398 -0.671 68.539 1.00 91.94 352 TYR A N 1
ATOM 2663 C CA . TYR A 1 352 ? 9.602 -0.119 69.148 1.00 91.94 352 TYR A CA 1
ATOM 2664 C C . TYR A 1 352 ? 10.104 1.072 68.335 1.00 91.94 352 TYR A C 1
ATOM 2666 O O . TYR A 1 352 ? 10.358 0.932 67.141 1.00 91.94 352 TYR A O 1
ATOM 2674 N N . ALA A 1 353 ? 10.244 2.237 68.960 1.00 91.44 353 ALA A N 1
ATOM 2675 C CA . ALA A 1 353 ? 10.706 3.449 68.293 1.00 91.44 353 ALA A CA 1
ATOM 2676 C C . ALA A 1 353 ? 11.864 4.088 69.060 1.00 91.44 353 ALA A C 1
ATOM 2678 O O . ALA A 1 353 ? 11.789 4.256 70.277 1.00 91.44 353 ALA A O 1
ATOM 2679 N N . ILE A 1 354 ? 12.910 4.474 68.332 1.00 93.06 354 ILE A N 1
ATOM 2680 C CA . ILE A 1 354 ? 13.998 5.325 68.819 1.00 93.06 354 ILE A CA 1
ATOM 2681 C C . ILE A 1 354 ? 13.934 6.625 68.027 1.00 93.06 354 ILE A C 1
ATOM 2683 O O . ILE A 1 354 ? 14.006 6.595 66.799 1.00 93.06 354 ILE A O 1
ATOM 2687 N N . GLN A 1 355 ? 13.810 7.756 68.717 1.00 92.19 355 GLN A N 1
ATOM 2688 C CA . GLN A 1 355 ? 13.716 9.073 68.095 1.00 92.19 355 GLN A CA 1
ATOM 2689 C C . GLN A 1 355 ? 14.692 10.047 68.745 1.00 92.19 355 GLN A C 1
ATOM 2691 O O . GLN A 1 355 ? 14.734 10.185 69.968 1.00 92.19 355 GLN A O 1
ATOM 2696 N N . ASN A 1 356 ? 15.441 10.773 67.919 1.00 90.44 356 ASN A N 1
ATOM 2697 C CA . ASN A 1 356 ? 16.209 11.930 68.360 1.00 90.44 356 ASN A CA 1
ATOM 2698 C C . ASN A 1 356 ? 15.399 13.195 68.078 1.00 90.44 356 ASN A C 1
ATOM 2700 O O . ASN A 1 356 ? 15.066 13.468 66.928 1.00 90.44 356 ASN A O 1
ATOM 2704 N N . LEU A 1 357 ? 15.080 13.962 69.117 1.00 90.25 357 LEU A N 1
ATOM 2705 C CA . LEU A 1 357 ? 14.212 15.135 69.056 1.00 90.25 357 LEU A CA 1
ATOM 2706 C C . LEU A 1 357 ? 15.010 16.427 69.272 1.00 90.25 357 LEU A C 1
ATOM 2708 O O . LEU A 1 357 ? 15.938 16.467 70.085 1.00 90.25 357 LEU A O 1
ATOM 2712 N N . THR A 1 358 ? 14.621 17.495 68.575 1.00 87.62 358 THR A N 1
ATOM 2713 C CA . THR A 1 358 ? 15.041 18.870 68.883 1.00 87.62 358 THR A CA 1
ATOM 2714 C C . THR A 1 358 ? 14.452 19.343 70.216 1.00 87.62 358 THR A C 1
ATOM 2716 O O . THR A 1 358 ? 13.520 18.744 70.753 1.00 87.62 358 THR A O 1
ATOM 2719 N N . SER A 1 359 ? 14.919 20.493 70.706 1.00 82.81 359 SER A N 1
ATOM 2720 C CA . SER A 1 359 ? 14.338 21.174 71.873 1.00 82.81 359 SER A CA 1
ATOM 2721 C C . SER A 1 359 ? 12.867 21.573 71.693 1.00 82.81 359 SER A C 1
ATOM 2723 O O . SER A 1 359 ? 12.147 21.702 72.678 1.00 82.81 359 SER A O 1
ATOM 2725 N N . SER A 1 360 ? 12.404 21.719 70.447 1.00 85.19 360 SER A N 1
ATOM 2726 C CA . SER A 1 360 ? 10.999 21.953 70.087 1.00 85.19 360 SER A CA 1
ATOM 2727 C C . SER A 1 360 ? 10.183 20.665 69.889 1.00 85.19 360 SER A C 1
ATOM 2729 O O . SER A 1 360 ? 9.018 20.742 69.508 1.00 85.19 360 SER A O 1
ATOM 2731 N N . GLY A 1 361 ? 10.777 19.484 70.104 1.00 83.25 361 GLY A N 1
ATOM 2732 C CA . GLY A 1 361 ? 10.117 18.185 69.925 1.00 83.25 361 GLY A CA 1
ATOM 2733 C C . GLY A 1 361 ? 10.037 17.694 68.474 1.00 83.25 361 GLY A C 1
ATOM 2734 O O . GLY A 1 361 ? 9.323 16.738 68.192 1.00 83.25 361 GLY A O 1
ATOM 2735 N N . THR A 1 362 ? 10.752 18.320 67.533 1.00 89.44 362 THR A N 1
ATOM 2736 C CA . THR A 1 362 ? 10.805 17.871 66.130 1.00 89.44 362 THR A CA 1
ATOM 2737 C C . THR A 1 362 ? 11.733 16.666 65.987 1.00 89.44 362 THR A C 1
ATOM 2739 O O . THR A 1 362 ? 12.845 16.688 66.508 1.00 89.44 362 THR A O 1
ATOM 2742 N N . VAL A 1 363 ? 11.316 15.632 65.250 1.00 90.81 363 VAL A N 1
ATOM 2743 C CA . VAL A 1 363 ? 12.143 14.441 64.985 1.00 90.81 363 VAL A CA 1
ATOM 2744 C C . VAL A 1 363 ? 13.285 14.783 64.020 1.00 90.81 363 VAL A C 1
ATOM 2746 O O . VAL A 1 363 ? 13.041 15.217 62.899 1.00 90.81 363 VAL A O 1
ATOM 2749 N N . LEU A 1 364 ? 14.530 14.571 64.448 1.00 89.62 364 LEU A N 1
ATOM 2750 C CA . LEU A 1 364 ? 15.750 14.749 63.650 1.00 89.62 364 LEU A CA 1
ATOM 2751 C C . LEU A 1 364 ? 16.129 13.492 62.864 1.00 89.62 364 LEU A C 1
ATOM 2753 O O . LEU A 1 364 ? 16.585 13.582 61.728 1.00 89.62 364 LEU A O 1
ATOM 2757 N N . ASN A 1 365 ? 16.003 12.331 63.499 1.00 92.69 365 ASN A N 1
ATOM 2758 C CA . ASN A 1 365 ? 16.159 11.014 62.893 1.00 92.69 365 ASN A CA 1
ATOM 2759 C C . ASN A 1 365 ? 15.440 9.978 63.765 1.00 92.69 365 ASN A C 1
ATOM 2761 O O . ASN A 1 365 ? 15.126 10.250 64.931 1.00 92.69 365 ASN A O 1
ATOM 2765 N N . GLN A 1 366 ? 15.133 8.823 63.180 1.00 94.00 366 GLN A N 1
ATOM 2766 C CA . GLN A 1 366 ? 14.380 7.775 63.862 1.00 94.00 366 GLN A CA 1
ATOM 2767 C C . GLN A 1 366 ? 14.607 6.383 63.272 1.00 94.00 366 GLN A C 1
ATOM 2769 O O . GLN A 1 366 ? 14.885 6.225 62.078 1.00 94.00 366 GLN A O 1
ATOM 2774 N N . LEU A 1 367 ? 14.389 5.384 64.124 1.00 94.81 367 LEU A N 1
ATOM 2775 C CA . LEU A 1 367 ? 14.218 3.981 63.772 1.00 94.81 367 LEU A CA 1
ATOM 2776 C C . LEU A 1 367 ? 12.924 3.489 64.420 1.00 94.81 367 LEU A C 1
ATOM 2778 O O . LEU A 1 367 ? 12.857 3.377 65.644 1.00 94.81 367 LEU A O 1
ATOM 2782 N N . ASN A 1 368 ? 11.920 3.181 63.600 1.00 93.25 368 ASN A N 1
ATOM 2783 C CA . ASN A 1 368 ? 10.621 2.713 64.075 1.00 93.25 368 ASN A CA 1
ATOM 2784 C C . ASN A 1 368 ? 10.337 1.310 63.536 1.00 93.25 368 ASN A C 1
ATOM 2786 O O . ASN A 1 368 ? 10.276 1.113 62.322 1.00 93.25 368 ASN A O 1
ATOM 2790 N N . LEU A 1 369 ? 10.125 0.366 64.447 1.00 93.62 369 LEU A N 1
ATOM 2791 C CA . LEU A 1 369 ? 9.535 -0.947 64.211 1.00 93.62 369 LEU A CA 1
ATOM 2792 C C . LEU A 1 369 ? 8.050 -0.835 64.560 1.00 93.62 369 LEU A C 1
ATOM 2794 O O . LEU A 1 369 ? 7.684 -0.781 65.736 1.00 93.62 369 LEU A O 1
ATOM 2798 N N . ASN A 1 370 ? 7.201 -0.717 63.548 1.00 91.38 370 ASN A N 1
ATOM 2799 C CA . ASN A 1 370 ? 5.782 -0.446 63.738 1.00 91.38 370 ASN A CA 1
ATOM 2800 C C . ASN A 1 370 ? 4.988 -1.745 63.938 1.00 91.38 370 ASN A C 1
ATOM 2802 O O . ASN A 1 370 ? 5.369 -2.816 63.466 1.00 91.38 370 ASN A O 1
ATOM 2806 N N . LYS A 1 371 ? 3.833 -1.641 64.605 1.00 90.00 371 LYS A N 1
ATOM 2807 C CA . LYS A 1 371 ? 2.957 -2.789 64.903 1.00 90.00 371 LYS A CA 1
ATOM 2808 C C . LYS A 1 371 ? 2.352 -3.449 63.659 1.00 90.00 371 LYS A C 1
ATOM 2810 O O . LYS A 1 371 ? 1.963 -4.610 63.714 1.00 90.00 371 LYS A O 1
ATOM 2815 N N . ASP A 1 372 ? 2.282 -2.720 62.551 1.00 90.31 372 ASP A N 1
ATOM 2816 C CA . ASP A 1 372 ? 1.842 -3.228 61.248 1.00 90.31 372 ASP A CA 1
ATOM 2817 C C . ASP A 1 372 ? 2.933 -4.026 60.505 1.00 90.31 372 ASP A C 1
ATOM 2819 O O . ASP A 1 372 ? 2.701 -4.490 59.392 1.00 90.31 372 ASP A O 1
ATOM 2823 N N . GLY A 1 373 ? 4.114 -4.198 61.115 1.00 87.00 373 GLY A N 1
ATOM 2824 C CA . GLY A 1 373 ? 5.253 -4.910 60.539 1.00 87.00 373 GLY A CA 1
ATOM 2825 C C . GLY A 1 373 ? 6.160 -4.041 59.665 1.00 87.00 373 GLY A C 1
ATOM 2826 O O . GLY A 1 373 ? 7.180 -4.532 59.183 1.00 87.00 373 GLY A O 1
ATOM 2827 N N . SER A 1 374 ? 5.838 -2.758 59.467 1.00 92.31 374 SER A N 1
ATOM 2828 C CA . SER A 1 374 ? 6.690 -1.842 58.706 1.00 92.31 374 SER A CA 1
ATOM 2829 C C . SER A 1 374 ? 7.896 -1.361 59.520 1.00 92.31 374 SER A C 1
ATOM 2831 O O . SER A 1 374 ? 7.823 -1.152 60.734 1.00 92.31 374 SER A O 1
ATOM 2833 N N . VAL A 1 375 ? 9.018 -1.142 58.831 1.00 93.00 375 VAL A N 1
ATOM 2834 C CA . VAL A 1 375 ? 10.220 -0.532 59.408 1.00 93.00 375 VAL A CA 1
ATOM 2835 C C . VAL A 1 375 ? 10.467 0.807 58.730 1.00 93.00 375 VAL A C 1
ATOM 2837 O O . VAL A 1 375 ? 10.680 0.864 57.519 1.00 93.00 375 VAL A O 1
ATOM 2840 N N . LYS A 1 376 ? 10.463 1.894 59.509 1.00 93.19 376 LYS A N 1
ATOM 2841 C CA . LYS A 1 376 ? 10.852 3.225 59.030 1.00 93.19 376 LYS A CA 1
ATOM 2842 C C . LYS A 1 376 ? 12.239 3.569 59.561 1.00 93.19 376 LYS A C 1
ATOM 2844 O O . LYS A 1 376 ? 12.429 3.665 60.771 1.00 93.19 376 LYS A O 1
ATOM 2849 N N . ILE A 1 377 ? 13.176 3.809 58.648 1.00 93.56 377 ILE A N 1
ATOM 2850 C CA . ILE A 1 377 ? 14.497 4.369 58.946 1.00 93.56 377 ILE A CA 1
ATOM 2851 C C . ILE A 1 377 ? 14.567 5.728 58.266 1.00 93.56 377 ILE A C 1
ATOM 2853 O O . ILE A 1 377 ? 14.381 5.827 57.055 1.00 93.56 377 ILE A O 1
ATOM 2857 N N . ASP A 1 378 ? 14.797 6.776 59.044 1.00 92.19 378 ASP A N 1
ATOM 2858 C CA . ASP A 1 378 ? 14.805 8.149 58.550 1.00 92.19 378 ASP A CA 1
ATOM 2859 C C . ASP A 1 378 ? 16.007 8.875 59.148 1.00 92.19 378 ASP A C 1
ATOM 2861 O O . ASP A 1 378 ? 16.104 9.052 60.364 1.00 92.19 378 ASP A O 1
ATOM 2865 N N . GLY A 1 379 ? 16.964 9.222 58.291 1.00 86.94 379 GLY A N 1
ATOM 2866 C CA . GLY A 1 379 ? 18.224 9.835 58.680 1.00 86.94 379 GLY A CA 1
ATOM 2867 C C . GLY A 1 379 ? 19.016 10.322 57.469 1.00 86.94 379 GLY A C 1
ATOM 2868 O O . GLY A 1 379 ? 18.920 9.778 56.372 1.00 86.94 379 GLY A O 1
ATOM 2869 N N . LYS A 1 380 ? 19.839 11.355 57.669 1.00 87.69 380 LYS A N 1
ATOM 2870 C CA . LYS A 1 380 ? 20.619 11.995 56.594 1.00 87.69 380 LYS A CA 1
ATOM 2871 C C . LYS A 1 380 ? 21.730 11.105 56.010 1.00 87.69 380 LYS A C 1
ATOM 2873 O O . LYS A 1 380 ? 22.129 11.311 54.870 1.00 87.69 380 LYS A O 1
ATOM 2878 N N . LEU A 1 381 ? 22.251 10.151 56.787 1.00 87.56 381 LEU A N 1
ATOM 2879 C CA . LEU A 1 381 ? 23.390 9.292 56.433 1.00 87.56 381 LEU A CA 1
ATOM 2880 C C . LEU A 1 381 ? 23.107 7.824 56.784 1.00 87.56 381 LEU A C 1
ATOM 2882 O O . LEU A 1 381 ? 23.849 7.205 57.543 1.00 87.56 381 LEU A O 1
ATOM 2886 N N . VAL A 1 382 ? 22.020 7.263 56.255 1.00 89.00 382 VAL A N 1
ATOM 2887 C CA . VAL A 1 382 ? 21.774 5.820 56.384 1.00 89.00 382 VAL A CA 1
ATOM 2888 C C . VAL A 1 382 ? 22.790 5.076 55.513 1.00 89.00 382 VAL A C 1
ATOM 2890 O O . VAL A 1 382 ? 22.747 5.165 54.288 1.00 89.00 382 VAL A O 1
ATOM 2893 N N . GLN A 1 383 ? 23.721 4.363 56.147 1.00 89.06 383 GLN A N 1
ATOM 2894 C CA . GLN A 1 383 ? 24.665 3.468 55.480 1.00 89.06 383 GLN A CA 1
ATOM 2895 C C . GLN A 1 383 ? 24.359 2.025 55.868 1.00 89.06 383 GLN A C 1
ATOM 2897 O O . GLN A 1 383 ? 24.298 1.696 57.050 1.00 89.06 383 GLN A O 1
ATOM 2902 N N . ILE A 1 384 ? 24.204 1.167 54.862 1.00 89.12 384 ILE A N 1
ATOM 2903 C CA . ILE A 1 384 ? 24.147 -0.284 55.032 1.00 89.12 384 ILE A CA 1
ATOM 2904 C C . ILE A 1 384 ? 25.409 -0.828 54.370 1.00 89.12 384 ILE A C 1
ATOM 2906 O O . ILE A 1 384 ? 25.552 -0.759 53.150 1.00 89.12 384 ILE A O 1
ATOM 2910 N N . THR A 1 385 ? 26.365 -1.272 55.180 1.00 84.81 385 THR A N 1
ATOM 2911 C CA . THR A 1 385 ? 27.632 -1.842 54.711 1.00 84.81 385 THR A CA 1
ATOM 2912 C C . THR A 1 385 ? 27.511 -3.365 54.564 1.00 84.81 385 THR A C 1
ATOM 2914 O O . THR A 1 385 ? 26.689 -3.995 55.226 1.00 84.81 385 THR A O 1
ATOM 2917 N N . GLY A 1 386 ? 28.322 -3.970 53.687 1.00 83.50 386 GLY A N 1
ATOM 2918 C CA . GLY A 1 386 ? 28.295 -5.415 53.411 1.00 83.50 386 GLY A CA 1
ATOM 2919 C C . GLY A 1 386 ? 27.400 -5.816 52.231 1.00 83.50 386 GLY A C 1
ATOM 2920 O O . GLY A 1 386 ? 27.087 -5.001 51.364 1.00 83.50 386 GLY A O 1
ATOM 2921 N N . THR A 1 387 ? 27.030 -7.098 52.161 1.00 85.19 387 THR A N 1
ATOM 2922 C CA . THR A 1 387 ? 26.133 -7.642 51.129 1.00 85.19 387 THR A CA 1
ATOM 2923 C C . THR A 1 387 ? 24.674 -7.470 51.548 1.00 85.19 387 THR A C 1
ATOM 2925 O O . THR A 1 387 ? 24.210 -8.163 52.453 1.00 85.19 387 THR A O 1
ATOM 2928 N N . THR A 1 388 ? 23.941 -6.588 50.873 1.00 89.56 388 THR A N 1
ATOM 2929 C CA . THR A 1 388 ? 22.506 -6.372 51.116 1.00 89.56 388 THR A CA 1
ATOM 2930 C C . THR A 1 388 ? 21.682 -7.035 50.020 1.00 89.56 388 THR A C 1
ATOM 2932 O O . THR A 1 388 ? 21.867 -6.736 48.841 1.00 89.56 388 THR A O 1
ATOM 2935 N N . TYR A 1 389 ? 20.748 -7.905 50.403 1.00 89.06 389 TYR A N 1
ATOM 2936 C CA . TYR A 1 389 ? 19.723 -8.435 49.505 1.00 89.06 389 TYR A CA 1
ATOM 2937 C C . TYR A 1 389 ? 18.438 -7.618 49.667 1.00 89.06 389 TYR A C 1
ATOM 2939 O O . TYR A 1 389 ? 17.956 -7.444 50.784 1.00 89.06 389 TYR A O 1
ATOM 2947 N N . ILE A 1 390 ? 17.897 -7.103 48.562 1.00 89.75 390 ILE A N 1
ATOM 2948 C CA . ILE A 1 390 ? 16.628 -6.367 48.535 1.00 89.75 390 ILE A CA 1
ATOM 2949 C C . ILE A 1 390 ? 15.678 -7.137 47.623 1.00 89.75 390 ILE A C 1
ATOM 2951 O O . ILE A 1 390 ? 15.904 -7.210 46.416 1.00 89.75 390 ILE A O 1
ATOM 2955 N N . GLN A 1 391 ? 14.622 -7.697 48.202 1.00 91.31 391 GLN A N 1
ATOM 2956 C CA . GLN A 1 391 ? 13.536 -8.336 47.467 1.00 91.31 391 GLN A CA 1
ATOM 2957 C C . GLN A 1 391 ? 12.404 -7.323 47.271 1.00 91.31 391 GLN A C 1
ATOM 2959 O O . GLN A 1 391 ? 12.032 -6.641 48.223 1.00 91.31 391 GLN A O 1
ATOM 2964 N N . ASP A 1 392 ? 11.899 -7.190 46.041 1.00 86.50 392 ASP A N 1
ATOM 2965 C CA . ASP A 1 392 ? 10.752 -6.334 45.686 1.00 86.50 392 ASP A CA 1
ATOM 2966 C C . ASP A 1 392 ? 10.881 -4.850 46.099 1.00 86.50 392 ASP A C 1
ATOM 2968 O O . ASP A 1 392 ? 9.900 -4.158 46.377 1.00 86.50 392 ASP A O 1
ATOM 2972 N N . GLY A 1 393 ? 12.113 -4.330 46.127 1.00 88.56 393 GLY A N 1
ATOM 2973 C CA . GLY A 1 393 ? 12.385 -2.941 46.496 1.00 88.56 393 GLY A CA 1
ATOM 2974 C C . GLY A 1 393 ? 11.919 -1.937 45.439 1.00 88.56 393 GLY A C 1
ATOM 2975 O O . GLY A 1 393 ? 12.339 -1.997 44.284 1.00 88.56 393 GLY A O 1
ATOM 2976 N N . VAL A 1 394 ? 11.117 -0.951 45.847 1.00 89.38 394 VAL A N 1
ATOM 2977 C CA . VAL A 1 394 ? 10.748 0.197 45.003 1.00 89.38 394 VAL A CA 1
ATOM 2978 C C . VAL A 1 394 ? 11.734 1.342 45.236 1.00 89.38 394 VAL A C 1
ATOM 2980 O O . VAL A 1 394 ? 11.813 1.892 46.333 1.00 89.38 394 VAL A O 1
ATOM 2983 N N . ILE A 1 395 ? 12.474 1.730 44.194 1.00 89.88 395 ILE A N 1
ATOM 2984 C CA . ILE A 1 395 ? 13.417 2.859 44.222 1.00 89.88 395 ILE A CA 1
ATOM 2985 C C . ILE A 1 395 ? 12.909 3.946 43.273 1.00 89.88 395 ILE A C 1
ATOM 2987 O O . ILE A 1 395 ? 13.051 3.833 42.058 1.00 89.88 395 ILE A O 1
ATOM 2991 N N . THR A 1 396 ? 12.339 5.023 43.819 1.00 89.50 396 THR A N 1
ATOM 2992 C CA . THR A 1 396 ? 11.842 6.152 43.010 1.00 89.50 396 THR A CA 1
ATOM 2993 C C . THR A 1 396 ? 12.982 6.930 42.347 1.00 89.50 396 THR A C 1
ATOM 2995 O O . THR A 1 396 ? 12.855 7.379 41.209 1.00 89.50 396 THR A O 1
ATOM 2998 N N . SER A 1 397 ? 14.111 7.096 43.044 1.00 86.94 397 SER A N 1
ATOM 2999 C CA . SER A 1 397 ? 15.326 7.708 42.503 1.00 86.94 397 SER A CA 1
ATOM 3000 C C . SER A 1 397 ? 16.571 7.226 43.255 1.00 86.94 397 SER A C 1
ATOM 3002 O O . SER A 1 397 ? 16.560 7.071 44.473 1.00 86.94 397 SER A O 1
ATOM 3004 N N . ALA A 1 398 ? 17.662 6.983 42.525 1.00 87.38 398 ALA A N 1
ATOM 3005 C CA . ALA A 1 398 ? 18.965 6.669 43.104 1.00 87.38 398 ALA A CA 1
ATOM 3006 C C . ALA A 1 398 ? 20.096 7.147 42.187 1.00 87.38 398 ALA A C 1
ATOM 3008 O O . ALA A 1 398 ? 20.002 7.061 40.962 1.00 87.38 398 ALA A O 1
ATOM 3009 N N . LYS A 1 399 ? 21.195 7.613 42.787 1.00 88.19 399 LYS A N 1
ATOM 3010 C CA . LYS A 1 399 ? 22.472 7.824 42.095 1.00 88.19 399 LYS A CA 1
ATOM 3011 C C . LYS A 1 399 ? 23.373 6.627 42.389 1.00 88.19 399 LYS A C 1
ATOM 3013 O O . LYS A 1 399 ? 24.032 6.591 43.423 1.00 88.19 399 LYS A O 1
ATOM 3018 N N . ILE A 1 400 ? 23.388 5.649 41.489 1.00 87.56 400 ILE A N 1
ATOM 3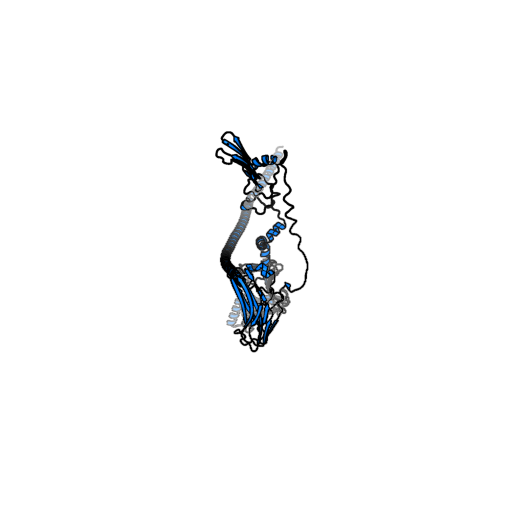019 C CA . ILE A 1 400 ? 24.219 4.447 41.618 1.00 87.56 400 ILE A CA 1
ATOM 3020 C C . ILE A 1 400 ? 25.559 4.718 40.926 1.00 87.56 400 ILE A C 1
ATOM 3022 O O . ILE A 1 400 ? 25.588 4.996 39.731 1.00 87.56 400 ILE A O 1
ATOM 3026 N N . ALA A 1 401 ? 26.663 4.693 41.677 1.00 85.44 401 ALA A N 1
ATOM 3027 C CA . ALA A 1 401 ? 27.993 5.009 41.144 1.00 85.44 401 ALA A CA 1
ATOM 3028 C C . ALA A 1 401 ? 28.526 3.931 40.183 1.00 85.44 401 ALA A C 1
ATOM 3030 O O . ALA A 1 401 ? 29.190 4.257 39.203 1.00 85.44 401 ALA A O 1
ATOM 3031 N N . GLY A 1 402 ? 28.208 2.663 40.450 1.00 80.12 402 GLY A N 1
ATOM 3032 C CA . GLY A 1 402 ? 28.523 1.527 39.593 1.00 80.12 402 GLY A CA 1
ATOM 3033 C C . GLY A 1 402 ? 27.428 0.475 39.710 1.00 80.12 402 GLY A C 1
ATOM 3034 O O . GLY A 1 402 ? 27.024 0.122 40.816 1.00 80.12 402 GLY A O 1
ATOM 3035 N N . LEU A 1 403 ? 26.931 0.015 38.567 1.00 84.19 403 LEU A N 1
ATOM 3036 C CA . LEU A 1 403 ? 25.950 -1.058 38.454 1.00 84.19 403 LEU A CA 1
ATOM 3037 C C . LEU A 1 403 ? 26.505 -2.073 37.455 1.00 84.19 403 LEU A C 1
ATOM 3039 O O . LEU A 1 403 ? 26.802 -1.700 36.320 1.00 84.19 403 LEU A O 1
ATOM 3043 N N . ASP A 1 404 ? 26.648 -3.334 37.860 1.00 81.06 404 ASP A N 1
ATOM 3044 C CA . ASP A 1 404 ? 26.950 -4.413 36.918 1.00 81.06 404 ASP A CA 1
ATOM 3045 C C . ASP A 1 404 ? 25.699 -4.696 36.075 1.00 81.06 404 ASP A C 1
ATOM 3047 O O . ASP A 1 404 ? 24.743 -5.345 36.509 1.00 81.06 404 ASP A O 1
ATOM 3051 N N . ALA A 1 405 ? 25.694 -4.147 34.861 1.00 71.31 405 ALA A N 1
ATOM 3052 C CA . ALA A 1 405 ? 24.574 -4.244 33.937 1.00 71.31 405 ALA A CA 1
ATOM 3053 C C . ALA A 1 405 ? 24.336 -5.674 33.417 1.00 71.31 405 ALA A C 1
ATOM 3055 O O . ALA A 1 405 ? 23.245 -5.947 32.923 1.00 71.31 405 ALA A O 1
ATOM 3056 N N . GLY A 1 406 ? 25.297 -6.601 33.561 1.00 72.19 406 GLY A N 1
ATOM 3057 C CA . GLY A 1 406 ? 25.180 -7.978 33.066 1.00 72.19 406 GLY A CA 1
ATOM 3058 C C . GLY A 1 406 ? 24.085 -8.811 33.746 1.00 72.19 406 GLY A C 1
ATOM 3059 O O . GLY A 1 406 ? 23.738 -9.887 33.261 1.00 72.19 406 GLY A O 1
ATOM 3060 N N . LYS A 1 407 ? 23.524 -8.327 34.862 1.00 71.25 407 LYS A N 1
ATOM 3061 C CA . LYS A 1 407 ? 22.426 -8.969 35.610 1.00 71.25 407 LYS A CA 1
ATOM 3062 C C . LYS A 1 407 ? 21.132 -8.148 35.632 1.00 71.25 407 LYS A C 1
ATOM 3064 O O . LYS A 1 407 ? 20.159 -8.566 36.257 1.00 71.25 407 LYS A O 1
ATOM 3069 N N . VAL A 1 408 ? 21.090 -6.996 34.959 1.00 82.00 408 VAL A N 1
ATOM 3070 C CA . VAL A 1 408 ? 19.896 -6.141 34.919 1.00 82.00 408 VAL A CA 1
ATOM 3071 C C . VAL A 1 408 ? 18.893 -6.712 33.917 1.00 82.00 408 VAL A C 1
ATOM 3073 O O . VAL A 1 408 ? 19.090 -6.625 32.711 1.00 82.00 408 VAL A O 1
ATOM 3076 N N . THR A 1 409 ? 17.785 -7.256 34.421 1.00 77.38 409 THR A N 1
ATOM 3077 C CA . THR A 1 409 ? 16.602 -7.592 33.613 1.00 77.38 409 THR A CA 1
ATOM 3078 C C . THR A 1 409 ? 15.536 -6.537 33.896 1.00 77.38 409 THR A C 1
ATOM 3080 O O . THR A 1 409 ? 15.024 -6.472 35.010 1.00 77.38 409 THR A O 1
ATOM 3083 N N . THR A 1 410 ? 15.239 -5.666 32.929 1.00 80.44 410 THR A N 1
ATOM 3084 C CA . THR A 1 410 ? 14.260 -4.575 33.092 1.00 80.44 410 THR A CA 1
ATOM 3085 C C . THR A 1 410 ? 13.060 -4.765 32.170 1.00 80.44 410 THR A C 1
ATOM 3087 O O . THR A 1 410 ? 13.221 -5.211 31.037 1.00 80.44 410 THR A O 1
ATOM 3090 N N . GLY A 1 411 ? 11.858 -4.418 32.645 1.00 78.50 411 GLY A N 1
ATOM 3091 C CA . GLY A 1 411 ? 10.634 -4.463 31.837 1.00 78.50 411 GLY A CA 1
ATOM 3092 C C . GLY A 1 411 ? 10.486 -3.254 30.908 1.00 78.50 411 GLY A C 1
ATOM 3093 O O . GLY A 1 411 ? 10.235 -3.412 29.718 1.00 78.50 411 GLY A O 1
ATOM 3094 N N . TYR A 1 412 ? 10.671 -2.039 31.435 1.00 78.75 412 TYR A N 1
ATOM 3095 C CA . TYR A 1 412 ? 10.589 -0.798 30.662 1.00 78.75 412 TYR A CA 1
ATOM 3096 C C . TYR A 1 412 ? 11.809 0.079 30.931 1.00 78.75 412 TYR A C 1
ATOM 3098 O O . TYR A 1 412 ? 12.094 0.449 32.071 1.00 78.75 412 TYR A O 1
ATOM 3106 N N . LEU A 1 413 ? 12.510 0.446 29.861 1.00 83.69 413 LEU A N 1
ATOM 3107 C CA . LEU A 1 413 ? 13.595 1.418 29.887 1.00 83.69 413 LEU A CA 1
ATOM 3108 C C . LEU A 1 413 ? 13.235 2.572 28.951 1.00 83.69 413 LEU A C 1
ATOM 3110 O O . LEU A 1 413 ? 13.107 2.390 27.743 1.00 83.69 413 LEU A O 1
ATOM 3114 N N . ALA A 1 414 ? 13.072 3.773 29.505 1.00 79.81 414 ALA A N 1
ATOM 3115 C CA . ALA A 1 414 ? 12.740 4.953 28.715 1.00 79.81 414 ALA A CA 1
ATOM 3116 C C . ALA A 1 414 ? 13.915 5.335 27.796 1.00 79.81 414 ALA A C 1
ATOM 3118 O O . ALA A 1 414 ? 14.949 5.819 28.260 1.00 79.81 414 ALA A O 1
ATOM 3119 N N . SER A 1 415 ? 13.741 5.170 26.484 1.00 75.75 415 SER A N 1
ATOM 3120 C CA . SER A 1 415 ? 14.781 5.406 25.469 1.00 75.75 415 SER A CA 1
ATOM 3121 C C . SER A 1 415 ? 15.365 6.822 25.503 1.00 75.75 415 SER A C 1
ATOM 3123 O O . SER A 1 415 ? 16.564 6.995 25.313 1.00 75.75 415 SER A O 1
ATOM 3125 N N . ALA A 1 416 ? 14.561 7.830 25.857 1.00 74.69 416 ALA A N 1
ATOM 3126 C CA . ALA A 1 416 ? 15.001 9.220 26.010 1.00 74.69 416 ALA A CA 1
ATOM 3127 C C . ALA A 1 416 ? 16.047 9.439 27.127 1.00 74.69 416 ALA A C 1
ATOM 3129 O O . ALA A 1 416 ? 16.586 10.538 27.254 1.00 74.69 416 ALA A O 1
ATOM 3130 N N . ARG A 1 417 ? 16.308 8.438 27.981 1.00 76.56 417 ARG A N 1
ATOM 3131 C CA . ARG A 1 417 ? 17.351 8.467 29.023 1.00 76.56 417 ARG A CA 1
ATOM 3132 C C . ARG A 1 417 ? 18.639 7.756 28.600 1.00 76.56 417 ARG A C 1
ATOM 3134 O O . ARG A 1 417 ? 19.641 7.864 29.303 1.00 76.56 417 ARG A O 1
ATOM 3141 N N . ILE A 1 418 ? 18.639 7.079 27.452 1.00 82.25 418 ILE A N 1
ATOM 3142 C CA . ILE A 1 418 ? 19.834 6.496 26.847 1.00 82.25 418 ILE A CA 1
ATOM 3143 C C . ILE A 1 418 ? 20.457 7.571 25.957 1.00 82.25 418 ILE A C 1
ATOM 3145 O O . ILE A 1 418 ? 19.851 8.022 24.987 1.00 82.25 418 ILE A O 1
ATOM 3149 N N . LYS A 1 419 ? 21.673 8.015 26.286 1.00 81.31 419 LYS A N 1
ATOM 3150 C CA . LYS A 1 419 ? 22.413 8.950 25.431 1.00 81.31 419 LYS A CA 1
ATOM 3151 C C . LYS A 1 419 ? 22.626 8.316 24.045 1.00 81.31 419 LYS A C 1
ATOM 3153 O O . LYS A 1 419 ? 22.926 7.127 23.940 1.00 81.31 419 LYS A O 1
ATOM 3158 N N . ALA A 1 420 ? 22.482 9.110 22.984 1.00 75.81 420 ALA A N 1
ATOM 3159 C CA . ALA A 1 420 ? 22.762 8.658 21.622 1.00 75.81 420 ALA A CA 1
ATOM 3160 C C . ALA A 1 420 ? 24.183 8.064 21.523 1.00 75.81 420 ALA A C 1
ATOM 3162 O O . ALA A 1 420 ? 25.118 8.596 22.124 1.00 75.81 420 ALA A O 1
ATOM 3163 N N . ASN A 1 421 ? 24.327 6.965 20.776 1.00 75.38 421 ASN A N 1
ATOM 3164 C CA . ASN A 1 421 ? 25.552 6.162 20.631 1.00 75.38 421 ASN A CA 1
ATOM 3165 C C . ASN A 1 421 ? 26.034 5.424 21.897 1.00 75.38 421 ASN A C 1
ATOM 3167 O O . ASN A 1 421 ? 27.093 4.803 21.865 1.00 75.38 421 ASN A O 1
ATOM 3171 N N . SER A 1 422 ? 25.279 5.430 23.003 1.00 76.38 422 SER A N 1
ATOM 3172 C CA . SER A 1 422 ? 25.610 4.574 24.155 1.00 76.38 422 SER A CA 1
ATOM 3173 C C . SER A 1 422 ? 25.416 3.081 23.862 1.00 76.38 422 SER A C 1
ATOM 3175 O O . SER A 1 422 ? 26.083 2.250 24.475 1.00 76.38 422 SER A O 1
ATOM 3177 N N . ILE A 1 423 ? 24.548 2.748 22.902 1.00 80.38 423 ILE A N 1
ATOM 3178 C CA . ILE A 1 423 ? 24.366 1.402 22.346 1.00 80.38 423 ILE A CA 1
ATOM 3179 C C . ILE A 1 423 ? 24.689 1.496 20.851 1.00 80.38 423 ILE A C 1
ATOM 3181 O O . ILE A 1 423 ? 23.959 2.139 20.100 1.00 80.38 423 ILE A O 1
ATOM 3185 N N . ASP A 1 424 ? 25.811 0.919 20.437 1.00 78.81 424 ASP A N 1
ATOM 3186 C CA . ASP A 1 424 ? 26.252 0.796 19.043 1.00 78.81 424 ASP A CA 1
ATOM 3187 C C . ASP A 1 424 ? 26.155 -0.670 18.590 1.00 78.81 424 ASP A C 1
ATOM 3189 O O . ASP A 1 424 ? 25.881 -1.568 19.387 1.00 78.81 424 ASP A O 1
ATOM 3193 N N . GLY A 1 425 ? 26.356 -0.927 17.294 1.00 74.56 425 GLY A N 1
ATOM 3194 C CA . GLY A 1 425 ? 26.196 -2.268 16.722 1.00 74.56 425 GLY A CA 1
ATOM 3195 C C . GLY A 1 425 ? 27.117 -3.331 17.335 1.00 74.56 425 GLY A C 1
ATOM 3196 O O . GLY A 1 425 ? 26.760 -4.499 17.358 1.00 74.56 425 GLY A O 1
ATOM 3197 N N . SER A 1 426 ? 28.265 -2.953 17.901 1.00 74.81 426 SER A N 1
ATOM 3198 C CA . SER A 1 426 ? 29.140 -3.897 18.610 1.00 74.81 426 SER A CA 1
ATOM 3199 C C . SER A 1 426 ? 28.601 -4.317 19.983 1.00 74.81 426 SER A C 1
ATOM 3201 O O . SER A 1 426 ? 29.073 -5.305 20.540 1.00 74.81 426 SER A O 1
ATOM 3203 N N . LYS A 1 427 ? 27.611 -3.594 20.526 1.00 77.75 427 LYS A N 1
ATOM 3204 C CA . LYS A 1 427 ? 26.912 -3.904 21.785 1.00 77.75 427 LYS A CA 1
ATOM 3205 C C . LYS A 1 427 ? 25.552 -4.584 21.571 1.00 77.75 427 LYS A C 1
ATOM 3207 O O . LYS A 1 427 ? 24.854 -4.839 22.550 1.00 77.75 427 LYS A O 1
ATOM 3212 N N . ILE A 1 428 ? 25.169 -4.871 20.322 1.00 77.88 428 ILE A N 1
ATOM 3213 C CA . ILE A 1 428 ? 23.920 -5.557 19.961 1.00 77.88 428 ILE A CA 1
ATOM 3214 C C . ILE A 1 428 ? 24.259 -6.932 19.380 1.00 77.88 428 ILE A C 1
ATOM 3216 O O . ILE A 1 428 ? 25.037 -7.044 18.434 1.00 77.88 428 ILE A O 1
ATOM 3220 N N . ALA A 1 429 ? 23.646 -7.986 19.920 1.00 77.75 429 ALA A N 1
ATOM 3221 C CA . ALA A 1 429 ? 23.673 -9.301 19.293 1.00 77.75 429 ALA A CA 1
ATOM 3222 C C . ALA A 1 429 ? 22.716 -9.301 18.089 1.00 77.75 429 ALA A C 1
ATOM 3224 O O . ALA A 1 429 ? 21.498 -9.286 18.250 1.00 77.75 429 ALA A O 1
ATOM 3225 N N . PHE A 1 430 ? 23.269 -9.279 16.877 1.00 76.12 430 PHE A N 1
ATOM 3226 C CA . PHE A 1 430 ? 22.510 -9.409 15.630 1.00 76.12 430 PHE A CA 1
ATOM 3227 C C . PHE A 1 430 ? 22.277 -10.889 15.294 1.00 76.12 430 PHE A C 1
ATOM 3229 O O . PHE A 1 430 ? 22.840 -11.412 14.333 1.00 76.12 430 PHE A O 1
ATOM 3236 N N . ASP A 1 431 ? 21.497 -11.579 16.121 1.00 78.62 431 ASP A N 1
ATOM 3237 C CA . ASP A 1 431 ? 21.133 -12.980 15.910 1.00 78.62 431 ASP A CA 1
ATOM 3238 C C . ASP A 1 431 ? 19.821 -13.136 15.116 1.00 78.62 431 ASP A C 1
ATOM 3240 O O . ASP A 1 431 ? 19.173 -12.169 14.705 1.00 78.62 431 ASP A O 1
ATOM 3244 N N . GLU A 1 432 ? 19.419 -14.381 14.865 1.00 72.94 432 GLU A N 1
ATOM 3245 C CA . GLU A 1 432 ? 18.187 -14.691 14.138 1.00 72.94 432 GLU A CA 1
ATOM 3246 C C . GLU A 1 432 ? 16.936 -14.126 14.834 1.00 72.94 432 GLU A C 1
ATOM 3248 O O . GLU A 1 432 ? 16.004 -13.683 14.164 1.00 72.94 432 GLU A O 1
ATOM 3253 N N . ALA A 1 433 ? 16.918 -14.058 16.170 1.00 69.69 433 ALA A N 1
ATOM 3254 C CA . ALA A 1 433 ? 15.800 -13.502 16.926 1.00 69.69 433 ALA A CA 1
ATOM 3255 C C . ALA A 1 433 ? 15.681 -11.979 16.738 1.00 69.69 433 ALA A C 1
ATOM 3257 O O . ALA A 1 433 ? 14.567 -11.469 16.582 1.00 69.69 433 ALA A O 1
ATOM 3258 N N . PHE A 1 434 ? 16.808 -11.260 16.666 1.00 75.19 434 PHE A N 1
ATOM 3259 C CA . PHE A 1 434 ? 16.845 -9.839 16.309 1.00 75.19 434 PHE A CA 1
ATOM 3260 C C . PHE A 1 434 ? 16.204 -9.589 14.936 1.00 75.19 434 PHE A C 1
ATOM 3262 O O . PHE A 1 434 ? 15.338 -8.720 14.788 1.00 75.19 434 PHE A O 1
ATOM 3269 N N . PHE A 1 435 ? 16.571 -10.387 13.929 1.00 66.62 435 PHE A N 1
ATOM 3270 C CA . PHE A 1 435 ? 15.981 -10.275 12.594 1.00 66.62 435 PHE A CA 1
ATOM 3271 C C . PHE A 1 435 ? 14.527 -10.765 12.545 1.00 66.62 435 PHE A C 1
ATOM 3273 O O . PHE A 1 435 ? 13.724 -10.165 11.833 1.00 66.62 435 PHE A O 1
ATOM 3280 N N . ASN A 1 436 ? 14.130 -11.767 13.332 1.00 65.50 436 ASN A N 1
ATOM 3281 C CA . ASN A 1 436 ? 12.732 -12.204 13.456 1.00 65.50 436 ASN A CA 1
ATOM 3282 C C . ASN A 1 436 ? 11.833 -11.115 14.067 1.00 65.50 436 ASN A C 1
ATOM 3284 O O . ASN A 1 436 ? 10.726 -10.873 13.582 1.00 65.50 436 ASN A O 1
ATOM 3288 N N . GLY A 1 437 ? 12.336 -10.376 15.059 1.00 65.50 437 GLY A N 1
ATOM 3289 C CA . GLY A 1 437 ? 11.650 -9.204 15.611 1.00 65.50 437 GLY A CA 1
ATOM 3290 C C . GLY A 1 437 ? 11.491 -8.065 14.597 1.00 65.50 437 GLY A C 1
ATOM 3291 O O . GLY A 1 437 ? 10.459 -7.395 14.570 1.00 65.50 437 GLY A O 1
ATOM 3292 N N . LEU A 1 438 ? 12.478 -7.872 13.715 1.00 61.44 438 LEU A N 1
ATOM 3293 C CA . LEU A 1 438 ? 12.419 -6.866 12.650 1.00 61.44 438 LEU A CA 1
ATOM 3294 C C . LEU A 1 438 ? 11.485 -7.310 11.497 1.00 61.44 438 LEU A C 1
ATOM 3296 O O . LEU A 1 438 ? 10.695 -6.515 10.984 1.00 61.44 438 LEU A O 1
ATOM 3300 N N . THR A 1 439 ? 11.527 -8.590 11.112 1.00 55.62 439 THR A N 1
ATOM 3301 C CA . THR A 1 439 ? 10.778 -9.189 9.983 1.00 55.62 439 THR A CA 1
ATOM 3302 C C . THR A 1 439 ? 9.286 -9.394 10.232 1.00 55.62 439 THR A C 1
ATOM 3304 O O . THR A 1 439 ? 8.539 -9.506 9.256 1.00 55.62 439 THR A O 1
ATOM 3307 N N . ALA A 1 440 ? 8.813 -9.308 11.481 1.00 56.06 440 ALA A N 1
ATOM 3308 C CA . ALA A 1 440 ? 7.383 -9.240 11.803 1.00 56.06 440 ALA A CA 1
ATOM 3309 C C . ALA A 1 440 ? 6.661 -8.050 11.123 1.00 56.06 440 ALA A C 1
ATOM 3311 O O . ALA A 1 440 ? 5.445 -8.075 10.952 1.00 56.06 440 ALA A O 1
ATOM 3312 N N . ASN A 1 441 ? 7.407 -7.042 10.649 1.00 53.97 441 ASN A N 1
ATOM 3313 C CA . ASN A 1 441 ? 6.924 -5.962 9.786 1.00 53.97 441 ASN A CA 1
ATOM 3314 C C . ASN A 1 441 ? 7.507 -6.072 8.364 1.00 53.97 441 ASN A C 1
ATOM 3316 O O . ASN A 1 441 ? 8.186 -5.169 7.862 1.00 53.97 441 ASN A O 1
ATOM 3320 N N . GLN A 1 442 ? 7.211 -7.187 7.684 1.00 57.66 442 GLN A N 1
ATOM 3321 C CA . GLN A 1 442 ? 7.668 -7.486 6.319 1.00 57.66 442 GLN A CA 1
ATOM 3322 C C . GLN A 1 442 ? 7.500 -6.306 5.342 1.00 57.66 442 GLN A C 1
ATOM 3324 O O . GLN A 1 442 ? 8.334 -6.121 4.462 1.00 57.66 442 GLN A O 1
ATOM 3329 N N . ALA A 1 443 ? 6.456 -5.484 5.494 1.00 54.91 443 ALA A N 1
ATOM 3330 C CA . ALA A 1 443 ? 6.187 -4.332 4.631 1.00 54.91 443 ALA A CA 1
ATOM 3331 C C . ALA A 1 443 ? 7.209 -3.183 4.778 1.00 54.91 443 ALA A C 1
ATOM 3333 O O . ALA A 1 443 ? 7.526 -2.520 3.790 1.00 54.91 443 ALA A O 1
ATOM 3334 N N . TYR A 1 444 ? 7.752 -2.955 5.978 1.00 56.22 444 TYR A N 1
ATOM 3335 C CA . TYR A 1 444 ? 8.759 -1.914 6.220 1.00 56.22 444 TYR A CA 1
ATOM 3336 C C . TYR A 1 444 ? 10.174 -2.396 5.890 1.00 56.22 444 TYR A C 1
ATOM 3338 O O . TYR A 1 444 ? 10.937 -1.649 5.282 1.00 56.22 444 TYR A O 1
ATOM 3346 N N . LEU A 1 445 ? 10.499 -3.663 6.173 1.00 57.97 445 LEU A N 1
ATOM 3347 C CA . LEU A 1 445 ? 11.755 -4.266 5.709 1.00 57.97 445 LEU A CA 1
ATOM 3348 C C . LEU A 1 445 ? 11.805 -4.401 4.187 1.00 57.97 445 LEU A C 1
ATOM 3350 O O . LEU A 1 445 ? 12.850 -4.151 3.591 1.00 57.97 445 LEU A O 1
ATOM 3354 N N . LYS A 1 446 ? 10.673 -4.717 3.540 1.00 54.44 446 LYS A N 1
ATOM 3355 C CA . LYS A 1 446 ? 10.570 -4.680 2.077 1.00 54.44 446 LYS A CA 1
ATOM 3356 C C . LYS A 1 446 ? 10.929 -3.296 1.550 1.00 54.44 446 LYS A C 1
ATOM 3358 O O . LYS A 1 446 ? 11.691 -3.230 0.608 1.00 54.44 446 LYS A O 1
ATOM 3363 N N . LYS A 1 447 ? 10.523 -2.187 2.179 1.00 56.56 447 LYS A N 1
ATOM 3364 C CA . LYS A 1 447 ? 10.974 -0.843 1.751 1.00 56.56 447 LYS A CA 1
ATOM 3365 C C . LYS A 1 447 ? 12.488 -0.622 1.892 1.00 56.56 447 LYS A C 1
ATOM 3367 O O . LYS A 1 447 ? 13.043 0.140 1.109 1.00 56.56 447 LYS A O 1
ATOM 3372 N N . LEU A 1 448 ? 13.149 -1.283 2.845 1.00 58.22 448 LEU A N 1
ATOM 3373 C CA . LEU A 1 448 ? 14.593 -1.159 3.078 1.00 58.22 448 LEU A CA 1
ATOM 3374 C C . LEU A 1 448 ? 15.434 -2.011 2.103 1.00 58.22 448 LEU A C 1
ATOM 3376 O O . LEU A 1 448 ? 16.527 -1.595 1.731 1.00 58.22 448 LEU A O 1
ATOM 3380 N N . PHE A 1 449 ? 14.905 -3.155 1.644 1.00 54.72 449 PHE A N 1
ATOM 3381 C CA . PHE A 1 449 ? 15.592 -4.095 0.738 1.00 54.72 449 PHE A CA 1
ATOM 3382 C C . PHE A 1 449 ? 14.984 -4.202 -0.683 1.00 54.72 449 PHE A C 1
ATOM 3384 O O . PHE A 1 449 ? 15.515 -4.922 -1.523 1.00 54.72 449 PHE A O 1
ATOM 3391 N N . ALA A 1 450 ? 13.912 -3.471 -1.018 1.00 52.28 450 ALA A N 1
ATOM 3392 C CA . ALA A 1 450 ? 13.222 -3.525 -2.325 1.00 52.28 450 ALA A CA 1
ATOM 3393 C C . ALA A 1 450 ? 13.975 -2.870 -3.496 1.00 52.28 450 ALA A C 1
ATOM 3395 O O . ALA A 1 450 ? 13.348 -2.472 -4.478 1.00 52.28 450 ALA A O 1
ATOM 3396 N N . LYS A 1 451 ? 15.307 -2.779 -3.453 1.00 50.81 451 LYS A N 1
ATOM 3397 C CA . LYS A 1 451 ? 16.056 -2.430 -4.665 1.00 50.81 451 LYS A CA 1
ATOM 3398 C C . LYS A 1 451 ? 15.955 -3.543 -5.711 1.00 50.81 451 LYS A C 1
ATOM 3400 O O . LYS A 1 451 ? 15.641 -3.248 -6.858 1.00 50.81 451 LYS A O 1
ATOM 3405 N N . ASP A 1 452 ? 16.082 -4.805 -5.312 1.00 46.28 452 ASP A N 1
ATOM 3406 C CA . ASP A 1 452 ? 16.165 -5.905 -6.286 1.00 46.28 452 ASP A CA 1
ATOM 3407 C C . ASP A 1 452 ? 14.785 -6.381 -6.776 1.00 46.28 452 ASP A C 1
ATOM 3409 O O . ASP A 1 452 ? 14.598 -6.681 -7.958 1.00 46.28 452 ASP A O 1
ATOM 3413 N N . ALA A 1 453 ? 13.768 -6.371 -5.906 1.00 49.34 453 ALA A N 1
ATOM 3414 C CA . ALA A 1 453 ? 12.411 -6.805 -6.259 1.00 49.34 453 ALA A CA 1
ATOM 3415 C C . ALA A 1 453 ? 11.678 -5.814 -7.189 1.00 49.34 453 ALA A C 1
ATOM 3417 O O . ALA A 1 453 ? 10.968 -6.238 -8.101 1.00 49.34 453 ALA A O 1
ATOM 3418 N N . PHE A 1 454 ? 11.880 -4.502 -7.006 1.00 53.03 454 PHE A N 1
ATOM 3419 C CA . PHE A 1 454 ? 11.303 -3.481 -7.889 1.00 53.03 454 PHE A CA 1
ATOM 3420 C C . PHE A 1 454 ? 11.938 -3.531 -9.287 1.00 53.03 454 PHE A C 1
ATOM 3422 O O . PHE A 1 454 ? 11.217 -3.534 -10.284 1.00 53.03 454 PHE A O 1
ATOM 3429 N N . ILE A 1 455 ? 13.266 -3.685 -9.363 1.00 51.91 455 ILE A N 1
ATOM 3430 C CA . ILE A 1 455 ? 13.996 -3.844 -10.631 1.00 51.91 455 ILE A CA 1
ATOM 3431 C C . ILE A 1 455 ? 13.527 -5.099 -11.386 1.00 51.91 455 ILE A C 1
ATOM 3433 O O . ILE A 1 455 ? 13.251 -5.023 -12.582 1.00 51.91 455 ILE A O 1
ATOM 3437 N N . THR A 1 456 ? 13.353 -6.230 -10.695 1.00 49.00 456 THR A N 1
ATOM 3438 C CA . THR A 1 456 ? 12.940 -7.494 -11.333 1.00 49.00 456 THR A CA 1
ATOM 3439 C C . THR A 1 456 ? 11.500 -7.440 -11.864 1.00 49.00 456 THR A C 1
ATOM 3441 O O . THR A 1 456 ? 11.223 -7.929 -12.956 1.00 49.00 456 THR A O 1
ATOM 3444 N N . SER A 1 457 ? 10.573 -6.791 -11.145 1.00 52.44 457 SER A N 1
ATOM 3445 C CA . SER A 1 457 ? 9.171 -6.667 -11.586 1.00 52.44 457 SER A CA 1
ATOM 3446 C C . SER A 1 457 ? 8.969 -5.772 -12.817 1.00 52.44 457 SER A C 1
ATOM 3448 O O . SER A 1 457 ? 8.008 -5.971 -13.552 1.00 52.44 457 SER A O 1
ATOM 3450 N N . VAL A 1 458 ? 9.885 -4.835 -13.089 1.00 51.06 458 VAL A N 1
ATOM 3451 C CA . VAL A 1 458 ? 9.865 -3.988 -14.297 1.00 51.06 458 VAL A CA 1
ATOM 3452 C C . VAL A 1 458 ? 10.441 -4.719 -15.519 1.00 51.06 458 VAL A C 1
ATOM 3454 O O . VAL A 1 458 ? 10.022 -4.455 -16.642 1.00 51.06 458 VAL A O 1
ATOM 3457 N N . GLN A 1 459 ? 11.352 -5.679 -15.328 1.00 48.53 459 GLN A N 1
ATOM 3458 C CA . GLN A 1 459 ? 11.994 -6.417 -16.428 1.00 48.53 459 GLN A CA 1
ATOM 3459 C C . GLN A 1 459 ? 11.066 -7.418 -17.143 1.00 48.53 459 GLN A C 1
ATOM 3461 O O . GLN A 1 459 ? 11.345 -7.788 -18.280 1.00 48.53 459 GLN A O 1
ATOM 3466 N N . ALA A 1 460 ? 9.966 -7.844 -16.514 1.00 42.16 460 ALA A N 1
ATOM 3467 C CA . ALA A 1 460 ? 9.070 -8.885 -17.035 1.00 42.16 460 ALA A CA 1
ATOM 3468 C C . ALA A 1 460 ? 7.759 -8.356 -17.660 1.00 42.16 460 ALA A C 1
ATOM 3470 O O . ALA A 1 460 ? 6.844 -9.136 -17.927 1.00 42.16 460 ALA A O 1
ATOM 3471 N N . VAL A 1 461 ? 7.628 -7.043 -17.874 1.00 52.88 461 VAL A N 1
ATOM 3472 C CA . VAL A 1 461 ? 6.378 -6.437 -18.359 1.00 52.88 461 VAL A CA 1
ATOM 3473 C C . VAL A 1 461 ? 6.376 -6.364 -19.885 1.00 52.88 461 VAL A C 1
ATOM 3475 O O . VAL A 1 461 ? 7.181 -5.656 -20.486 1.00 52.88 461 VAL A O 1
ATOM 3478 N N . ALA A 1 462 ? 5.427 -7.051 -20.527 1.00 57.12 462 ALA A N 1
ATOM 3479 C CA . ALA A 1 462 ? 5.056 -6.744 -21.905 1.00 57.12 462 ALA A CA 1
ATOM 3480 C C . ALA A 1 462 ? 4.612 -5.271 -21.981 1.00 57.12 462 ALA A C 1
ATOM 3482 O O . ALA A 1 462 ? 3.643 -4.873 -21.334 1.00 57.12 462 ALA A O 1
ATOM 3483 N N . VAL A 1 463 ? 5.326 -4.447 -22.750 1.00 62.72 463 VAL A N 1
ATOM 3484 C CA . VAL A 1 463 ? 4.997 -3.023 -22.899 1.00 62.72 463 VAL A CA 1
ATOM 3485 C C . VAL A 1 463 ? 3.763 -2.884 -23.798 1.00 62.72 463 VAL A C 1
ATOM 3487 O O . VAL A 1 463 ? 3.867 -2.945 -25.019 1.00 62.72 463 VAL A O 1
ATOM 3490 N N . SER A 1 464 ? 2.585 -2.688 -23.198 1.00 69.12 464 SER A N 1
ATOM 3491 C CA . SER A 1 464 ? 1.357 -2.299 -23.909 1.00 69.12 464 SER A CA 1
ATOM 3492 C C . SER A 1 464 ? 1.178 -0.781 -23.839 1.00 69.12 464 SER A C 1
ATOM 3494 O O . SER A 1 464 ? 0.494 -0.268 -22.953 1.00 69.12 464 SER A O 1
ATOM 3496 N N . ALA A 1 465 ? 1.802 -0.054 -24.765 1.00 74.31 465 ALA A N 1
ATOM 3497 C CA . ALA A 1 465 ? 1.696 1.402 -24.866 1.00 74.31 465 ALA A CA 1
ATOM 3498 C C . ALA A 1 465 ? 0.943 1.816 -26.141 1.00 74.31 465 ALA A C 1
ATOM 3500 O O . ALA A 1 465 ? 1.200 1.285 -27.217 1.00 74.31 465 ALA A O 1
ATOM 3501 N N . LYS A 1 466 ? 0.040 2.805 -26.038 1.00 82.81 466 LYS A N 1
ATOM 3502 C CA . LYS A 1 466 ? -0.626 3.422 -27.206 1.00 82.81 466 LYS A CA 1
ATOM 3503 C C . LYS A 1 466 ? 0.342 4.275 -28.035 1.00 82.81 466 LYS A C 1
ATOM 3505 O O . LYS A 1 466 ? 0.160 4.417 -29.239 1.00 82.81 466 LYS A O 1
ATOM 3510 N N . GLN A 1 467 ? 1.342 4.863 -27.381 1.00 86.12 467 GLN A N 1
ATOM 3511 C CA . GLN A 1 467 ? 2.348 5.719 -27.995 1.00 86.12 467 GLN A CA 1
ATOM 3512 C C . GLN A 1 467 ? 3.655 5.632 -27.203 1.00 86.12 467 GLN A C 1
ATOM 3514 O O . GLN A 1 467 ? 3.631 5.635 -25.972 1.00 86.12 467 GLN A O 1
ATOM 3519 N N . ILE A 1 468 ? 4.779 5.597 -27.918 1.00 84.94 468 ILE A N 1
ATOM 3520 C CA . ILE A 1 468 ? 6.123 5.820 -27.379 1.00 84.94 468 ILE A CA 1
ATOM 3521 C C . ILE A 1 468 ? 6.605 7.127 -28.007 1.00 84.94 468 ILE A C 1
ATOM 3523 O O . ILE A 1 468 ? 6.724 7.210 -29.226 1.00 84.94 468 ILE A O 1
ATOM 3527 N N . ALA A 1 469 ? 6.774 8.166 -27.190 1.00 87.50 469 ALA A N 1
ATOM 3528 C CA . ALA A 1 469 ? 7.081 9.518 -27.667 1.00 87.50 469 ALA A CA 1
ATOM 3529 C C . ALA A 1 469 ? 8.580 9.863 -27.630 1.00 87.50 469 ALA A C 1
ATOM 3531 O O . ALA A 1 469 ? 8.968 10.881 -28.190 1.00 87.50 469 ALA A O 1
ATOM 3532 N N . GLY A 1 470 ? 9.403 9.040 -26.975 1.00 88.38 470 GLY A N 1
ATOM 3533 C CA . GLY A 1 470 ? 10.840 9.261 -26.820 1.00 88.38 470 GLY A CA 1
ATOM 3534 C C . GLY A 1 470 ? 11.550 8.045 -26.222 1.00 88.38 470 GLY A C 1
ATOM 3535 O O . GLY A 1 470 ? 10.900 7.066 -25.834 1.00 88.38 470 GLY A O 1
ATOM 3536 N N . GLY A 1 471 ? 12.876 8.111 -26.140 1.00 92.25 471 GLY A N 1
ATOM 3537 C CA . GLY A 1 471 ? 13.743 7.047 -25.635 1.00 92.25 471 GLY A CA 1
ATOM 3538 C C . GLY A 1 471 ? 14.187 6.027 -26.690 1.00 92.25 471 GLY A C 1
ATOM 3539 O O . GLY A 1 471 ? 14.047 6.226 -27.897 1.00 92.25 471 GLY A O 1
ATOM 3540 N N . ILE A 1 472 ? 14.761 4.911 -26.220 1.00 91.56 472 ILE A N 1
ATOM 3541 C CA . ILE A 1 472 ? 15.438 3.910 -27.059 1.00 91.56 472 ILE A CA 1
ATOM 3542 C C . ILE A 1 472 ? 14.895 2.505 -26.762 1.00 91.56 472 ILE A C 1
ATOM 3544 O O . ILE A 1 472 ? 14.986 2.027 -25.630 1.00 91.56 472 ILE A O 1
ATOM 3548 N N . ALA A 1 473 ? 14.391 1.811 -27.785 1.00 90.75 473 ALA A N 1
ATOM 3549 C CA . ALA A 1 473 ? 14.067 0.385 -27.719 1.00 90.75 473 ALA A CA 1
ATOM 3550 C C . ALA A 1 473 ? 15.252 -0.437 -28.246 1.00 90.75 473 ALA A C 1
ATOM 3552 O O . ALA A 1 473 ? 15.481 -0.487 -29.451 1.00 90.75 473 ALA A O 1
ATOM 3553 N N . LYS A 1 474 ? 16.016 -1.067 -27.346 1.00 91.50 474 LYS A N 1
ATOM 3554 C CA . LYS A 1 474 ? 17.287 -1.740 -27.660 1.00 91.50 474 LYS A CA 1
ATOM 3555 C C . LYS A 1 474 ? 17.179 -3.263 -27.573 1.00 91.50 474 LYS A C 1
ATOM 3557 O O . LYS A 1 474 ? 16.638 -3.798 -26.607 1.00 91.50 474 LYS A O 1
ATOM 3562 N N . ALA A 1 475 ? 17.752 -3.968 -28.544 1.00 90.94 475 ALA A N 1
ATOM 3563 C CA . ALA A 1 475 ? 17.897 -5.418 -28.491 1.00 90.94 475 ALA A CA 1
ATOM 3564 C C . ALA A 1 475 ? 18.921 -5.822 -27.413 1.00 90.94 475 ALA A C 1
ATOM 3566 O O . ALA A 1 475 ? 20.006 -5.246 -27.331 1.00 90.94 475 ALA A O 1
ATOM 3567 N N . LEU A 1 476 ? 18.608 -6.840 -26.601 1.00 88.12 476 LEU A N 1
ATOM 3568 C CA . LEU A 1 476 ? 19.471 -7.278 -25.487 1.00 88.12 476 LEU A CA 1
ATOM 3569 C C . LEU A 1 476 ? 20.849 -7.775 -25.941 1.00 88.12 476 LEU A C 1
ATOM 3571 O O . LEU A 1 476 ? 21.828 -7.624 -25.219 1.00 88.12 476 LEU A O 1
ATOM 3575 N N . ASN A 1 477 ? 20.936 -8.327 -27.151 1.00 89.25 477 ASN A N 1
ATOM 3576 C CA . ASN A 1 477 ? 22.205 -8.724 -27.762 1.00 89.25 477 ASN A CA 1
ATOM 3577 C C . ASN A 1 477 ? 23.032 -7.529 -28.279 1.00 89.25 477 ASN A C 1
ATOM 3579 O O . ASN A 1 477 ? 24.092 -7.733 -28.859 1.00 89.25 477 ASN A O 1
ATOM 3583 N N . GLY A 1 478 ? 22.536 -6.297 -28.124 1.00 91.75 478 GLY A N 1
ATOM 3584 C CA . GLY A 1 478 ? 23.184 -5.076 -28.595 1.00 91.75 478 GLY A CA 1
ATOM 3585 C C . GLY A 1 478 ? 23.149 -4.874 -30.110 1.00 91.75 478 GLY A C 1
ATOM 3586 O O . GLY A 1 478 ? 23.776 -3.940 -30.592 1.00 91.75 478 GLY A O 1
ATOM 3587 N N . GLY A 1 479 ? 22.437 -5.714 -30.866 1.00 92.88 479 GLY A N 1
ATOM 3588 C CA . GLY A 1 479 ? 22.509 -5.724 -32.327 1.00 92.88 479 GLY A CA 1
ATOM 3589 C C . GLY A 1 479 ? 21.628 -4.705 -33.056 1.00 92.88 479 GLY A C 1
ATOM 3590 O O . GLY A 1 479 ? 21.789 -4.521 -34.262 1.00 92.88 479 GLY A O 1
ATOM 3591 N N . MET A 1 480 ? 20.692 -4.063 -32.356 1.00 96.12 480 MET A N 1
ATOM 3592 C CA . MET A 1 480 ? 19.748 -3.098 -32.926 1.00 96.12 480 MET A CA 1
ATOM 3593 C C . MET A 1 480 ? 19.212 -2.161 -31.840 1.00 96.12 480 MET A C 1
ATOM 3595 O O . MET A 1 480 ? 19.023 -2.592 -30.697 1.00 96.12 480 MET A O 1
ATOM 3599 N N . ASP A 1 481 ? 18.874 -0.930 -32.219 1.00 95.62 481 ASP A N 1
ATOM 3600 C CA . ASP A 1 481 ? 17.906 -0.119 -31.484 1.00 95.62 481 ASP A CA 1
ATOM 3601 C C . ASP A 1 481 ? 16.966 0.693 -32.386 1.00 95.62 481 ASP A C 1
ATOM 3603 O O . ASP A 1 481 ? 17.253 0.957 -33.552 1.00 95.62 481 ASP A O 1
ATOM 3607 N N . VAL A 1 482 ? 15.813 1.065 -31.831 1.00 95.94 482 VAL A N 1
ATOM 3608 C CA . VAL A 1 482 ? 14.942 2.120 -32.357 1.00 95.94 482 VAL A CA 1
ATOM 3609 C C . VAL A 1 482 ? 15.069 3.312 -31.421 1.00 95.94 482 VAL A C 1
ATOM 3611 O O . VAL A 1 482 ? 14.624 3.246 -30.273 1.00 95.94 482 VAL A O 1
ATOM 3614 N N . ASN A 1 483 ? 15.691 4.380 -31.905 1.00 94.62 483 ASN A N 1
ATOM 3615 C CA . ASN A 1 483 ? 15.919 5.611 -31.167 1.00 94.62 483 ASN A CA 1
ATOM 3616 C C . ASN A 1 483 ? 14.893 6.662 -31.612 1.00 94.62 483 ASN A C 1
ATOM 3618 O O . ASN A 1 483 ? 15.006 7.250 -32.693 1.00 94.62 483 ASN A O 1
ATOM 3622 N N . PHE A 1 484 ? 13.877 6.879 -30.775 1.00 93.38 484 PHE A N 1
ATOM 3623 C CA . PHE A 1 484 ? 12.787 7.818 -31.046 1.00 93.38 484 PHE A CA 1
ATOM 3624 C C . PHE A 1 484 ? 13.229 9.278 -30.899 1.00 93.38 484 PHE A C 1
ATOM 3626 O O . PHE A 1 484 ? 12.659 10.146 -31.555 1.00 93.38 484 PHE A O 1
ATOM 3633 N N . ASP A 1 485 ? 14.276 9.539 -30.113 1.00 92.31 485 ASP A N 1
ATOM 3634 C CA . ASP A 1 485 ? 14.806 10.888 -29.895 1.00 92.31 485 ASP A CA 1
ATOM 3635 C C . ASP A 1 485 ? 15.614 11.372 -31.110 1.00 92.31 485 ASP A C 1
ATOM 3637 O O . ASP A 1 485 ? 15.570 12.544 -31.476 1.00 92.31 485 ASP A O 1
ATOM 3641 N N . GLU A 1 486 ? 16.311 10.456 -31.788 1.00 94.88 486 GLU A N 1
ATOM 3642 C CA . GLU A 1 486 ? 17.063 10.750 -33.015 1.00 94.88 486 GLU A CA 1
ATOM 3643 C C . GLU A 1 486 ? 16.286 10.471 -34.308 1.00 94.88 486 GLU A C 1
ATOM 3645 O O . GLU A 1 486 ? 16.797 10.747 -35.393 1.00 94.88 486 GLU A O 1
ATOM 3650 N N .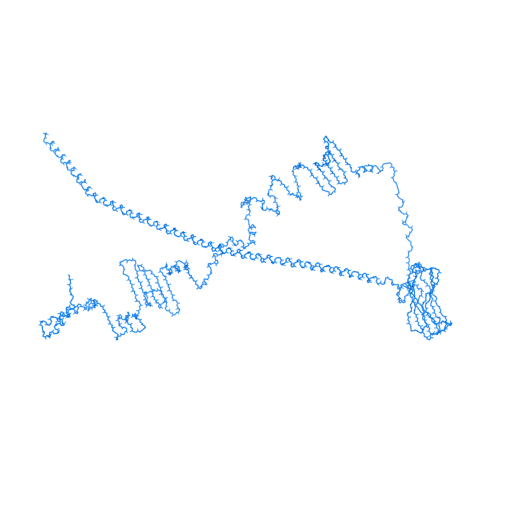 SER A 1 487 ? 15.069 9.925 -34.218 1.00 93.62 487 SER A N 1
ATOM 3651 C CA . SER A 1 487 ? 14.282 9.467 -35.376 1.00 93.62 487 SER A CA 1
ATOM 3652 C C . SER A 1 487 ? 15.020 8.429 -36.240 1.00 93.62 487 SER A C 1
ATOM 3654 O O . SER A 1 487 ? 14.983 8.490 -37.471 1.00 93.62 487 SER A O 1
ATOM 3656 N N . LYS A 1 488 ? 15.707 7.468 -35.604 1.00 95.69 488 LYS A N 1
ATOM 3657 C CA . LYS A 1 488 ? 16.534 6.454 -36.285 1.00 95.69 488 LYS A CA 1
ATOM 3658 C C . LYS A 1 488 ? 16.192 5.029 -35.868 1.00 95.69 488 LYS A C 1
ATOM 3660 O O . LYS A 1 488 ? 15.834 4.759 -34.725 1.00 95.69 488 LYS A O 1
ATOM 3665 N N . ILE A 1 489 ? 16.392 4.106 -36.805 1.00 96.12 489 ILE A N 1
ATOM 3666 C CA . ILE A 1 489 ? 16.492 2.670 -36.539 1.00 96.12 489 ILE A CA 1
ATOM 3667 C C . ILE A 1 489 ? 17.933 2.269 -36.842 1.00 96.12 489 ILE A C 1
ATOM 3669 O O . ILE A 1 489 ? 18.369 2.366 -37.989 1.00 96.12 489 ILE A O 1
ATOM 3673 N N . ASN A 1 490 ? 18.670 1.851 -35.818 1.00 95.56 490 ASN A N 1
ATOM 3674 C CA . ASN A 1 490 ? 20.083 1.517 -35.914 1.00 95.56 490 ASN A CA 1
ATOM 3675 C C . ASN A 1 490 ? 20.286 0.002 -35.896 1.00 95.56 490 ASN A C 1
ATOM 3677 O O . ASN A 1 490 ? 19.686 -0.709 -35.090 1.00 95.56 490 ASN A O 1
ATOM 3681 N N . PHE A 1 491 ? 21.191 -0.482 -36.745 1.00 95.81 491 PHE A N 1
ATOM 3682 C CA . PHE A 1 491 ? 21.626 -1.874 -36.779 1.00 95.81 491 PHE A CA 1
ATOM 3683 C C . PHE A 1 491 ? 23.141 -1.942 -36.574 1.00 95.81 491 PHE A C 1
ATOM 3685 O O . PHE A 1 491 ? 23.894 -1.273 -37.276 1.00 95.81 491 PHE A O 1
ATOM 3692 N N . TYR A 1 492 ? 23.587 -2.766 -35.626 1.00 93.94 492 TYR A N 1
ATOM 3693 C CA . TYR A 1 492 ? 24.996 -2.892 -35.223 1.00 93.94 492 TYR A CA 1
ATOM 3694 C C . TYR A 1 492 ? 25.557 -4.294 -35.466 1.00 93.94 492 TYR A C 1
ATOM 3696 O O . TYR A 1 492 ? 26.515 -4.717 -34.823 1.00 93.94 492 TYR A O 1
ATOM 3704 N N . THR A 1 493 ? 24.935 -5.047 -36.371 1.00 91.69 493 THR A N 1
ATOM 3705 C CA . THR A 1 493 ? 25.381 -6.392 -36.743 1.00 91.69 493 THR A CA 1
ATOM 3706 C C . THR A 1 493 ? 25.540 -6.498 -38.244 1.00 91.69 493 THR A C 1
ATOM 3708 O O . THR A 1 493 ? 24.895 -5.779 -39.002 1.00 91.69 493 THR A O 1
ATOM 3711 N N . ASN A 1 494 ? 26.367 -7.451 -38.659 1.00 87.62 494 ASN A N 1
ATOM 3712 C CA . ASN A 1 494 ? 26.691 -7.680 -40.058 1.00 87.62 494 ASN A CA 1
ATOM 3713 C C . ASN A 1 494 ? 25.588 -8.400 -40.864 1.00 87.62 494 ASN A C 1
ATOM 3715 O O . ASN A 1 494 ? 25.772 -8.711 -42.034 1.00 87.62 494 ASN A O 1
ATOM 3719 N N . VAL A 1 495 ? 24.475 -8.766 -40.227 1.00 85.69 495 VAL A N 1
ATOM 3720 C CA . VAL A 1 495 ? 23.408 -9.583 -40.836 1.00 85.69 495 VAL A CA 1
ATOM 3721 C C . VAL A 1 495 ? 22.024 -9.090 -40.415 1.00 85.69 495 VAL A C 1
ATOM 3723 O O . VAL A 1 495 ? 21.092 -9.871 -40.234 1.00 85.69 495 VAL A O 1
ATOM 3726 N N . ALA A 1 496 ? 21.889 -7.784 -40.200 1.00 92.38 496 ALA A N 1
ATOM 3727 C CA . ALA A 1 496 ? 20.635 -7.204 -39.755 1.00 92.38 496 ALA A CA 1
ATOM 3728 C C . ALA A 1 496 ? 19.607 -7.150 -40.892 1.00 92.38 496 ALA A C 1
ATOM 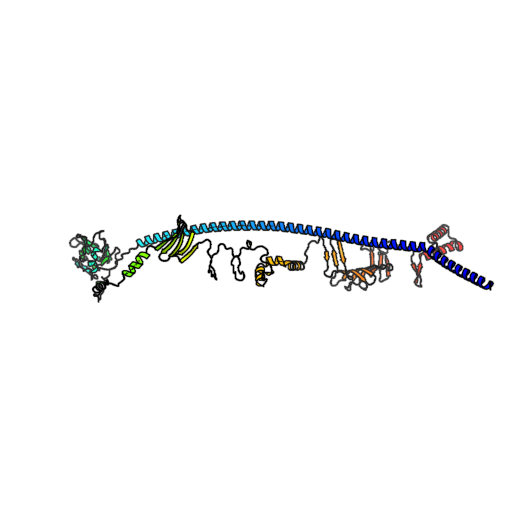3730 O O . ALA A 1 496 ? 19.918 -6.709 -42.000 1.00 92.38 496 ALA A O 1
ATOM 3731 N N . ALA A 1 497 ? 18.366 -7.552 -40.604 1.00 94.38 497 ALA A N 1
ATOM 3732 C CA . ALA A 1 497 ? 17.290 -7.553 -41.587 1.00 94.38 497 ALA A CA 1
ATOM 3733 C C . ALA A 1 497 ? 15.936 -7.133 -40.999 1.00 94.38 497 ALA A C 1
ATOM 3735 O O . ALA A 1 497 ? 15.582 -7.483 -39.872 1.00 94.38 497 ALA A O 1
ATOM 3736 N N . ILE A 1 498 ? 15.147 -6.435 -41.817 1.00 95.94 498 ILE A N 1
ATOM 3737 C CA . ILE A 1 498 ? 13.706 -6.236 -41.640 1.00 95.94 498 ILE A CA 1
ATOM 3738 C C . ILE A 1 498 ? 13.016 -7.215 -42.583 1.00 95.94 498 ILE A C 1
ATOM 3740 O O . ILE A 1 498 ? 13.252 -7.162 -43.788 1.00 95.94 498 ILE A O 1
ATOM 3744 N N . ARG A 1 499 ? 12.170 -8.106 -42.055 1.00 95.50 499 ARG A N 1
ATOM 3745 C CA . ARG A 1 499 ? 11.637 -9.247 -42.814 1.00 95.50 499 ARG A CA 1
ATOM 3746 C C . ARG A 1 499 ? 10.131 -9.419 -42.687 1.00 95.50 499 ARG A C 1
ATOM 3748 O O . ARG A 1 499 ? 9.564 -9.259 -41.607 1.00 95.50 499 ARG A O 1
ATOM 3755 N N . ARG A 1 500 ? 9.510 -9.873 -43.775 1.00 97.19 500 ARG A N 1
ATOM 3756 C CA . ARG A 1 500 ? 8.188 -10.505 -43.773 1.00 97.19 500 ARG A CA 1
ATOM 3757 C C . ARG A 1 500 ? 8.359 -11.994 -44.045 1.00 97.19 500 ARG A C 1
ATOM 3759 O O . ARG A 1 500 ? 8.766 -12.386 -45.137 1.00 97.19 500 ARG A O 1
ATOM 3766 N N . ILE A 1 501 ? 8.011 -12.807 -43.050 1.00 94.19 501 ILE A N 1
ATOM 3767 C CA . ILE A 1 501 ? 7.952 -14.267 -43.159 1.00 94.19 501 ILE A CA 1
ATOM 3768 C C . ILE A 1 501 ? 6.480 -14.654 -43.185 1.00 94.19 501 ILE A C 1
ATOM 3770 O O . ILE A 1 501 ? 5.760 -14.428 -42.214 1.00 94.19 501 ILE A O 1
ATOM 3774 N N . TYR A 1 502 ? 6.030 -15.216 -44.302 1.00 95.25 502 TYR A N 1
ATOM 3775 C CA . TYR A 1 502 ? 4.667 -15.704 -44.442 1.00 95.25 502 TYR A CA 1
ATOM 3776 C C . TYR A 1 502 ? 4.687 -17.075 -45.104 1.00 95.25 502 TYR A C 1
ATOM 3778 O O . TYR A 1 502 ? 5.154 -17.223 -46.232 1.00 95.25 502 TYR A O 1
ATOM 3786 N N . THR A 1 503 ? 4.220 -18.082 -44.368 1.00 92.75 503 THR A N 1
ATOM 3787 C CA . THR A 1 503 ? 4.264 -19.485 -44.785 1.00 92.75 503 THR A CA 1
ATOM 3788 C C . THR A 1 503 ? 3.634 -19.670 -46.163 1.00 92.75 503 THR A C 1
ATOM 3790 O O . THR A 1 503 ? 2.522 -19.211 -46.402 1.00 92.75 503 THR A O 1
ATOM 3793 N N . GLY A 1 504 ? 4.347 -20.352 -47.063 1.00 92.81 504 GLY A N 1
ATOM 3794 C CA . GLY A 1 504 ? 3.899 -20.595 -48.439 1.00 92.81 504 GLY A CA 1
ATOM 3795 C C . GLY A 1 504 ? 4.242 -19.487 -49.442 1.00 92.81 504 GLY A C 1
ATOM 3796 O O . GLY A 1 504 ? 3.946 -19.641 -50.623 1.00 92.81 504 GLY A O 1
ATOM 3797 N N . HIS A 1 505 ? 4.891 -18.399 -49.016 1.00 95.69 505 HIS A N 1
ATOM 3798 C CA . HIS A 1 505 ? 5.266 -17.277 -49.882 1.00 95.69 505 HIS A CA 1
ATOM 3799 C C . HIS A 1 505 ? 6.766 -16.940 -49.770 1.00 95.69 505 HIS A C 1
ATOM 3801 O O . HIS A 1 505 ? 7.379 -17.240 -48.745 1.00 95.69 505 HIS A O 1
ATOM 3807 N N . PRO A 1 506 ? 7.371 -16.302 -50.797 1.00 96.06 506 PRO A N 1
ATOM 3808 C CA . PRO A 1 506 ? 8.750 -15.814 -50.730 1.00 96.06 506 PRO A CA 1
ATOM 3809 C C . PRO A 1 506 ? 9.001 -14.915 -49.513 1.00 96.06 506 PRO A C 1
ATOM 3811 O O . PRO A 1 506 ? 8.168 -14.065 -49.186 1.00 96.06 506 PRO A O 1
ATOM 3814 N N . THR A 1 507 ? 10.174 -15.047 -48.889 1.00 97.31 507 THR A N 1
ATOM 3815 C CA . THR A 1 507 ? 10.611 -14.120 -47.834 1.00 97.31 507 THR A CA 1
ATOM 3816 C C . THR A 1 507 ? 10.920 -12.773 -48.467 1.00 97.31 507 THR A C 1
ATOM 3818 O O . THR A 1 507 ? 11.667 -12.707 -49.443 1.00 97.31 507 THR A O 1
ATOM 3821 N N . GLN A 1 508 ? 10.352 -11.700 -47.921 1.00 98.06 508 GLN A N 1
ATOM 3822 C CA . GLN A 1 508 ? 10.601 -10.324 -48.364 1.00 98.06 508 GLN A CA 1
ATOM 3823 C C . GLN A 1 508 ? 11.432 -9.615 -47.304 1.00 98.06 508 GLN A C 1
ATOM 3825 O O . GLN A 1 508 ? 11.134 -9.754 -46.114 1.00 98.06 508 GLN A O 1
ATOM 3830 N N . PHE A 1 509 ? 12.460 -8.876 -47.714 1.00 97.69 509 PHE A N 1
ATOM 3831 C CA . PHE A 1 509 ? 13.397 -8.300 -46.761 1.00 97.69 509 PHE A CA 1
ATOM 3832 C C . PHE A 1 509 ? 14.088 -7.023 -47.247 1.00 97.69 509 PHE A C 1
ATOM 3834 O O . PHE A 1 509 ? 14.283 -6.803 -48.444 1.00 97.69 509 PHE A O 1
ATOM 3841 N N . ILE A 1 510 ? 14.486 -6.215 -46.264 1.00 97.25 510 ILE A N 1
ATOM 3842 C CA . ILE A 1 510 ? 15.554 -5.220 -46.367 1.00 97.25 510 ILE A CA 1
ATOM 3843 C C . ILE A 1 510 ? 16.687 -5.730 -45.484 1.00 97.25 510 ILE A C 1
ATOM 3845 O O . ILE A 1 510 ? 16.460 -5.955 -44.295 1.00 97.25 510 ILE A O 1
ATOM 3849 N N . LYS A 1 511 ? 17.878 -5.933 -46.042 1.00 95.88 511 LYS A N 1
ATOM 3850 C CA . LYS A 1 511 ? 19.031 -6.472 -45.318 1.00 95.88 511 LYS A CA 1
ATOM 3851 C C . LYS A 1 511 ? 20.255 -5.588 -45.491 1.00 95.88 511 LYS A C 1
ATOM 3853 O O . LYS A 1 511 ? 20.535 -5.118 -46.594 1.00 95.88 511 LYS A O 1
ATOM 3858 N N . PHE A 1 512 ? 20.978 -5.425 -44.391 1.00 94.69 512 PHE A N 1
ATOM 3859 C CA . PHE A 1 512 ? 22.260 -4.746 -44.325 1.00 94.69 512 PHE A CA 1
ATOM 3860 C C . PHE A 1 512 ? 23.326 -5.768 -43.962 1.00 94.69 512 PHE A C 1
ATOM 3862 O O . PHE A 1 512 ? 23.225 -6.450 -42.939 1.00 94.69 512 PHE A O 1
ATOM 3869 N N . GLU A 1 513 ? 24.333 -5.886 -44.816 1.00 93.12 513 GLU A N 1
ATOM 3870 C CA . GLU A 1 513 ? 25.447 -6.797 -44.588 1.00 93.12 513 GLU A CA 1
ATOM 3871 C C . GLU A 1 513 ? 26.744 -6.251 -45.164 1.00 93.12 513 GLU A C 1
ATOM 3873 O O . GLU A 1 513 ? 26.746 -5.441 -46.083 1.00 93.12 513 GLU A O 1
ATOM 3878 N N . THR A 1 514 ? 27.854 -6.736 -44.643 1.00 90.06 514 THR A N 1
ATOM 3879 C CA . THR A 1 514 ? 29.201 -6.498 -45.137 1.00 90.06 514 THR A CA 1
ATOM 3880 C C . THR A 1 514 ? 29.836 -7.849 -45.443 1.00 90.06 514 THR A C 1
ATOM 3882 O O . THR A 1 514 ? 29.897 -8.742 -44.595 1.00 90.06 514 THR A O 1
ATOM 3885 N N . GLU A 1 515 ? 30.325 -8.011 -46.666 1.00 84.56 515 GLU A N 1
ATOM 3886 C CA . GLU A 1 515 ? 31.073 -9.191 -47.096 1.00 84.56 515 GLU A CA 1
ATOM 3887 C C . GLU A 1 515 ? 32.331 -8.734 -47.839 1.00 84.56 515 GLU A C 1
ATOM 3889 O O . GLU A 1 515 ? 32.263 -8.018 -48.841 1.00 84.56 515 GLU A O 1
ATOM 3894 N N . GLY A 1 516 ? 33.501 -9.136 -47.334 1.00 83.50 516 GLY A N 1
ATOM 3895 C CA . GLY A 1 516 ? 34.782 -8.671 -47.861 1.00 83.50 516 GLY A CA 1
ATOM 3896 C C . GLY A 1 516 ? 34.919 -7.149 -47.748 1.00 83.50 516 GLY A C 1
ATOM 3897 O O . GLY A 1 516 ? 34.810 -6.599 -46.655 1.00 83.50 516 GLY A O 1
ATOM 3898 N N . ASN A 1 517 ? 35.153 -6.483 -48.882 1.00 83.38 517 ASN A N 1
ATOM 3899 C CA . ASN A 1 517 ? 35.334 -5.027 -48.953 1.00 83.38 517 ASN A CA 1
ATOM 3900 C C . ASN A 1 517 ? 34.028 -4.248 -49.192 1.00 83.38 517 ASN A C 1
ATOM 3902 O O . ASN A 1 517 ? 34.067 -3.021 -49.238 1.00 83.38 517 ASN A O 1
ATOM 3906 N N . TYR A 1 518 ? 32.889 -4.925 -49.371 1.00 89.62 518 TYR A N 1
ATOM 3907 C CA . TYR A 1 518 ? 31.627 -4.267 -49.708 1.00 89.62 518 TYR A CA 1
ATOM 3908 C C . TYR A 1 518 ? 30.638 -4.301 -48.552 1.00 89.62 518 TYR A C 1
ATOM 3910 O O . TYR A 1 518 ? 30.404 -5.346 -47.944 1.00 89.62 518 TYR A O 1
ATOM 3918 N N . SER A 1 519 ? 29.987 -3.166 -48.331 1.00 92.25 519 SER A N 1
ATOM 3919 C CA . SER A 1 519 ? 28.744 -3.042 -47.583 1.00 92.25 519 SER A CA 1
ATOM 3920 C C . SER A 1 519 ? 27.579 -3.031 -48.561 1.00 92.25 519 SER A C 1
ATOM 3922 O O . SER A 1 519 ? 27.588 -2.296 -49.548 1.00 92.25 519 SER A O 1
ATOM 3924 N N . ARG A 1 520 ? 26.572 -3.855 -48.291 1.00 93.31 520 ARG A N 1
ATOM 3925 C CA . ARG A 1 520 ? 25.435 -4.094 -49.169 1.00 93.31 520 ARG A CA 1
ATOM 3926 C C . ARG A 1 520 ? 24.136 -3.719 -48.486 1.00 93.31 520 ARG A C 1
ATOM 3928 O O . ARG A 1 520 ? 23.845 -4.170 -47.378 1.00 93.31 520 ARG A O 1
ATOM 3935 N N . THR A 1 521 ? 23.334 -2.940 -49.200 1.00 95.81 521 THR A N 1
ATOM 3936 C CA . THR A 1 521 ? 21.917 -2.745 -48.903 1.00 95.81 521 THR A CA 1
ATOM 3937 C C . THR A 1 521 ? 21.116 -3.556 -49.907 1.00 95.81 521 THR A C 1
ATOM 3939 O O . THR A 1 521 ? 21.154 -3.286 -51.109 1.00 95.81 521 THR A O 1
ATOM 3942 N N . ILE A 1 522 ? 20.409 -4.570 -49.418 1.00 96.44 522 ILE A N 1
ATOM 3943 C CA . ILE A 1 522 ? 19.644 -5.503 -50.243 1.00 96.44 522 ILE A CA 1
ATOM 3944 C C . ILE A 1 522 ? 18.166 -5.282 -49.967 1.00 96.44 522 ILE A C 1
ATOM 3946 O O . ILE A 1 522 ? 17.729 -5.388 -48.823 1.00 96.44 522 ILE A O 1
ATOM 3950 N N . ILE A 1 523 ? 17.394 -5.014 -51.014 1.00 97.94 523 ILE A N 1
ATOM 3951 C CA . ILE A 1 523 ? 15.943 -4.852 -50.934 1.00 97.94 523 ILE A CA 1
ATOM 3952 C C . ILE A 1 523 ? 15.324 -5.794 -51.952 1.00 97.94 523 ILE A C 1
ATOM 3954 O O . ILE A 1 523 ? 15.524 -5.630 -53.155 1.00 97.94 523 ILE A O 1
ATOM 3958 N N . GLY A 1 524 ? 14.571 -6.787 -51.494 1.00 96.75 524 GLY A N 1
ATOM 3959 C CA . GLY A 1 524 ? 13.980 -7.738 -52.421 1.00 96.75 524 GLY A CA 1
ATOM 3960 C C . GLY A 1 524 ? 13.207 -8.862 -51.765 1.00 96.75 524 GLY A C 1
ATOM 3961 O O . GLY A 1 524 ? 12.788 -8.796 -50.608 1.00 96.75 524 GLY A O 1
ATOM 3962 N N . SER A 1 525 ? 13.001 -9.910 -52.550 1.00 97.44 525 SER A N 1
ATOM 3963 C CA . SER A 1 525 ? 12.365 -11.136 -52.096 1.00 97.44 525 SER A CA 1
ATOM 3964 C C . SER A 1 525 ? 13.082 -12.356 -52.642 1.00 97.44 525 SER A C 1
ATOM 3966 O O . SER A 1 525 ? 13.699 -12.298 -53.707 1.00 97.44 525 SER A O 1
ATOM 3968 N N . ASN A 1 526 ? 12.996 -13.465 -51.915 1.00 96.31 526 ASN A N 1
ATOM 3969 C CA . ASN A 1 526 ? 13.591 -14.717 -52.345 1.00 96.31 526 ASN A CA 1
ATOM 3970 C C . ASN A 1 526 ? 12.616 -15.885 -52.174 1.00 96.31 526 ASN A C 1
ATOM 3972 O O . ASN A 1 526 ? 12.136 -16.176 -51.074 1.00 96.31 526 ASN A O 1
ATOM 3976 N N . ARG A 1 527 ? 12.328 -16.575 -53.285 1.00 95.06 527 ARG A N 1
ATOM 3977 C CA . ARG A 1 527 ? 11.377 -17.699 -53.321 1.00 95.06 527 ARG A CA 1
ATOM 3978 C C . ARG A 1 527 ? 11.834 -18.896 -52.486 1.00 95.06 527 ARG A C 1
ATOM 3980 O O . ARG A 1 527 ? 10.983 -19.655 -52.041 1.00 95.06 527 ARG A O 1
ATOM 3987 N N . ASN A 1 528 ? 13.138 -19.066 -52.254 1.00 92.69 528 ASN A N 1
ATOM 3988 C CA . ASN A 1 528 ? 13.661 -20.162 -51.428 1.00 92.69 528 ASN A CA 1
ATOM 3989 C C . ASN A 1 528 ? 13.552 -19.904 -49.909 1.00 92.69 528 ASN A C 1
ATOM 3991 O O . ASN A 1 528 ? 13.926 -20.767 -49.121 1.00 92.69 528 ASN A O 1
ATOM 3995 N N . GLY A 1 529 ? 13.064 -18.726 -49.502 1.00 91.94 529 GLY A N 1
ATOM 3996 C CA . GLY A 1 529 ? 12.875 -18.340 -48.103 1.00 91.94 529 GLY A CA 1
ATOM 3997 C C . GLY A 1 529 ? 14.098 -17.715 -47.420 1.00 91.94 529 GLY A C 1
ATOM 3998 O O . GLY A 1 529 ? 13.952 -17.161 -46.331 1.00 91.94 529 GLY A O 1
ATOM 3999 N N . GLY A 1 530 ? 15.278 -17.765 -48.042 1.00 92.56 530 GLY A N 1
ATOM 4000 C CA . GLY A 1 530 ? 16.514 -17.182 -47.520 1.00 92.56 530 GLY A CA 1
ATOM 4001 C C . GLY A 1 530 ? 16.668 -15.684 -47.803 1.00 92.56 530 GLY A C 1
ATOM 4002 O O . GLY A 1 530 ? 15.918 -15.085 -48.566 1.00 92.56 530 GLY A O 1
ATOM 4003 N N . GLU A 1 531 ? 17.697 -15.078 -47.215 1.00 93.56 531 GLU A N 1
ATOM 4004 C CA . GLU A 1 531 ? 17.996 -13.638 -47.324 1.00 93.56 531 GLU A CA 1
ATOM 4005 C C . GLU A 1 531 ? 19.278 -13.389 -48.136 1.00 93.56 531 GLU A C 1
ATOM 4007 O O . GLU A 1 531 ? 20.110 -12.544 -47.797 1.00 93.56 531 GLU A O 1
ATOM 4012 N N . VAL A 1 532 ? 19.488 -14.210 -49.166 1.00 91.19 532 VAL A N 1
ATOM 4013 C CA . VAL A 1 532 ? 20.708 -14.208 -49.976 1.00 91.19 532 VAL A CA 1
ATOM 4014 C C . VAL A 1 532 ? 20.383 -13.705 -51.379 1.00 91.19 532 VAL A C 1
ATOM 4016 O O . VAL A 1 532 ? 19.489 -14.244 -52.034 1.00 91.19 532 VAL A O 1
ATOM 4019 N N . PHE A 1 533 ? 21.096 -12.671 -51.832 1.00 91.50 533 PHE A N 1
ATOM 4020 C CA . PHE A 1 533 ? 20.864 -12.046 -53.138 1.00 91.50 533 PHE A CA 1
ATOM 4021 C C . PHE A 1 533 ? 21.459 -12.849 -54.305 1.00 91.50 533 PHE A C 1
ATOM 4023 O O . PHE A 1 533 ? 20.913 -12.829 -55.402 1.00 91.50 533 PHE A O 1
ATOM 4030 N N . ASN A 1 534 ? 22.555 -13.588 -54.083 1.00 89.50 534 ASN A N 1
ATOM 4031 C CA . ASN A 1 534 ? 23.252 -14.372 -55.116 1.00 89.50 534 ASN A CA 1
ATOM 4032 C C . ASN A 1 534 ? 22.547 -15.706 -55.442 1.00 89.50 534 ASN A C 1
ATOM 4034 O O . ASN A 1 534 ? 23.168 -16.698 -55.818 1.00 89.50 534 ASN A O 1
ATOM 4038 N N . SER A 1 535 ? 21.230 -15.729 -55.277 1.00 91.75 535 SER A N 1
ATOM 4039 C CA . SER A 1 535 ? 20.386 -16.889 -55.491 1.00 91.75 535 SER A CA 1
ATOM 4040 C C . SER A 1 535 ? 19.639 -16.756 -56.813 1.00 91.75 535 SER A C 1
ATOM 4042 O O . SER A 1 535 ? 19.091 -15.698 -57.109 1.00 91.75 535 SER A O 1
ATOM 4044 N N . ALA A 1 536 ? 19.509 -17.856 -57.559 1.00 89.81 536 ALA A N 1
ATOM 4045 C CA . ALA A 1 536 ? 18.705 -17.906 -58.787 1.00 89.81 536 ALA A CA 1
ATOM 4046 C C . ALA A 1 536 ? 17.212 -17.584 -58.565 1.00 89.81 536 ALA A C 1
ATOM 4048 O O . ALA A 1 536 ? 16.450 -17.451 -59.516 1.00 89.81 536 ALA A O 1
ATOM 4049 N N . THR A 1 537 ? 16.772 -17.508 -57.308 1.00 93.88 537 THR A N 1
ATOM 4050 C CA . THR A 1 537 ? 15.389 -17.229 -56.928 1.00 93.88 537 THR A CA 1
ATOM 4051 C C . THR A 1 537 ? 15.182 -15.865 -56.277 1.00 93.88 537 THR A C 1
ATOM 4053 O O . THR A 1 537 ? 14.081 -15.590 -55.790 1.00 93.88 537 THR A O 1
ATOM 4056 N N . PHE A 1 538 ? 16.225 -15.033 -56.243 1.00 96.50 538 PHE A N 1
ATOM 4057 C CA . PHE A 1 538 ? 16.164 -13.667 -55.743 1.00 96.50 538 PHE A CA 1
ATOM 4058 C C . PHE A 1 538 ? 15.696 -12.699 -56.833 1.00 96.50 538 PHE A C 1
ATOM 4060 O O . PHE A 1 538 ? 16.141 -12.763 -57.977 1.00 96.50 538 PHE A O 1
ATOM 4067 N N . ALA A 1 539 ? 14.830 -11.765 -56.449 1.00 96.31 539 ALA A N 1
ATOM 4068 C CA . ALA A 1 539 ? 14.480 -10.600 -57.249 1.00 96.31 539 ALA A CA 1
ATOM 4069 C C . ALA A 1 539 ? 14.506 -9.357 -56.354 1.00 96.31 539 ALA A C 1
ATOM 4071 O O . ALA A 1 539 ? 13.939 -9.370 -55.255 1.00 96.31 539 ALA A O 1
ATOM 4072 N N . GLY A 1 540 ? 15.158 -8.289 -56.811 1.00 96.69 540 GLY A N 1
ATOM 4073 C CA . GLY A 1 540 ? 15.351 -7.086 -56.008 1.00 96.69 540 GLY A CA 1
ATOM 4074 C C . GLY A 1 540 ? 16.502 -6.202 -56.471 1.00 96.69 540 GLY A C 1
ATOM 4075 O O . GLY A 1 540 ? 17.029 -6.354 -57.569 1.00 96.69 540 GLY A O 1
ATOM 4076 N N . ILE A 1 541 ? 16.893 -5.270 -55.609 1.00 97.44 541 ILE A N 1
ATOM 4077 C CA . ILE A 1 541 ? 17.987 -4.326 -55.831 1.00 97.44 541 ILE A CA 1
ATOM 4078 C C . ILE A 1 541 ? 19.060 -4.572 -54.774 1.00 97.44 541 ILE A C 1
ATOM 4080 O O . ILE A 1 541 ? 18.754 -4.768 -53.595 1.00 97.44 541 ILE A O 1
ATOM 4084 N N . VAL A 1 542 ? 20.317 -4.555 -55.205 1.00 96.81 542 VAL A N 1
ATOM 4085 C CA . VAL A 1 542 ? 21.494 -4.626 -54.343 1.00 96.81 542 VAL A CA 1
ATOM 4086 C C . VAL A 1 542 ? 22.348 -3.405 -54.618 1.00 96.81 542 VAL A C 1
ATOM 4088 O O . VAL A 1 542 ? 22.849 -3.235 -55.727 1.00 96.81 542 VAL A O 1
ATOM 4091 N N . VAL A 1 543 ? 22.500 -2.562 -53.608 1.00 96.81 543 VAL A N 1
ATOM 4092 C CA . VAL A 1 543 ? 23.434 -1.439 -53.628 1.00 96.81 543 VAL A CA 1
ATOM 4093 C C . VAL A 1 543 ? 24.671 -1.874 -52.861 1.00 96.81 543 VAL A C 1
ATOM 4095 O O . VAL A 1 543 ? 24.567 -2.210 -51.684 1.00 96.81 543 VAL A O 1
ATOM 4098 N N . GLU A 1 544 ? 25.813 -1.914 -53.532 1.00 94.56 544 GLU A N 1
ATOM 4099 C CA . GLU A 1 544 ? 27.107 -2.275 -52.970 1.00 94.56 544 GLU A CA 1
ATOM 4100 C C . GLU A 1 544 ? 27.998 -1.040 -52.961 1.00 94.56 544 GLU A C 1
ATOM 4102 O O . GLU A 1 544 ? 28.273 -0.459 -54.012 1.00 94.56 544 GLU A O 1
ATOM 4107 N N . ASN A 1 545 ? 28.472 -0.672 -51.777 1.00 92.31 545 ASN A N 1
ATOM 4108 C CA . ASN A 1 545 ? 29.440 0.396 -51.603 1.00 92.31 545 ASN A CA 1
ATOM 4109 C C . ASN A 1 545 ? 30.661 -0.117 -50.857 1.00 92.31 545 ASN A C 1
ATOM 4111 O O . ASN A 1 545 ? 30.576 -1.040 -50.046 1.00 92.31 545 ASN A O 1
ATOM 4115 N N . THR A 1 546 ? 31.800 0.504 -51.107 1.00 89.69 546 THR A N 1
ATOM 4116 C CA . THR A 1 546 ? 33.084 0.133 -50.511 1.00 89.69 546 THR A CA 1
ATOM 4117 C C . THR A 1 546 ? 33.747 1.334 -49.856 1.00 89.69 546 THR A C 1
ATOM 4119 O O . THR A 1 546 ? 33.580 2.476 -50.274 1.00 89.69 546 THR A O 1
ATOM 4122 N N . ASN A 1 547 ? 34.517 1.087 -48.797 1.00 84.81 547 ASN A N 1
ATOM 4123 C CA . ASN A 1 547 ? 35.372 2.114 -48.199 1.00 84.81 547 ASN A CA 1
ATOM 4124 C C . ASN A 1 547 ? 36.735 2.229 -48.908 1.00 84.81 547 ASN A C 1
ATOM 4126 O O . ASN A 1 547 ? 37.556 3.067 -48.532 1.00 84.81 547 ASN A O 1
ATOM 4130 N N . ASN A 1 548 ? 36.992 1.395 -49.920 1.00 86.62 548 ASN A N 1
ATOM 4131 C CA . ASN A 1 548 ? 38.207 1.428 -50.719 1.00 86.62 548 ASN A CA 1
ATOM 4132 C C . ASN A 1 548 ? 38.025 2.337 -51.940 1.00 86.62 548 ASN A C 1
ATOM 4134 O O . ASN A 1 548 ? 37.329 1.984 -52.884 1.00 86.62 548 ASN A O 1
ATOM 4138 N N . ILE A 1 549 ? 38.736 3.466 -51.956 1.00 81.12 549 ILE A N 1
ATOM 4139 C CA . ILE A 1 549 ? 38.652 4.494 -53.008 1.00 81.12 549 ILE A CA 1
ATOM 4140 C C . ILE A 1 549 ? 38.947 3.987 -54.434 1.00 81.12 549 ILE A C 1
ATOM 4142 O O . ILE A 1 549 ? 38.560 4.634 -55.399 1.00 81.12 549 ILE A O 1
ATOM 4146 N N . ASN A 1 550 ? 39.623 2.842 -54.580 1.00 85.75 550 ASN A N 1
ATOM 4147 C CA . ASN A 1 550 ? 39.969 2.255 -55.881 1.00 85.75 550 ASN A CA 1
ATOM 4148 C C . ASN A 1 550 ? 39.032 1.111 -56.301 1.00 85.75 550 ASN A C 1
ATOM 4150 O O . ASN A 1 550 ? 39.354 0.354 -57.214 1.00 85.75 550 ASN A O 1
ATOM 4154 N N . THR A 1 551 ? 37.927 0.906 -55.589 1.00 86.56 551 THR A N 1
ATOM 4155 C CA . THR A 1 551 ? 36.937 -0.129 -55.892 1.00 86.56 551 THR A CA 1
ATOM 4156 C C . THR A 1 551 ? 35.636 0.543 -56.323 1.00 86.56 551 THR A C 1
ATOM 4158 O O . THR A 1 551 ? 35.214 1.517 -55.710 1.00 86.56 551 THR A O 1
ATOM 4161 N N . GLU A 1 552 ? 35.024 0.051 -57.399 1.00 88.38 552 GLU A N 1
ATOM 4162 C CA . GLU A 1 552 ? 33.789 0.622 -57.942 1.00 88.38 552 GLU A CA 1
ATOM 4163 C C . GLU A 1 552 ? 32.576 0.268 -57.072 1.00 88.38 552 GLU A C 1
ATOM 4165 O O . GLU A 1 552 ? 32.409 -0.878 -56.644 1.00 88.38 552 GLU A O 1
ATOM 4170 N N . ASP A 1 553 ? 31.701 1.247 -56.858 1.00 91.56 553 ASP A N 1
ATOM 4171 C CA . ASP A 1 553 ? 30.387 1.033 -56.258 1.00 91.56 553 ASP A CA 1
ATOM 4172 C C . ASP A 1 553 ? 29.416 0.472 -57.304 1.00 91.56 553 ASP A C 1
ATOM 4174 O O . ASP A 1 553 ? 29.427 0.879 -58.468 1.00 91.56 553 ASP A O 1
ATOM 4178 N N . ASN A 1 554 ? 28.541 -0.446 -56.894 1.00 92.62 554 ASN A N 1
ATOM 4179 C CA . ASN A 1 554 ? 27.637 -1.138 -57.808 1.00 92.62 554 ASN A CA 1
ATOM 4180 C C . ASN A 1 554 ? 26.181 -1.001 -57.372 1.00 92.62 554 ASN A C 1
ATOM 4182 O O . ASN A 1 554 ? 25.836 -1.202 -56.212 1.00 92.62 554 ASN A O 1
ATOM 4186 N N . VAL A 1 555 ? 25.291 -0.762 -58.334 1.00 95.56 555 VAL A N 1
ATOM 4187 C CA . VAL A 1 555 ? 23.851 -0.970 -58.155 1.00 95.56 555 VAL A CA 1
ATOM 4188 C C . VAL A 1 555 ? 23.426 -2.081 -59.096 1.00 95.56 555 VAL A C 1
ATOM 4190 O O . VAL A 1 555 ? 23.470 -1.935 -60.315 1.00 95.56 555 VAL A O 1
ATOM 4193 N N . ARG A 1 556 ? 23.018 -3.210 -58.526 1.00 93.94 556 ARG A N 1
ATOM 4194 C CA . ARG A 1 556 ? 22.590 -4.392 -59.270 1.00 93.94 556 ARG A CA 1
ATOM 4195 C C . ARG A 1 556 ? 21.085 -4.556 -59.135 1.00 93.94 556 ARG A C 1
ATOM 4197 O O . ARG A 1 556 ? 20.561 -4.601 -58.023 1.00 93.94 556 ARG A O 1
ATOM 4204 N N . ILE A 1 557 ? 20.396 -4.676 -60.263 1.00 94.44 557 ILE A N 1
ATOM 4205 C CA . ILE A 1 557 ? 18.956 -4.935 -60.315 1.00 94.44 557 ILE A CA 1
ATOM 4206 C C . ILE A 1 557 ? 18.764 -6.371 -60.800 1.00 94.44 557 ILE A C 1
ATOM 4208 O O . ILE A 1 557 ? 19.187 -6.720 -61.899 1.00 94.44 557 ILE A O 1
ATOM 4212 N N . TYR A 1 558 ? 18.144 -7.199 -59.966 1.00 94.31 558 TYR A N 1
ATOM 4213 C CA . TYR A 1 558 ? 17.905 -8.615 -60.214 1.00 94.31 558 TYR A CA 1
ATOM 4214 C C . TYR A 1 558 ? 16.435 -8.864 -60.532 1.00 94.31 558 TYR A C 1
ATOM 4216 O O . TYR A 1 558 ? 15.544 -8.528 -59.748 1.00 94.31 558 TYR A O 1
ATOM 4224 N N . GLY A 1 559 ? 16.204 -9.513 -61.666 1.00 93.31 559 GLY A N 1
ATOM 4225 C CA . GLY A 1 559 ? 14.897 -9.966 -62.112 1.00 93.31 559 GLY A CA 1
ATOM 4226 C C . GLY A 1 559 ? 14.949 -10.429 -63.564 1.00 93.31 559 GLY A C 1
ATOM 4227 O O . GLY A 1 559 ? 15.770 -9.953 -64.353 1.00 93.31 559 GLY A O 1
ATOM 4228 N N . ASP A 1 560 ? 14.055 -11.349 -63.921 1.00 92.12 560 ASP A N 1
ATOM 4229 C CA . ASP A 1 560 ? 13.931 -11.824 -65.304 1.00 92.12 560 ASP A CA 1
ATOM 4230 C C . ASP A 1 560 ? 13.428 -10.705 -66.227 1.00 92.12 560 ASP A C 1
ATOM 4232 O O . ASP A 1 560 ? 13.923 -10.534 -67.341 1.00 92.12 560 ASP A O 1
ATOM 4236 N N . ASN A 1 561 ? 12.468 -9.917 -65.731 1.00 93.12 561 ASN A N 1
ATOM 4237 C CA . ASN A 1 561 ? 11.909 -8.741 -66.389 1.00 93.12 561 ASN A CA 1
ATOM 4238 C C . ASN A 1 561 ? 12.044 -7.525 -65.470 1.00 93.12 561 ASN A C 1
ATOM 4240 O O . ASN A 1 561 ? 11.374 -7.446 -64.440 1.00 93.12 561 ASN A O 1
ATOM 4244 N N . THR A 1 562 ? 12.857 -6.558 -65.878 1.00 94.56 562 THR A N 1
ATOM 4245 C CA . THR A 1 562 ? 12.983 -5.259 -65.219 1.00 94.56 562 THR A CA 1
ATOM 4246 C C . THR A 1 562 ? 12.202 -4.232 -66.027 1.00 94.56 562 THR A C 1
ATOM 4248 O O . THR A 1 562 ? 12.517 -3.956 -67.185 1.00 94.56 562 THR A O 1
ATOM 4251 N N . LEU A 1 563 ? 11.150 -3.684 -65.423 1.00 93.56 563 LEU A N 1
ATOM 4252 C CA . LEU A 1 563 ? 10.246 -2.740 -66.072 1.00 93.56 563 LEU A CA 1
ATOM 4253 C C . LEU A 1 563 ? 10.553 -1.324 -65.572 1.00 93.56 563 LEU A C 1
ATOM 4255 O O . LEU A 1 563 ? 10.315 -1.010 -64.408 1.00 93.56 563 LEU A O 1
ATOM 4259 N N . LEU A 1 564 ? 11.061 -0.462 -66.450 1.00 93.50 564 LEU A N 1
ATOM 4260 C CA . LEU A 1 564 ? 11.231 0.965 -66.184 1.00 93.50 564 LEU A CA 1
ATOM 4261 C C . LEU A 1 564 ? 9.940 1.671 -66.598 1.00 93.50 564 LEU A C 1
ATOM 4263 O O . LEU A 1 564 ? 9.740 1.938 -67.782 1.00 93.50 564 LEU A O 1
ATOM 4267 N N . ARG A 1 565 ? 9.032 1.903 -65.644 1.00 89.75 565 ARG A N 1
ATOM 4268 C CA . ARG A 1 565 ? 7.669 2.389 -65.915 1.00 89.75 565 ARG A CA 1
ATOM 4269 C C . ARG A 1 565 ? 7.313 3.607 -65.064 1.00 89.75 565 ARG A C 1
ATOM 4271 O O . ARG A 1 565 ? 7.716 3.695 -63.910 1.00 89.75 565 ARG A O 1
ATOM 4278 N N . HIS A 1 566 ? 6.490 4.501 -65.615 1.00 85.06 566 HIS A N 1
ATOM 4279 C CA . HIS A 1 566 ? 5.844 5.592 -64.863 1.00 85.06 566 HIS A CA 1
ATOM 4280 C C . HIS A 1 566 ? 4.530 5.141 -64.183 1.00 85.06 566 HIS A C 1
ATOM 4282 O O . HIS A 1 566 ? 4.160 5.675 -63.139 1.00 85.06 566 HIS A O 1
ATOM 4288 N N . ALA A 1 567 ? 3.827 4.165 -64.768 1.00 83.00 567 ALA A N 1
ATOM 4289 C CA . ALA A 1 567 ? 2.523 3.678 -64.321 1.00 83.00 567 ALA A CA 1
ATOM 4290 C C . ALA A 1 567 ? 2.352 2.183 -64.647 1.00 83.00 567 ALA A C 1
ATOM 4292 O O . ALA A 1 567 ? 3.212 1.574 -65.278 1.00 83.00 567 ALA A O 1
ATOM 4293 N N . GLN A 1 568 ? 1.224 1.590 -64.242 1.00 81.81 568 GLN A N 1
ATOM 4294 C CA . GLN A 1 568 ? 0.935 0.164 -64.450 1.00 81.81 568 GLN A CA 1
ATOM 4295 C C . GLN A 1 568 ? 0.842 -0.245 -65.938 1.00 81.81 568 GLN A C 1
ATOM 4297 O O . GLN A 1 568 ? 1.068 -1.407 -66.264 1.00 81.81 568 GLN A O 1
ATOM 4302 N N . GLY A 1 569 ? 0.517 0.689 -66.840 1.00 85.31 569 GLY A N 1
ATOM 4303 C CA . GLY A 1 569 ? 0.435 0.437 -68.285 1.00 85.31 569 GLY A CA 1
ATOM 4304 C C . GLY A 1 569 ? 1.796 0.327 -68.984 1.00 85.31 569 GLY A C 1
ATOM 4305 O O . GLY A 1 569 ? 2.849 0.528 -68.378 1.00 85.31 569 GLY A O 1
ATOM 4306 N N . ASP A 1 570 ? 1.778 0.030 -70.285 1.00 88.50 570 ASP A N 1
ATOM 4307 C CA . ASP A 1 570 ? 2.965 -0.094 -71.149 1.00 88.50 570 ASP A CA 1
ATOM 4308 C C . ASP A 1 570 ? 3.576 1.265 -71.513 1.00 88.50 570 ASP A C 1
ATOM 4310 O O . ASP A 1 570 ? 3.538 1.719 -72.652 1.00 88.50 570 ASP A O 1
ATOM 4314 N N . VAL A 1 571 ? 4.145 1.932 -70.509 1.00 89.19 571 VAL A N 1
ATOM 4315 C CA . VAL A 1 571 ? 4.766 3.254 -70.642 1.00 89.19 571 VAL A CA 1
ATOM 4316 C C . VAL A 1 571 ? 6.181 3.208 -70.077 1.00 89.19 571 VAL A C 1
ATOM 4318 O O . VAL A 1 571 ? 6.349 3.136 -68.860 1.00 89.19 571 VAL A O 1
ATOM 4321 N N . GLY A 1 572 ? 7.187 3.247 -70.956 1.00 92.25 572 GLY A N 1
ATOM 4322 C CA . GLY A 1 572 ? 8.610 3.222 -70.605 1.00 92.25 572 GLY A CA 1
ATOM 4323 C C . GLY A 1 572 ? 9.379 2.113 -71.327 1.00 92.25 572 GLY A C 1
ATOM 4324 O O . GLY A 1 572 ? 9.165 1.903 -72.518 1.00 92.25 572 GLY A O 1
ATOM 4325 N N . TRP A 1 573 ? 10.258 1.400 -70.619 1.00 94.31 573 TRP A N 1
ATOM 4326 C CA . TRP A 1 573 ? 11.167 0.403 -71.202 1.00 94.31 573 TRP A CA 1
ATOM 4327 C C . TRP A 1 573 ? 11.111 -0.936 -70.466 1.00 94.31 573 TRP A C 1
ATOM 4329 O O . TRP A 1 573 ? 11.020 -0.986 -69.239 1.00 94.31 573 TRP A O 1
ATOM 4339 N N . ASN A 1 574 ? 11.215 -2.028 -71.219 1.00 93.06 574 ASN A N 1
ATOM 4340 C CA . ASN A 1 574 ? 11.334 -3.382 -70.696 1.00 93.06 574 ASN A CA 1
ATOM 4341 C C . ASN A 1 574 ? 12.763 -3.879 -70.940 1.00 93.06 574 ASN A C 1
ATOM 4343 O O . ASN A 1 574 ? 13.212 -3.956 -72.085 1.00 93.06 574 ASN A O 1
ATOM 4347 N N . ILE A 1 575 ? 13.455 -4.250 -69.866 1.00 95.38 575 ILE A N 1
ATOM 4348 C CA . ILE A 1 575 ? 14.758 -4.913 -69.913 1.00 95.38 575 ILE A CA 1
ATOM 4349 C C . ILE A 1 575 ? 14.528 -6.368 -69.514 1.00 95.38 575 ILE A C 1
ATOM 4351 O O . ILE A 1 575 ? 14.141 -6.652 -68.382 1.00 95.38 575 ILE A O 1
ATOM 4355 N N . ASN A 1 576 ? 14.737 -7.295 -70.442 1.00 95.56 576 ASN A N 1
ATOM 4356 C CA . ASN A 1 576 ? 14.602 -8.722 -70.177 1.00 95.56 576 ASN A CA 1
ATOM 4357 C C . ASN A 1 576 ? 15.993 -9.350 -70.056 1.00 95.56 576 ASN A C 1
ATOM 4359 O O . ASN A 1 576 ? 16.723 -9.455 -71.043 1.00 95.56 576 ASN A O 1
ATOM 4363 N N . SER A 1 577 ? 16.343 -9.775 -68.844 1.00 91.94 577 SER A N 1
ATOM 4364 C CA . SER A 1 577 ? 17.672 -10.301 -68.507 1.00 91.94 577 SER A CA 1
ATOM 4365 C C . SER A 1 577 ? 17.925 -11.690 -69.100 1.00 91.94 577 SER A C 1
ATOM 4367 O O . SER A 1 577 ? 19.069 -12.046 -69.364 1.00 91.94 577 SER A O 1
ATOM 4369 N N . VAL A 1 578 ? 16.863 -12.467 -69.351 1.00 91.94 578 VAL A N 1
ATOM 4370 C CA . VAL A 1 578 ? 16.949 -13.834 -69.899 1.00 91.94 578 VAL A CA 1
ATOM 4371 C C . VAL A 1 578 ? 17.275 -13.812 -71.393 1.00 91.94 578 VAL A C 1
ATOM 4373 O O . VAL A 1 578 ? 18.130 -14.547 -71.873 1.00 91.94 578 VAL A O 1
ATOM 4376 N N . THR A 1 579 ? 16.595 -12.947 -72.138 1.00 95.19 579 THR A N 1
ATOM 4377 C CA . THR A 1 579 ? 16.768 -12.768 -73.585 1.00 95.19 579 THR A CA 1
ATOM 4378 C C . THR A 1 579 ? 17.780 -11.683 -73.935 1.00 95.19 579 THR A C 1
ATOM 4380 O O . THR A 1 579 ? 18.097 -11.533 -75.112 1.00 95.19 579 THR A O 1
ATOM 4383 N N . GLN A 1 580 ? 18.263 -10.940 -72.932 1.00 94.25 580 GLN A N 1
ATOM 4384 C CA . GLN A 1 580 ? 19.218 -9.836 -73.052 1.00 94.25 580 GLN A CA 1
ATOM 4385 C C . GLN A 1 580 ? 18.741 -8.739 -74.019 1.00 94.25 580 GLN A C 1
ATOM 4387 O O . GLN A 1 580 ? 19.494 -8.259 -74.864 1.00 94.25 580 GLN A O 1
ATOM 4392 N N . ARG A 1 581 ? 17.462 -8.348 -73.910 1.00 93.94 581 ARG A N 1
ATOM 4393 C CA . ARG A 1 581 ? 16.840 -7.328 -74.774 1.00 93.94 581 ARG A CA 1
ATOM 4394 C C . ARG A 1 581 ? 16.390 -6.113 -73.979 1.00 93.94 581 ARG A C 1
ATOM 4396 O O . ARG A 1 581 ? 15.820 -6.257 -72.900 1.00 93.94 581 ARG A O 1
ATOM 4403 N N . ILE A 1 582 ? 16.570 -4.937 -74.576 1.00 94.06 582 ILE A N 1
ATOM 4404 C CA . ILE A 1 582 ? 15.957 -3.678 -74.149 1.00 94.06 582 ILE A CA 1
ATOM 4405 C C . ILE A 1 582 ? 14.969 -3.277 -75.242 1.00 94.06 582 ILE A C 1
ATOM 4407 O O . ILE A 1 582 ? 15.363 -3.118 -76.396 1.00 94.06 582 ILE A O 1
ATOM 4411 N N . VAL A 1 583 ? 13.689 -3.158 -74.898 1.00 93.62 583 VAL A N 1
ATOM 4412 C CA . VAL A 1 583 ? 12.624 -2.781 -75.840 1.00 93.62 583 VAL A CA 1
ATOM 4413 C C . VAL A 1 583 ? 11.725 -1.719 -75.220 1.00 93.62 583 VAL A C 1
ATOM 4415 O O . VAL A 1 583 ? 11.521 -1.745 -74.001 1.00 93.62 583 VAL A O 1
ATOM 4418 N N . PRO A 1 584 ? 11.164 -0.789 -76.009 1.00 94.00 584 PRO A N 1
ATOM 4419 C CA . PRO A 1 584 ? 10.125 0.084 -75.492 1.00 94.00 584 PRO A CA 1
ATOM 4420 C C . PRO A 1 584 ? 8.924 -0.754 -75.053 1.00 94.00 584 PRO A C 1
ATOM 4422 O O . PRO A 1 584 ? 8.593 -1.771 -75.666 1.00 94.00 584 PRO A O 1
ATOM 4425 N N . ALA A 1 585 ? 8.284 -0.345 -73.961 1.00 92.06 585 ALA A N 1
ATOM 4426 C CA . ALA A 1 585 ? 7.139 -1.060 -73.413 1.00 92.06 585 ALA A CA 1
ATOM 4427 C C . ALA A 1 585 ? 5.951 -1.058 -74.385 1.00 92.06 585 ALA A C 1
ATOM 4429 O O . ALA A 1 585 ? 5.245 -2.057 -74.484 1.00 92.06 585 ALA A O 1
ATOM 4430 N N . ASN A 1 586 ? 5.781 0.034 -75.134 1.00 92.12 586 ASN A N 1
ATOM 4431 C CA . ASN A 1 586 ? 4.811 0.176 -76.209 1.00 92.12 586 ASN A CA 1
ATOM 4432 C C . ASN A 1 586 ? 5.549 0.519 -77.506 1.00 92.12 586 ASN A C 1
ATOM 4434 O O . ASN A 1 586 ? 6.154 1.581 -77.612 1.00 92.12 586 ASN A O 1
ATOM 4438 N N . ILE A 1 587 ? 5.473 -0.368 -78.498 1.00 90.44 587 ILE A N 1
ATOM 4439 C CA . ILE A 1 587 ? 6.166 -0.203 -79.783 1.00 90.44 587 ILE A CA 1
ATOM 4440 C C . ILE A 1 587 ? 5.635 0.975 -80.614 1.00 90.44 587 ILE A C 1
ATOM 4442 O O . ILE A 1 587 ? 6.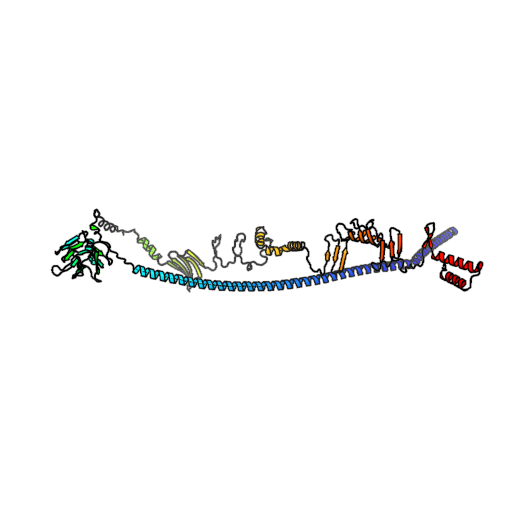335 1.469 -81.489 1.00 90.44 587 ILE A O 1
ATOM 4446 N N . ASN A 1 588 ? 4.408 1.427 -80.334 1.00 92.12 588 ASN A N 1
ATOM 4447 C CA . ASN A 1 588 ? 3.792 2.568 -81.009 1.00 92.12 588 ASN A CA 1
ATOM 4448 C C . ASN A 1 588 ? 4.126 3.905 -80.330 1.00 92.12 588 ASN A C 1
ATOM 4450 O O . ASN A 1 588 ? 3.707 4.950 -80.821 1.00 92.12 588 ASN A O 1
ATOM 4454 N N . ALA A 1 589 ? 4.817 3.887 -79.186 1.00 90.19 589 ALA A N 1
ATOM 4455 C CA . ALA A 1 589 ? 5.268 5.102 -78.523 1.00 90.19 589 ALA A CA 1
ATOM 4456 C C . ALA A 1 589 ? 6.612 5.564 -79.101 1.00 90.19 589 ALA A C 1
ATOM 4458 O O . ALA A 1 589 ? 7.496 4.746 -79.373 1.00 90.19 589 ALA A O 1
ATOM 4459 N N . GLU A 1 590 ? 6.787 6.880 -79.233 1.00 90.94 590 GLU A N 1
ATOM 4460 C CA . GLU A 1 590 ? 8.088 7.462 -79.569 1.00 90.94 590 GLU A CA 1
ATOM 4461 C C . GLU A 1 590 ? 9.133 7.019 -78.539 1.00 90.94 590 GLU A C 1
ATOM 4463 O O . GLU A 1 590 ? 8.930 7.128 -77.328 1.00 90.94 590 GLU A O 1
ATOM 4468 N N . SER A 1 591 ? 10.232 6.449 -79.031 1.00 91.00 591 SER A N 1
ATOM 4469 C CA . SER A 1 591 ? 11.267 5.825 -78.211 1.00 91.00 591 SER A CA 1
ATOM 4470 C C . SER A 1 591 ? 12.632 6.173 -78.781 1.00 91.00 591 SER A C 1
ATOM 4472 O O . SER A 1 591 ? 12.961 5.776 -79.897 1.00 91.00 591 SER A O 1
ATOM 4474 N N . GLU A 1 592 ? 13.436 6.900 -78.011 1.00 91.38 592 GLU A N 1
ATOM 4475 C CA . GLU A 1 592 ? 14.738 7.394 -78.454 1.00 91.38 592 GLU A CA 1
ATOM 4476 C C . GLU A 1 592 ? 15.821 7.102 -77.411 1.00 91.38 592 GLU A C 1
ATOM 4478 O O . GLU A 1 592 ? 15.593 7.221 -76.206 1.00 91.38 592 GLU A O 1
ATOM 4483 N N . ILE A 1 593 ? 17.019 6.737 -77.879 1.00 88.81 593 ILE A N 1
ATOM 4484 C CA . ILE A 1 593 ? 18.228 6.619 -77.054 1.00 88.81 593 ILE A CA 1
ATOM 4485 C C . ILE A 1 593 ? 19.237 7.642 -77.571 1.00 88.81 593 ILE A C 1
ATOM 4487 O O . ILE A 1 593 ? 19.768 7.501 -78.673 1.00 88.81 593 ILE A O 1
ATOM 4491 N N . TRP A 1 594 ? 19.514 8.665 -76.766 1.00 87.81 594 TRP A N 1
ATOM 4492 C CA . TRP A 1 594 ? 20.469 9.718 -77.100 1.00 87.81 594 TRP A CA 1
ATOM 4493 C C . TRP A 1 594 ? 21.842 9.357 -76.538 1.00 87.81 594 TRP A C 1
ATOM 4495 O O . TRP A 1 594 ? 22.021 9.254 -75.327 1.00 87.81 594 TRP A O 1
ATOM 4505 N N . SER A 1 595 ? 22.825 9.162 -77.417 1.00 84.06 595 SER A N 1
ATOM 4506 C CA . SER A 1 595 ? 24.209 8.885 -77.026 1.00 84.06 595 SER A CA 1
ATOM 4507 C C . SER A 1 595 ? 25.189 9.639 -77.915 1.00 84.06 595 SER A C 1
ATOM 4509 O O . SER A 1 595 ? 24.950 9.810 -79.109 1.00 84.06 595 SER A O 1
ATOM 4511 N N . LYS A 1 596 ? 26.332 10.038 -77.342 1.00 81.38 596 LYS A N 1
ATOM 4512 C CA . LYS A 1 596 ? 27.460 10.605 -78.097 1.00 81.38 596 LYS A CA 1
ATOM 4513 C C . LYS A 1 596 ? 28.111 9.563 -79.014 1.00 81.38 596 LYS A C 1
ATOM 4515 O O . LYS A 1 596 ? 28.517 9.894 -80.122 1.00 81.38 596 LYS A O 1
ATOM 4520 N N . HIS A 1 597 ? 28.211 8.319 -78.549 1.00 86.31 597 HIS A N 1
ATOM 4521 C CA . HIS A 1 597 ? 28.784 7.204 -79.299 1.00 86.31 597 HIS A CA 1
ATOM 4522 C C . HIS A 1 597 ? 27.881 5.985 -79.159 1.00 86.31 597 HIS A C 1
ATOM 4524 O O . HIS A 1 597 ? 27.518 5.596 -78.047 1.00 86.31 597 HIS A O 1
ATOM 4530 N N . PHE A 1 598 ? 27.542 5.360 -80.281 1.00 89.38 598 PHE A N 1
ATOM 4531 C CA . PHE A 1 598 ? 26.892 4.056 -80.281 1.00 89.38 598 PHE A CA 1
ATOM 4532 C C . PHE A 1 598 ? 27.901 3.027 -80.774 1.00 89.38 598 PHE A C 1
ATOM 4534 O O . PHE A 1 598 ? 28.465 3.186 -81.857 1.00 89.38 598 PHE A O 1
ATOM 4541 N N . VAL A 1 599 ? 28.167 2.005 -79.966 1.00 89.81 599 VAL A N 1
ATOM 4542 C CA . VAL A 1 599 ? 29.195 1.003 -80.254 1.00 89.81 599 VAL A CA 1
ATOM 4543 C C . VAL A 1 599 ? 28.523 -0.337 -80.506 1.00 89.81 599 VAL A C 1
ATOM 4545 O O . VAL A 1 599 ? 27.753 -0.809 -79.676 1.00 89.81 599 VAL A O 1
ATOM 4548 N N . ALA A 1 600 ? 28.830 -0.950 -81.645 1.00 89.62 600 ALA A N 1
ATOM 4549 C CA . ALA A 1 600 ? 28.393 -2.295 -81.994 1.00 89.62 600 ALA A CA 1
ATOM 4550 C C . ALA A 1 600 ? 29.615 -3.202 -82.210 1.00 89.62 600 ALA A C 1
ATOM 4552 O O . ALA A 1 600 ? 30.646 -2.720 -82.680 1.00 89.62 600 ALA A O 1
ATOM 4553 N N . PRO A 1 601 ? 29.542 -4.499 -81.878 1.00 91.44 601 PRO A N 1
ATOM 4554 C CA . PRO A 1 601 ? 30.623 -5.431 -82.171 1.00 91.44 601 PRO A CA 1
ATOM 4555 C C . PRO A 1 601 ? 30.724 -5.720 -83.677 1.00 91.44 601 PRO A C 1
ATOM 4557 O O . PRO A 1 601 ? 29.714 -5.867 -84.365 1.00 91.44 601 PRO A O 1
ATOM 4560 N N . ASP A 1 602 ? 31.948 -5.849 -84.189 1.00 87.81 602 ASP A N 1
ATOM 4561 C CA . ASP A 1 602 ? 32.213 -6.426 -85.509 1.00 87.81 602 ASP A CA 1
ATOM 4562 C C . ASP A 1 602 ? 32.057 -7.960 -85.492 1.00 87.81 602 ASP A C 1
ATOM 4564 O O . ASP A 1 602 ? 31.810 -8.575 -84.452 1.00 87.81 602 ASP A O 1
ATOM 4568 N N . LYS A 1 603 ? 32.262 -8.617 -86.643 1.00 91.06 603 LYS A N 1
ATOM 4569 C CA . LYS A 1 603 ? 32.212 -10.090 -86.747 1.00 91.06 603 LYS A CA 1
ATOM 4570 C C . LYS A 1 603 ? 33.213 -10.830 -85.841 1.00 91.06 603 LYS A C 1
ATOM 4572 O O . LYS A 1 603 ? 33.095 -12.037 -85.672 1.00 91.06 603 LYS A O 1
ATOM 4577 N N . ASN A 1 604 ? 34.202 -10.125 -85.291 1.00 92.88 604 ASN A N 1
ATOM 4578 C CA . ASN A 1 604 ? 35.227 -10.632 -84.384 1.00 92.88 604 ASN A CA 1
ATOM 4579 C C . ASN A 1 604 ? 35.060 -10.075 -82.954 1.00 92.88 604 ASN A C 1
ATOM 4581 O O . ASN A 1 604 ? 35.995 -10.159 -82.161 1.00 92.88 604 ASN A O 1
ATOM 4585 N N . SER A 1 605 ? 33.896 -9.503 -82.616 1.00 90.62 605 SER A N 1
ATOM 4586 C CA . SER A 1 605 ? 33.595 -8.888 -81.312 1.00 90.62 605 SER A CA 1
ATOM 4587 C C . SER A 1 605 ? 34.442 -7.661 -80.944 1.00 90.62 605 SER A C 1
ATOM 4589 O O . SER A 1 605 ? 34.543 -7.304 -79.771 1.00 90.62 605 SER A O 1
ATOM 4591 N N . LYS A 1 606 ? 35.042 -6.980 -81.925 1.00 91.25 606 LYS A N 1
ATOM 4592 C CA . LYS A 1 606 ? 35.735 -5.704 -81.710 1.00 91.25 606 LYS A CA 1
ATOM 4593 C C . LYS A 1 606 ? 34.735 -4.544 -81.715 1.00 91.25 606 LYS A C 1
ATOM 4595 O O . LYS A 1 606 ? 33.846 -4.531 -82.564 1.00 91.25 606 LYS A O 1
ATOM 4600 N N . PRO A 1 607 ? 34.875 -3.551 -80.822 1.00 91.44 607 PRO A N 1
ATOM 4601 C CA . PRO A 1 607 ? 33.965 -2.412 -80.777 1.00 91.44 607 PRO A CA 1
ATOM 4602 C C . PRO A 1 607 ? 34.127 -1.522 -82.018 1.00 91.44 607 PRO A C 1
ATOM 4604 O O . PRO A 1 607 ? 35.206 -0.991 -82.273 1.00 91.44 607 PRO A O 1
ATOM 4607 N N . ILE A 1 608 ? 33.043 -1.319 -82.766 1.00 88.50 608 ILE A N 1
ATOM 4608 C CA . ILE A 1 608 ? 32.939 -0.351 -83.860 1.00 88.50 608 ILE A CA 1
ATOM 4609 C C . ILE A 1 608 ? 32.006 0.774 -83.434 1.00 88.50 608 ILE A C 1
ATOM 4611 O O . ILE A 1 608 ? 30.846 0.549 -83.090 1.00 88.50 608 ILE A O 1
ATOM 4615 N N . ARG A 1 609 ? 32.500 2.008 -83.521 1.00 89.06 609 ARG A N 1
ATOM 4616 C CA . ARG A 1 609 ? 31.693 3.219 -83.384 1.00 89.06 609 ARG A CA 1
ATOM 4617 C C . ARG A 1 609 ? 30.836 3.439 -84.630 1.00 89.06 609 ARG A C 1
ATOM 4619 O O . ARG A 1 609 ? 31.363 3.693 -85.715 1.00 89.06 609 ARG A O 1
ATOM 4626 N N . LEU A 1 610 ? 29.517 3.348 -84.480 1.00 87.06 610 LEU A N 1
ATOM 4627 C CA . LEU A 1 610 ? 28.572 3.525 -85.586 1.00 87.06 610 LEU A CA 1
ATOM 4628 C C . LEU A 1 610 ? 28.574 4.955 -86.124 1.00 87.06 610 LEU A C 1
ATOM 4630 O O . LEU A 1 610 ? 28.407 5.162 -87.319 1.00 87.06 610 LEU A O 1
ATOM 4634 N N . ASP A 1 611 ? 28.818 5.941 -85.270 1.00 84.50 611 ASP A N 1
ATOM 4635 C CA . ASP A 1 611 ? 28.951 7.339 -85.665 1.00 84.50 611 ASP A CA 1
ATOM 4636 C C . ASP A 1 611 ? 30.162 7.564 -86.585 1.00 84.50 611 ASP A C 1
ATOM 4638 O O . ASP A 1 611 ? 30.059 8.283 -87.577 1.00 84.50 611 ASP A O 1
ATOM 4642 N N . THR A 1 612 ? 31.279 6.874 -86.337 1.00 84.19 612 THR A N 1
ATOM 4643 C CA . THR A 1 612 ? 32.428 6.865 -87.257 1.00 84.19 612 THR A CA 1
ATOM 4644 C C . THR A 1 612 ? 32.094 6.166 -88.576 1.00 84.19 612 THR A C 1
ATOM 4646 O O . THR A 1 612 ? 32.506 6.636 -89.633 1.00 84.19 612 THR A O 1
ATOM 4649 N N . ALA A 1 613 ? 31.319 5.077 -88.543 1.00 85.69 613 ALA A N 1
ATOM 4650 C CA . ALA A 1 613 ? 30.874 4.399 -89.760 1.00 85.69 613 ALA A CA 1
ATOM 4651 C C . ALA A 1 613 ? 29.952 5.292 -90.614 1.00 85.69 613 ALA A C 1
ATOM 4653 O O . ALA A 1 613 ? 30.120 5.362 -91.829 1.00 85.69 613 ALA A O 1
ATOM 4654 N N . VAL A 1 614 ? 29.025 6.026 -89.989 1.00 87.06 614 VAL A N 1
ATOM 4655 C CA . VAL A 1 614 ? 28.159 7.002 -90.673 1.00 87.06 614 VAL A CA 1
ATOM 4656 C C . VAL A 1 614 ? 28.978 8.157 -91.254 1.00 87.06 614 VAL A C 1
ATOM 4658 O O . VAL A 1 614 ? 28.752 8.537 -92.401 1.00 87.06 614 VAL A O 1
ATOM 4661 N N . ALA A 1 615 ? 29.961 8.681 -90.514 1.00 85.25 615 ALA A N 1
ATOM 4662 C CA . ALA A 1 615 ? 30.874 9.702 -91.029 1.00 85.25 615 ALA A CA 1
ATOM 4663 C C . ALA A 1 615 ? 31.645 9.202 -92.266 1.00 85.25 615 ALA A C 1
ATOM 4665 O O . ALA A 1 615 ? 31.667 9.881 -93.291 1.00 85.25 615 ALA A O 1
ATOM 4666 N N . ALA A 1 616 ? 32.175 7.975 -92.216 1.00 85.38 616 ALA A N 1
ATOM 4667 C CA . ALA A 1 616 ? 32.864 7.356 -93.347 1.00 85.38 616 ALA A CA 1
ATOM 4668 C C . ALA A 1 616 ? 31.948 7.177 -94.573 1.00 85.38 616 ALA A C 1
ATOM 4670 O O . ALA A 1 616 ? 32.380 7.400 -95.703 1.00 85.38 616 ALA A O 1
ATOM 4671 N N . LEU A 1 617 ? 30.669 6.831 -94.376 1.00 88.19 617 LEU A N 1
ATOM 4672 C CA . LEU A 1 617 ? 29.688 6.783 -95.467 1.00 88.19 617 LEU A CA 1
ATOM 4673 C C . LEU A 1 617 ? 29.483 8.163 -96.103 1.00 88.19 617 LEU A C 1
ATOM 4675 O O . LEU A 1 617 ? 29.440 8.264 -97.330 1.00 88.19 617 LEU A O 1
ATOM 4679 N N . TRP A 1 618 ? 29.386 9.229 -95.303 1.00 89.75 618 TRP A N 1
ATOM 4680 C CA . TRP A 1 618 ? 29.272 10.591 -95.832 1.00 89.75 618 TRP A CA 1
ATOM 4681 C C . TRP A 1 618 ? 30.535 11.055 -96.561 1.00 89.75 618 TRP A C 1
ATOM 4683 O O . TRP A 1 618 ? 30.415 11.741 -97.576 1.00 89.75 618 TRP A O 1
ATOM 4693 N N . ASP A 1 619 ? 31.723 10.645 -96.117 1.00 86.25 619 ASP A N 1
ATOM 4694 C CA . ASP A 1 619 ? 32.973 10.897 -96.842 1.00 86.25 619 ASP A CA 1
ATOM 4695 C C . ASP A 1 619 ? 33.002 10.180 -98.201 1.00 86.25 619 ASP A C 1
ATOM 4697 O O . ASP A 1 619 ? 33.397 10.783 -99.203 1.00 86.25 619 ASP A O 1
ATOM 4701 N N . ILE A 1 620 ? 32.506 8.938 -98.274 1.00 85.75 620 ILE A N 1
ATOM 4702 C CA . ILE A 1 620 ? 32.346 8.200 -99.538 1.00 85.75 620 ILE A CA 1
ATOM 4703 C C . ILE A 1 620 ? 31.358 8.923 -100.466 1.00 85.75 620 ILE A C 1
ATOM 4705 O O . ILE A 1 620 ? 31.685 9.175 -101.625 1.00 85.75 620 ILE A O 1
ATOM 4709 N N . TRP A 1 621 ? 30.175 9.315 -99.979 1.00 86.25 621 TRP A N 1
ATOM 4710 C CA . TRP A 1 621 ? 29.199 10.073 -100.778 1.00 86.25 621 TRP A CA 1
ATOM 4711 C C . TRP A 1 621 ? 29.761 11.406 -101.269 1.00 86.25 621 TRP A C 1
ATOM 4713 O O . TRP A 1 621 ? 29.566 11.772 -102.429 1.00 86.25 621 TRP A O 1
ATOM 4723 N N . ASN A 1 622 ? 30.502 12.108 -100.410 1.00 85.50 622 ASN A N 1
ATOM 4724 C CA . ASN A 1 622 ? 31.191 13.335 -100.776 1.00 85.50 622 ASN A CA 1
ATOM 4725 C C . ASN A 1 622 ? 32.260 13.078 -101.853 1.00 85.50 622 ASN A C 1
ATOM 4727 O O . ASN A 1 622 ? 32.414 13.893 -102.751 1.00 85.50 622 ASN A O 1
ATOM 4731 N N . HIS A 1 623 ? 32.970 11.948 -101.826 1.00 84.06 623 HIS A N 1
ATOM 4732 C CA . HIS A 1 623 ? 33.905 11.577 -102.891 1.00 84.06 623 HIS A CA 1
ATOM 4733 C C . HIS A 1 623 ? 33.194 11.287 -104.229 1.00 84.06 623 HIS A C 1
ATOM 4735 O O . HIS A 1 623 ? 33.672 11.705 -105.283 1.00 84.06 623 HIS A O 1
ATOM 4741 N N . ILE A 1 624 ? 32.033 10.621 -104.203 1.00 83.56 624 ILE A N 1
ATOM 4742 C CA . ILE A 1 624 ? 31.265 10.264 -105.410 1.00 83.56 624 ILE A CA 1
ATOM 4743 C C . ILE A 1 624 ? 30.755 11.513 -106.148 1.00 83.56 624 ILE A C 1
ATOM 4745 O O . ILE A 1 624 ? 30.856 11.569 -107.376 1.00 83.56 624 ILE A O 1
ATOM 4749 N N . ILE A 1 625 ? 30.254 12.526 -105.425 1.00 82.31 625 ILE A N 1
ATOM 4750 C CA . ILE A 1 625 ? 29.656 13.736 -106.031 1.00 82.31 625 ILE A CA 1
ATOM 4751 C C . ILE A 1 625 ? 30.663 14.630 -106.776 1.00 82.31 625 ILE A C 1
ATOM 4753 O O . ILE A 1 625 ? 30.230 15.495 -107.535 1.00 82.31 625 ILE A O 1
ATOM 4757 N N . TYR A 1 626 ? 31.972 14.447 -106.552 1.00 73.75 626 TYR A N 1
ATOM 4758 C CA . TYR A 1 626 ? 33.034 15.207 -107.224 1.00 73.75 626 TYR A CA 1
ATOM 4759 C C . TYR A 1 626 ? 33.757 14.421 -108.325 1.00 73.75 626 TYR A C 1
ATOM 4761 O O . TYR A 1 626 ? 34.436 15.050 -109.129 1.00 73.75 626 TYR A O 1
ATOM 4769 N N . ASN A 1 627 ? 33.620 13.088 -108.384 1.00 72.44 627 ASN A N 1
ATOM 4770 C CA . ASN A 1 627 ? 34.463 12.263 -109.258 1.00 72.44 627 ASN A CA 1
ATOM 4771 C C . ASN A 1 627 ? 33.712 11.381 -110.268 1.00 72.44 627 ASN A C 1
ATOM 4773 O O . ASN A 1 627 ? 34.300 11.091 -111.302 1.00 72.44 627 ASN A O 1
ATOM 4777 N N . ASN A 1 628 ? 32.458 10.958 -110.022 1.00 61.41 628 ASN A N 1
ATOM 4778 C CA . ASN A 1 628 ? 31.851 9.877 -110.828 1.00 61.41 628 ASN A CA 1
ATOM 4779 C C . ASN A 1 628 ? 30.378 10.064 -111.272 1.00 61.41 628 ASN A C 1
ATOM 4781 O O . ASN A 1 628 ? 29.916 9.251 -112.067 1.00 61.41 628 ASN A O 1
ATOM 4785 N N . PHE A 1 629 ? 29.626 11.078 -110.807 1.00 67.44 629 PHE A N 1
ATOM 4786 C CA . PHE A 1 629 ? 28.205 11.278 -111.181 1.00 67.44 629 PHE A CA 1
ATOM 4787 C C . PHE A 1 629 ? 27.754 12.755 -111.150 1.00 67.44 629 PHE A C 1
ATOM 4789 O O . PHE A 1 629 ? 28.084 13.492 -110.219 1.00 67.44 629 PHE A O 1
ATOM 4796 N N . GLU A 1 630 ? 26.918 13.181 -112.111 1.00 74.69 630 GLU A N 1
ATOM 4797 C CA . GLU A 1 630 ? 26.271 14.505 -112.107 1.00 74.69 630 GLU A CA 1
ATOM 4798 C C . GLU A 1 630 ? 25.001 14.516 -111.237 1.00 74.69 630 GLU A C 1
ATOM 4800 O O . GLU A 1 630 ? 23.900 14.197 -111.680 1.00 74.69 630 GLU A O 1
ATOM 4805 N N . PHE A 1 631 ? 25.138 14.916 -109.973 1.00 83.12 631 PHE A N 1
ATOM 4806 C CA . PHE A 1 631 ? 23.985 15.241 -109.120 1.00 83.12 631 PHE A CA 1
ATOM 4807 C C . PHE A 1 631 ? 23.461 16.664 -109.382 1.00 83.12 631 PHE A C 1
ATOM 4809 O O . PHE A 1 631 ? 24.115 17.458 -110.054 1.00 83.12 631 PHE A O 1
ATOM 4816 N N . ASN A 1 632 ? 22.291 17.027 -108.848 1.00 86.62 632 ASN A N 1
ATOM 4817 C CA . ASN A 1 632 ? 21.839 18.424 -108.842 1.00 86.62 632 ASN A CA 1
ATOM 4818 C C . ASN A 1 632 ? 22.471 19.214 -107.672 1.00 86.62 632 ASN A C 1
ATOM 4820 O O . ASN A 1 632 ? 23.035 18.639 -106.737 1.00 86.62 632 ASN A O 1
ATOM 4824 N N . GLU A 1 633 ? 22.401 20.546 -107.722 1.00 84.25 633 GLU A N 1
ATOM 4825 C CA . GLU A 1 633 ? 23.025 21.431 -106.723 1.00 84.25 633 GLU A CA 1
ATOM 4826 C C . GLU A 1 633 ? 22.451 21.257 -105.307 1.00 84.25 633 GLU A C 1
ATOM 4828 O O . GLU A 1 633 ? 23.202 21.256 -104.326 1.00 84.25 633 GLU A O 1
ATOM 4833 N N . ALA A 1 634 ? 21.137 21.035 -105.196 1.00 86.94 634 ALA A N 1
ATOM 4834 C CA . ALA A 1 634 ? 20.464 20.825 -103.917 1.00 86.94 634 ALA A CA 1
ATOM 4835 C C . ALA A 1 634 ? 21.002 19.582 -103.189 1.00 86.94 634 ALA A C 1
ATOM 4837 O O . ALA A 1 634 ? 21.300 19.635 -101.994 1.00 86.94 634 ALA A O 1
ATOM 4838 N N . LEU A 1 635 ? 21.196 18.475 -103.912 1.00 85.75 635 LEU A N 1
ATOM 4839 C CA . LEU A 1 635 ? 21.714 17.236 -103.342 1.00 85.75 635 LEU A CA 1
ATOM 4840 C C . LEU A 1 635 ? 23.203 17.338 -102.988 1.00 85.75 635 LEU A C 1
ATOM 4842 O O . LEU A 1 635 ? 23.599 16.873 -101.920 1.00 85.75 635 LEU A O 1
ATOM 4846 N N . ARG A 1 636 ? 24.022 17.999 -103.819 1.00 85.62 636 ARG A N 1
ATOM 4847 C CA . ARG A 1 636 ? 25.434 18.274 -103.485 1.00 85.62 636 ARG A CA 1
ATOM 4848 C C . ARG A 1 636 ? 25.564 19.092 -102.202 1.00 85.62 636 ARG A C 1
ATOM 4850 O O . ARG A 1 636 ? 26.354 18.739 -101.327 1.00 85.62 636 ARG A O 1
ATOM 4857 N N . THR A 1 637 ? 24.753 20.140 -102.068 1.00 87.88 637 THR A N 1
ATOM 4858 C CA . THR A 1 637 ? 24.700 20.971 -100.859 1.00 87.88 637 THR A CA 1
ATOM 4859 C C . THR A 1 637 ? 24.263 20.153 -99.644 1.00 87.88 637 THR A C 1
ATOM 4861 O O . THR A 1 637 ? 24.885 20.251 -98.588 1.00 87.88 637 THR A O 1
ATOM 4864 N N . HIS A 1 638 ? 23.256 19.284 -99.796 1.00 89.19 638 HIS A N 1
ATOM 4865 C CA . HIS A 1 638 ? 22.798 18.407 -98.717 1.00 89.19 638 HIS A CA 1
ATOM 4866 C C . HIS A 1 638 ? 23.884 17.425 -98.255 1.00 89.19 638 HIS A C 1
ATOM 4868 O O . HIS A 1 638 ? 24.128 17.310 -97.057 1.00 89.19 638 HIS A O 1
ATOM 4874 N N . ILE A 1 639 ? 24.564 16.745 -99.184 1.00 87.25 639 ILE A N 1
ATOM 4875 C CA . ILE A 1 639 ? 25.632 15.782 -98.871 1.00 87.25 639 ILE A CA 1
ATOM 4876 C C . ILE A 1 639 ? 26.799 16.481 -98.167 1.00 87.25 639 ILE A C 1
ATOM 4878 O O . ILE A 1 639 ? 27.272 15.985 -97.146 1.00 87.25 639 ILE A O 1
ATOM 4882 N N . LYS A 1 640 ? 27.220 17.657 -98.654 1.00 85.06 640 LYS A N 1
ATOM 4883 C CA . LYS A 1 640 ? 28.277 18.452 -98.016 1.00 85.06 640 LYS A CA 1
ATOM 4884 C C . LYS A 1 640 ? 27.889 18.863 -96.593 1.00 85.06 640 LYS A C 1
ATOM 4886 O O . LYS A 1 640 ? 28.659 18.629 -95.668 1.00 85.06 640 LYS A O 1
ATOM 4891 N N . ALA A 1 641 ? 26.674 19.382 -96.404 1.00 87.12 641 ALA A N 1
ATOM 4892 C CA . ALA A 1 641 ? 26.173 19.767 -95.086 1.00 87.12 641 ALA A CA 1
ATOM 4893 C C . ALA A 1 641 ? 26.078 18.571 -94.121 1.00 87.12 641 ALA A C 1
ATOM 4895 O O . ALA A 1 641 ? 26.442 18.686 -92.954 1.00 87.12 641 ALA A O 1
ATOM 4896 N N . ARG A 1 642 ? 25.624 17.399 -94.592 1.00 88.25 642 ARG A N 1
ATOM 4897 C CA . ARG A 1 642 ? 25.599 16.175 -93.775 1.00 88.25 642 ARG A CA 1
ATOM 4898 C C . ARG A 1 642 ? 27.007 15.709 -93.420 1.00 88.25 642 ARG A C 1
ATOM 4900 O O . ARG A 1 642 ? 27.246 15.440 -92.251 1.00 88.25 642 ARG A O 1
ATOM 4907 N N . ARG A 1 643 ? 27.944 15.680 -94.371 1.00 85.94 643 ARG A N 1
ATOM 4908 C CA . ARG A 1 643 ? 29.349 15.368 -94.082 1.00 85.94 643 ARG A CA 1
ATOM 4909 C C . ARG A 1 643 ? 29.904 16.299 -93.008 1.00 85.94 643 ARG A C 1
ATOM 4911 O O . ARG A 1 643 ? 30.444 15.814 -92.026 1.00 85.94 643 ARG A O 1
ATOM 4918 N N . ASP A 1 644 ? 29.735 17.610 -93.160 1.00 84.56 644 ASP A N 1
ATOM 4919 C CA . ASP A 1 644 ? 30.269 18.593 -92.212 1.00 84.56 644 ASP A CA 1
ATOM 4920 C C . ASP A 1 644 ? 29.655 18.443 -90.807 1.00 84.56 644 ASP A C 1
ATOM 4922 O O . ASP A 1 644 ? 30.371 18.561 -89.819 1.00 84.56 644 ASP A O 1
ATOM 4926 N N . ASN A 1 645 ? 28.374 18.068 -90.706 1.00 83.12 645 ASN A N 1
ATOM 4927 C CA . ASN A 1 645 ? 27.711 17.793 -89.425 1.00 83.12 645 ASN A CA 1
ATOM 4928 C C . ASN A 1 645 ? 28.161 16.485 -88.744 1.00 83.12 645 ASN A C 1
ATOM 4930 O O . ASN A 1 645 ? 28.011 16.354 -87.532 1.00 83.12 645 ASN A O 1
ATOM 4934 N N . TRP A 1 646 ? 28.657 15.503 -89.504 1.00 80.44 646 TRP A N 1
ATOM 4935 C CA . TRP A 1 646 ? 29.091 14.194 -88.987 1.00 80.44 646 TRP A CA 1
ATOM 4936 C C . TRP A 1 646 ? 30.619 14.036 -88.924 1.00 80.44 646 TRP A C 1
ATOM 4938 O O . TRP A 1 646 ? 31.113 13.059 -88.358 1.00 80.44 646 TRP A O 1
ATOM 4948 N N . LYS A 1 647 ? 31.384 14.969 -89.500 1.00 71.44 647 LYS A N 1
ATOM 4949 C CA . LYS A 1 647 ? 32.846 14.927 -89.522 1.00 71.44 647 LYS A CA 1
ATOM 4950 C C . LYS A 1 647 ? 33.389 15.170 -88.114 1.00 71.44 647 LYS A C 1
ATOM 4952 O O . LYS A 1 647 ? 33.241 16.252 -87.556 1.00 71.44 647 LYS A O 1
ATOM 4957 N N . PHE A 1 648 ? 34.071 14.175 -87.557 1.00 64.75 648 PHE A N 1
ATOM 4958 C CA . PHE A 1 648 ? 34.839 14.344 -86.327 1.00 64.75 648 PHE A CA 1
ATOM 4959 C C . PHE A 1 648 ? 36.230 14.884 -86.679 1.00 64.75 648 PHE A C 1
ATOM 4961 O O . PHE A 1 648 ? 36.979 14.230 -87.405 1.00 64.75 648 PHE A O 1
ATOM 4968 N N . GLU A 1 649 ? 36.598 16.058 -86.166 1.00 57.78 649 GLU A N 1
ATOM 4969 C CA . GLU A 1 649 ? 37.999 16.483 -86.150 1.00 57.78 649 GLU A CA 1
ATOM 4970 C C . GLU A 1 649 ? 38.743 15.602 -85.141 1.00 57.78 649 GLU A C 1
ATOM 4972 O O . GLU A 1 649 ? 38.634 15.768 -83.926 1.00 57.78 649 GLU A O 1
ATOM 4977 N N . LEU A 1 650 ? 39.447 14.588 -85.646 1.00 52.00 650 LEU A N 1
ATOM 4978 C CA . LEU A 1 650 ? 40.440 13.863 -84.866 1.00 52.00 650 LEU A CA 1
ATOM 4979 C C . LEU A 1 650 ? 41.593 14.833 -84.591 1.00 52.00 650 LEU A C 1
ATOM 4981 O O . LEU A 1 650 ? 42.499 14.963 -85.410 1.00 52.00 650 LEU A O 1
ATOM 4985 N N . ASN A 1 651 ? 41.559 15.518 -83.449 1.00 47.12 651 ASN A N 1
ATOM 4986 C CA . ASN A 1 651 ? 42.788 16.024 -82.846 1.00 47.12 651 ASN A CA 1
ATOM 4987 C C . ASN A 1 651 ? 43.563 14.790 -82.366 1.00 47.12 651 ASN A C 1
ATOM 4989 O O . ASN A 1 651 ? 43.275 14.264 -81.291 1.00 47.12 651 ASN A O 1
ATOM 4993 N N . LEU A 1 652 ? 44.423 14.265 -83.244 1.00 39.12 652 LEU A N 1
ATOM 4994 C CA . LEU A 1 652 ? 45.383 13.202 -82.939 1.00 39.12 652 LEU A CA 1
ATOM 4995 C C . LEU A 1 652 ? 46.417 13.676 -81.919 1.00 39.12 652 LEU A C 1
ATOM 4997 O O . LEU A 1 652 ? 46.891 14.827 -82.063 1.00 39.12 652 LEU A O 1
#

pLDDT: mean 84.61, std 14.37, range [38.81, 98.06]

Secondary structure (DSSP, 8-state):
-HHHHHHHHHHHHHHHHHHHHHHHHHHHHHHHTHHHHHHHHHHHHHHHHHHHHHHHHHHHHHHHHHHHHHHHHHHHHHHHHHHHHHHHHHHHHHHHHHHHHHHHHHHHHHHHHHHHHHHHHHHHHHHHHHHHHHHHHHHHHHTTS-S-------BTT---EEEESSS-EEEE-PBPHHHHHTGGG--EEEEEEEEEEEEEE-BTTB-EEEEEEEEEETTEEEEEEEEE-S-EEEEEEEEEEEPPTT--EEEE---EEEEESEEEEEEEEEEEEESSS-------GGGS---------TTSSTTSSS------SSSSSHHHHTTTTTTSS-EEEEEEPGGG-EEEEEEETTEEEEEEE-TTS-EEEEEEE-TTS-EEEE-TT----S----SS---S----S---GGG---S---GGGSPTTSS-GGGS---HHHHHHHHTTHHHHHHHHTHHHHHHHHHT-----S---SSEEE-TTSSEEEETTTTEEEE-STEEEEEE--TTS-EEEEEEEEETTEEEEEEEEETTS---SSSTTEEEEEEEEES-TTS--EEEEE-SEEEEESSSSS-EEEEETTTTEEEESSTTS------S--EEE-TTS-EEEHHHHHHHHHHHHHHHHHHT----HHHHHHHHHHHHHH------

Radius of gyration: 77.15 Å; chains: 1; bounding box: 214×73×212 Å